Protein AF-A0A535DFZ9-F1 (afdb_monomer_lite)

Structure (mmCIF, N/CA/C/O backbone):
data_AF-A0A535DFZ9-F1
#
_entry.id   AF-A0A535DFZ9-F1
#
loop_
_atom_site.group_PDB
_atom_site.id
_atom_site.type_symbol
_atom_site.label_atom_id
_atom_site.label_alt_id
_atom_site.label_comp_id
_atom_site.label_asym_id
_atom_site.label_entity_id
_atom_site.label_seq_id
_atom_site.pdbx_PDB_ins_code
_atom_site.Cartn_x
_atom_site.Cartn_y
_atom_site.Cartn_z
_atom_site.occupancy
_atom_site.B_iso_or_equiv
_atom_site.auth_seq_id
_atom_site.auth_comp_id
_atom_site.auth_asym_id
_atom_site.auth_atom_id
_atom_site.pdbx_PDB_model_num
ATOM 1 N N . TYR A 1 1 ? -3.601 10.287 -13.787 1.00 74.75 1 TYR A N 1
ATOM 2 C CA . TYR A 1 1 ? -2.424 9.954 -12.958 1.00 74.75 1 TYR A CA 1
ATOM 3 C C . TYR A 1 1 ? -1.102 10.087 -13.698 1.00 74.75 1 TYR A C 1
ATOM 5 O O . TYR A 1 1 ? -0.152 10.566 -13.091 1.00 74.75 1 TYR A O 1
ATOM 13 N N . THR A 1 2 ? -1.009 9.708 -14.979 1.00 85.75 2 THR A N 1
ATOM 14 C CA . THR A 1 2 ? 0.205 9.888 -15.798 1.00 85.75 2 THR A CA 1
ATOM 15 C C . THR A 1 2 ? 0.770 11.308 -15.683 1.00 85.75 2 THR A C 1
ATOM 17 O O . THR A 1 2 ? 0.019 12.277 -15.751 1.00 85.75 2 THR A O 1
ATOM 20 N N . GLY A 1 3 ? 2.077 11.420 -15.428 1.00 89.19 3 GLY A N 1
ATOM 21 C CA . GLY A 1 3 ? 2.776 12.687 -15.172 1.00 89.19 3 GLY A CA 1
ATOM 22 C C . GLY A 1 3 ? 2.674 13.225 -13.734 1.00 89.19 3 GLY A C 1
ATOM 23 O O . GLY A 1 3 ? 3.656 13.735 -13.209 1.00 89.19 3 GLY A O 1
ATOM 24 N N . ALA A 1 4 ? 1.547 13.046 -13.038 1.00 90.00 4 ALA A N 1
ATOM 25 C CA . ALA A 1 4 ? 1.298 13.726 -11.758 1.00 90.00 4 ALA A CA 1
ATOM 26 C C . ALA A 1 4 ? 2.321 13.402 -10.649 1.00 90.00 4 ALA A C 1
ATOM 28 O O . ALA A 1 4 ? 2.726 14.299 -9.917 1.00 90.00 4 ALA A O 1
ATOM 29 N N . LEU A 1 5 ? 2.768 12.143 -10.535 1.00 92.75 5 LEU A N 1
ATOM 30 C CA . LEU A 1 5 ? 3.679 11.701 -9.464 1.00 92.75 5 LEU A CA 1
ATOM 31 C C . LEU A 1 5 ? 5.180 11.818 -9.800 1.00 92.75 5 LEU A C 1
ATOM 33 O O . LEU A 1 5 ? 6.018 11.353 -9.027 1.00 92.75 5 LEU A O 1
ATOM 37 N N . GLN A 1 6 ? 5.579 12.397 -10.936 1.00 92.06 6 GLN A N 1
ATOM 38 C CA . GLN A 1 6 ? 7.014 12.455 -11.276 1.00 92.06 6 GLN A CA 1
ATOM 39 C C . GLN A 1 6 ? 7.809 13.348 -10.311 1.00 92.06 6 GLN A C 1
ATOM 41 O O . GLN A 1 6 ? 8.932 13.018 -9.939 1.00 92.06 6 GLN A O 1
ATOM 46 N N . THR A 1 7 ? 7.173 14.414 -9.834 1.00 94.69 7 THR A N 1
ATOM 47 C CA . THR A 1 7 ? 7.696 15.418 -8.898 1.00 94.69 7 THR A CA 1
ATOM 48 C C . THR A 1 7 ? 7.789 14.956 -7.441 1.00 94.69 7 THR A C 1
ATOM 50 O O . THR A 1 7 ? 8.387 15.661 -6.638 1.00 94.69 7 THR A O 1
ATOM 53 N N . VAL A 1 8 ? 7.216 13.802 -7.061 1.00 95.50 8 VAL A N 1
ATOM 54 C CA . VAL A 1 8 ? 7.292 13.323 -5.664 1.00 95.50 8 VAL A CA 1
ATOM 55 C C . VAL A 1 8 ? 8.503 12.435 -5.383 1.00 95.50 8 VAL A C 1
ATOM 57 O O . VAL A 1 8 ? 8.665 12.032 -4.242 1.00 95.50 8 VAL A O 1
ATOM 60 N N . THR A 1 9 ? 9.343 12.101 -6.371 1.00 95.31 9 THR A N 1
ATOM 61 C CA . THR A 1 9 ? 10.641 11.429 -6.125 1.00 95.31 9 THR A CA 1
ATOM 62 C C . THR A 1 9 ? 11.814 12.388 -6.168 1.00 95.31 9 THR A C 1
ATOM 64 O O . THR A 1 9 ? 12.769 12.209 -5.416 1.00 95.31 9 THR A O 1
ATOM 67 N N . TYR A 1 10 ? 11.747 13.380 -7.056 1.00 96.00 10 TYR A N 1
ATOM 68 C CA . TYR A 1 10 ? 12.837 14.299 -7.337 1.00 96.00 10 TYR A CA 1
ATOM 69 C C . TYR A 1 10 ? 12.407 15.747 -7.113 1.00 96.00 10 TYR A C 1
ATOM 71 O O . TYR A 1 10 ? 11.299 16.130 -7.489 1.00 96.00 10 TYR A O 1
ATOM 79 N N . ASP A 1 11 ? 13.304 16.546 -6.546 1.00 94.50 11 ASP A N 1
ATOM 80 C CA . ASP A 1 11 ? 13.180 17.994 -6.423 1.00 94.50 11 ASP A CA 1
ATOM 81 C C . ASP A 1 11 ? 13.335 18.634 -7.814 1.00 94.50 11 ASP A C 1
ATOM 83 O O . ASP A 1 11 ? 14.437 18.832 -8.326 1.00 94.50 11 ASP A O 1
ATOM 87 N N . ILE A 1 12 ? 12.198 18.852 -8.481 1.00 93.81 12 ILE A N 1
ATOM 88 C CA . ILE A 1 12 ? 12.115 19.375 -9.847 1.00 93.81 12 ILE A CA 1
ATOM 89 C C . ILE A 1 12 ? 11.551 20.805 -9.774 1.00 93.81 12 ILE A C 1
ATOM 91 O O . ILE A 1 12 ? 10.345 20.959 -9.558 1.00 93.81 12 ILE A O 1
ATOM 95 N N . PRO A 1 13 ? 12.371 21.855 -9.988 1.00 93.44 13 PRO A N 1
ATOM 96 C CA . PRO A 1 13 ? 11.936 23.246 -9.823 1.00 93.44 13 PRO A CA 1
ATOM 97 C C . PRO A 1 13 ? 11.003 23.730 -10.943 1.00 93.44 13 PRO A C 1
ATOM 99 O O . PRO A 1 13 ? 10.204 24.637 -10.733 1.00 93.44 13 PRO A O 1
ATOM 102 N N . ALA A 1 14 ? 11.081 23.123 -12.131 1.00 94.81 14 ALA A N 1
ATOM 103 C CA . ALA A 1 14 ? 10.227 23.430 -13.273 1.00 94.81 14 ALA A CA 1
ATOM 104 C C . ALA A 1 14 ? 9.780 22.129 -13.950 1.00 94.81 14 ALA A C 1
ATOM 106 O O . ALA A 1 14 ? 10.611 21.320 -14.362 1.00 94.81 14 ALA A O 1
ATOM 107 N N . TYR A 1 15 ? 8.467 21.925 -14.068 1.00 93.81 15 TYR A N 1
ATOM 108 C CA . TYR A 1 15 ? 7.889 20.694 -14.604 1.00 93.81 15 TYR A CA 1
ATOM 109 C C . TYR A 1 15 ? 6.795 20.995 -15.631 1.00 93.81 15 TYR A C 1
ATOM 111 O O . TYR A 1 15 ? 5.813 21.668 -15.324 1.00 93.81 15 TYR A O 1
ATOM 119 N N . ARG A 1 16 ? 6.943 20.446 -16.841 1.00 93.12 16 ARG A N 1
ATOM 120 C CA . ARG A 1 16 ? 5.895 20.382 -17.867 1.00 93.12 16 ARG A CA 1
ATOM 121 C C . ARG A 1 16 ? 5.692 18.921 -18.244 1.00 93.12 16 ARG A C 1
ATOM 123 O O . ARG A 1 16 ? 6.652 18.228 -18.570 1.00 93.12 16 ARG A O 1
ATOM 130 N N . PHE A 1 17 ? 4.441 18.481 -18.235 1.00 92.62 17 PHE A N 1
ATOM 131 C CA . PHE A 1 17 ? 4.035 17.181 -18.747 1.00 92.62 17 PHE A CA 1
ATOM 132 C C . PHE A 1 17 ? 2.982 17.380 -19.829 1.00 92.62 17 PHE A C 1
ATOM 134 O O . PHE A 1 17 ? 2.028 18.130 -19.636 1.00 92.62 17 PHE A O 1
ATOM 141 N N . GLU A 1 18 ? 3.154 16.698 -20.953 1.00 93.19 18 GLU A N 1
ATOM 142 C CA . GLU A 1 18 ? 2.220 16.717 -22.070 1.00 93.19 18 GLU A CA 1
ATOM 143 C C . GLU A 1 18 ? 1.895 15.272 -22.441 1.00 93.19 18 GLU A C 1
ATOM 145 O O . GLU A 1 18 ? 2.788 14.432 -22.554 1.00 93.19 18 GLU A O 1
ATOM 150 N N . GLY A 1 19 ? 0.608 14.961 -22.566 1.00 91.94 19 GLY A N 1
ATOM 151 C CA . GLY A 1 19 ? 0.142 13.603 -22.802 1.00 91.94 19 GLY A CA 1
ATOM 152 C C . GLY A 1 19 ? -1.189 13.605 -23.534 1.00 91.94 19 GLY A C 1
ATOM 153 O O . GLY A 1 19 ? -2.064 14.418 -23.249 1.00 91.94 19 GLY A O 1
ATOM 154 N N . CYS A 1 20 ? -1.341 12.673 -24.471 1.00 93.75 20 CYS A N 1
ATOM 155 C CA . CYS A 1 20 ? -2.546 12.512 -25.272 1.00 93.75 20 CYS A CA 1
ATOM 156 C C . CYS A 1 20 ? -3.203 11.162 -24.952 1.00 93.75 20 CYS A C 1
ATOM 158 O O . CYS A 1 20 ? -2.549 10.120 -25.014 1.00 93.75 20 CYS A O 1
ATOM 160 N N . ARG A 1 21 ? -4.498 11.168 -24.614 1.00 93.81 21 ARG A N 1
ATOM 161 C CA . ARG A 1 21 ? -5.314 9.952 -24.495 1.00 93.81 21 ARG A CA 1
ATOM 162 C C . ARG A 1 21 ? -6.110 9.795 -25.787 1.00 93.81 21 ARG A C 1
ATOM 164 O O . ARG A 1 21 ? -7.027 10.566 -26.042 1.00 93.81 21 ARG A O 1
ATOM 171 N N . VAL A 1 22 ? -5.744 8.802 -26.590 1.00 95.56 22 VAL A N 1
ATOM 172 C CA . VAL A 1 22 ? -6.321 8.561 -27.920 1.00 95.56 22 VAL A CA 1
ATOM 173 C C . VAL A 1 22 ? -7.344 7.424 -27.853 1.00 95.56 22 VAL A C 1
ATOM 175 O O . VAL A 1 22 ? -7.088 6.397 -27.222 1.00 95.56 22 VAL A O 1
ATOM 178 N N . PHE A 1 23 ? -8.493 7.593 -28.509 1.00 96.25 23 PHE A N 1
ATOM 179 C CA . PHE A 1 23 ? -9.453 6.507 -28.723 1.00 96.25 23 PHE A CA 1
ATOM 180 C C . PHE A 1 23 ? -8.966 5.563 -29.825 1.00 96.25 23 PHE A C 1
ATOM 182 O O . PHE A 1 23 ? -8.464 6.001 -30.857 1.00 96.25 23 PHE A O 1
ATOM 189 N N . THR A 1 24 ? -9.141 4.259 -29.625 1.00 94.06 24 THR A N 1
ATOM 190 C CA . THR A 1 24 ? -8.834 3.232 -30.631 1.00 94.06 24 THR A CA 1
ATOM 191 C C . THR A 1 24 ? -9.905 2.147 -30.588 1.00 94.06 24 THR A C 1
ATOM 193 O O . THR A 1 24 ? -10.508 1.935 -29.539 1.00 94.06 24 THR A O 1
ATOM 196 N N . ASN A 1 25 ? -10.123 1.430 -31.693 1.00 93.31 25 ASN A N 1
ATOM 197 C CA . ASN A 1 25 ? -11.039 0.283 -31.757 1.00 93.31 25 ASN A CA 1
ATOM 198 C C . ASN A 1 25 ? -10.407 -0.980 -31.129 1.00 93.31 25 ASN A C 1
ATOM 200 O O . ASN A 1 25 ? -10.269 -2.012 -31.781 1.00 93.31 25 ASN A O 1
ATOM 204 N N . LYS A 1 26 ? -9.957 -0.859 -29.878 1.00 92.12 26 LYS A N 1
ATOM 205 C CA . LYS A 1 26 ? -9.387 -1.914 -29.029 1.00 92.12 26 LYS A CA 1
ATOM 206 C C . LYS A 1 26 ? -10.132 -1.917 -27.683 1.00 92.12 26 LYS A C 1
ATOM 208 O O . LYS A 1 26 ? -10.781 -0.915 -27.375 1.00 92.12 26 LYS A O 1
ATOM 213 N N . PRO A 1 27 ? -10.024 -2.980 -26.863 1.00 91.88 27 PRO A N 1
ATOM 214 C CA . PRO A 1 27 ? -10.562 -2.980 -25.504 1.00 91.88 27 PRO A CA 1
ATOM 215 C C . PRO A 1 27 ? -10.116 -1.738 -24.703 1.00 91.88 27 PRO A C 1
ATOM 217 O O . PRO A 1 27 ? -8.964 -1.309 -24.835 1.00 91.88 27 PRO A O 1
ATOM 220 N N . PRO A 1 28 ? -10.999 -1.129 -23.893 1.00 93.25 28 PRO A N 1
ATOM 221 C CA . PRO A 1 28 ? -10.696 0.115 -23.194 1.00 93.25 28 PRO A CA 1
ATOM 222 C C . PRO A 1 28 ? -9.635 -0.089 -22.103 1.00 93.25 28 PRO A C 1
ATOM 224 O O . PRO A 1 28 ? -9.846 -0.815 -21.136 1.00 93.25 28 PRO A O 1
ATOM 227 N N . CYS A 1 29 ? -8.494 0.599 -22.213 1.00 92.69 29 CYS A N 1
ATOM 228 C CA . CYS A 1 29 ? -7.448 0.540 -21.187 1.00 92.69 29 CYS A CA 1
ATOM 229 C C . CYS A 1 29 ? -7.913 1.184 -19.868 1.00 92.69 29 CYS A C 1
ATOM 231 O O . CYS A 1 29 ? -8.191 2.390 -19.846 1.00 92.69 29 CYS A O 1
ATOM 233 N N . GLY A 1 30 ? -7.909 0.410 -18.781 1.00 91.12 30 GLY A N 1
ATOM 234 C CA . GLY A 1 30 ? -8.248 0.840 -17.419 1.00 91.12 30 GLY A CA 1
ATOM 235 C C . GLY A 1 30 ? -7.050 0.860 -16.449 1.00 91.12 30 GLY A C 1
ATOM 236 O O . GLY A 1 30 ? -5.897 0.949 -16.885 1.00 91.12 30 GLY A O 1
ATOM 237 N N . PRO A 1 31 ? -7.297 0.800 -15.127 1.00 89.69 31 PRO A N 1
ATOM 238 C CA . PRO A 1 31 ? -6.245 0.713 -14.115 1.00 89.69 31 PRO A CA 1
ATOM 239 C C . PRO A 1 31 ? -5.577 -0.679 -14.076 1.00 89.69 31 PRO A C 1
ATOM 241 O O . PRO A 1 31 ? -6.225 -1.668 -13.760 1.00 89.69 31 PRO A O 1
ATOM 244 N N . LYS A 1 32 ? -4.256 -0.738 -14.307 1.00 92.19 32 LYS A N 1
ATOM 245 C CA . LYS A 1 32 ? -3.351 -1.820 -13.843 1.00 92.19 32 LYS A CA 1
ATOM 246 C C . LYS A 1 32 ? -2.610 -1.329 -12.582 1.00 92.19 32 LYS A C 1
ATOM 248 O O . LYS A 1 32 ? -2.608 -0.120 -12.323 1.00 92.19 32 LYS A O 1
ATOM 253 N N . ARG A 1 33 ? -1.980 -2.214 -11.793 1.00 90.69 33 ARG A N 1
ATOM 254 C CA . ARG A 1 33 ? -1.160 -1.859 -10.607 1.00 90.69 33 ARG A CA 1
ATOM 255 C C . ARG A 1 33 ? -0.188 -0.714 -10.949 1.00 90.69 33 ARG A C 1
ATOM 257 O O . ARG A 1 33 ? 0.513 -0.765 -11.953 1.00 90.69 33 ARG A O 1
ATOM 264 N N . GLY A 1 34 ? -0.212 0.368 -10.166 1.00 87.62 34 GLY A N 1
ATOM 265 C CA . GLY A 1 34 ? 0.532 1.606 -10.454 1.00 87.62 34 GLY A CA 1
ATOM 266 C C . GLY A 1 34 ? -0.164 2.628 -11.379 1.00 87.62 34 GLY A C 1
ATOM 267 O O . GLY A 1 34 ? 0.395 3.697 -11.608 1.00 87.62 34 GLY A O 1
ATOM 268 N N . HIS A 1 35 ? -1.354 2.343 -11.917 1.00 90.69 35 HIS A N 1
ATOM 269 C CA . HIS A 1 35 ? -2.265 3.250 -12.643 1.00 90.69 35 HIS A CA 1
ATOM 270 C C . HIS A 1 35 ? -1.598 4.419 -13.409 1.00 90.69 35 HIS A C 1
ATOM 272 O O . HIS A 1 35 ? -1.719 5.592 -13.052 1.00 90.69 35 HIS A O 1
ATOM 278 N N . GLY A 1 36 ? -0.911 4.115 -14.514 1.00 90.00 36 GLY A N 1
ATOM 279 C CA . GLY A 1 36 ? -0.357 5.134 -15.419 1.00 90.00 36 GLY A CA 1
ATOM 280 C C . GLY A 1 36 ? 0.889 5.864 -14.898 1.00 90.00 36 GLY A C 1
ATOM 281 O O . GLY A 1 36 ? 1.326 6.834 -15.517 1.00 90.00 36 GLY A O 1
ATOM 282 N N . THR A 1 37 ? 1.447 5.436 -13.761 1.00 92.62 37 THR A N 1
ATOM 283 C CA . THR A 1 37 ? 2.728 5.922 -13.218 1.00 92.62 37 THR A CA 1
ATOM 284 C C . THR A 1 37 ? 3.971 5.132 -13.662 1.00 92.62 37 THR A C 1
ATOM 286 O O . THR A 1 37 ? 4.997 5.800 -13.820 1.00 92.62 37 THR A O 1
ATOM 289 N N . PRO A 1 38 ? 3.932 3.806 -13.951 1.00 92.69 38 PRO A N 1
ATOM 290 C CA . PRO A 1 38 ? 5.114 3.061 -14.396 1.00 92.69 38 PRO A CA 1
ATOM 291 C C . PRO A 1 38 ? 5.738 3.635 -15.667 1.00 92.69 38 PRO A C 1
ATOM 293 O O . PRO A 1 38 ? 6.940 3.871 -15.714 1.00 92.69 38 PRO A O 1
ATOM 296 N N . GLN A 1 39 ? 4.920 3.947 -16.674 1.00 93.00 39 GLN A N 1
ATOM 297 C CA . GLN A 1 39 ? 5.387 4.368 -17.997 1.00 93.00 39 GLN A CA 1
ATOM 298 C C . GLN A 1 39 ? 6.175 5.697 -17.957 1.00 93.00 39 GLN A C 1
ATOM 300 O O . GLN A 1 39 ? 7.300 5.737 -18.461 1.00 93.00 39 GLN A O 1
ATOM 305 N N . PRO A 1 40 ? 5.674 6.786 -17.330 1.00 93.81 40 PRO A N 1
ATOM 306 C CA . PRO A 1 40 ? 6.471 8.000 -17.165 1.00 93.81 40 PRO A CA 1
ATOM 307 C C . PRO A 1 40 ? 7.617 7.840 -16.148 1.00 93.81 40 PRO A C 1
ATOM 309 O O . PRO A 1 40 ? 8.637 8.508 -16.309 1.00 93.81 40 PRO A O 1
ATOM 312 N N . ARG A 1 41 ? 7.504 6.949 -15.144 1.00 94.56 41 ARG A N 1
ATOM 313 C CA . ARG A 1 41 ? 8.606 6.669 -14.202 1.00 94.56 41 ARG A CA 1
ATOM 314 C C . ARG A 1 41 ? 9.784 5.993 -14.908 1.00 94.56 41 ARG A C 1
ATOM 316 O O . ARG A 1 41 ? 10.914 6.435 -14.749 1.00 94.56 41 ARG A O 1
ATOM 323 N N . PHE A 1 42 ? 9.523 4.990 -15.741 1.00 94.50 42 PHE A N 1
ATOM 324 C CA . PHE A 1 42 ? 10.520 4.363 -16.610 1.00 94.50 42 PHE A CA 1
ATOM 325 C C . PHE A 1 42 ? 11.239 5.405 -17.475 1.00 94.50 42 PHE A C 1
ATOM 327 O O . PHE A 1 42 ? 12.468 5.457 -17.510 1.00 94.50 42 PHE A O 1
ATOM 334 N N . ALA A 1 43 ? 10.473 6.293 -18.119 1.00 94.38 43 ALA A N 1
ATOM 335 C CA . ALA A 1 43 ? 11.032 7.345 -18.957 1.00 94.38 43 ALA A CA 1
ATOM 336 C C . ALA A 1 43 ? 11.963 8.296 -18.181 1.00 94.38 43 ALA A C 1
ATOM 338 O O . ALA A 1 43 ? 13.048 8.596 -18.682 1.00 94.38 43 ALA A O 1
ATOM 339 N N . ILE A 1 44 ? 11.591 8.743 -16.969 1.00 93.50 44 ILE A N 1
ATOM 340 C CA . ILE A 1 44 ? 12.449 9.643 -16.178 1.00 93.50 44 ILE A CA 1
ATOM 341 C C . ILE A 1 44 ? 13.682 8.925 -15.614 1.00 93.50 44 ILE A C 1
ATOM 343 O O . ILE A 1 44 ? 14.776 9.481 -15.688 1.00 93.50 44 ILE A O 1
ATOM 347 N N . GLU A 1 45 ? 13.551 7.681 -15.136 1.00 95.38 45 GLU A N 1
ATOM 348 C CA . GLU A 1 45 ? 14.684 6.896 -14.623 1.00 95.38 45 GLU A CA 1
ATOM 349 C C . GLU A 1 45 ? 15.748 6.678 -15.707 1.00 95.38 45 GLU A C 1
ATOM 351 O O . GLU A 1 45 ? 16.932 6.911 -15.454 1.00 95.38 45 GLU A O 1
ATOM 356 N N . LEU A 1 46 ? 15.326 6.318 -16.928 1.00 94.50 46 LEU A N 1
ATOM 357 C CA . LEU A 1 46 ? 16.212 6.193 -18.089 1.00 94.50 46 LEU A CA 1
ATOM 358 C C . LEU A 1 46 ? 16.804 7.529 -18.543 1.00 94.50 46 LEU A C 1
ATOM 360 O O . LEU A 1 46 ? 17.930 7.570 -19.042 1.00 94.50 46 LEU A O 1
ATOM 364 N N . HIS A 1 47 ? 16.042 8.620 -18.459 1.00 94.81 47 HIS A N 1
ATOM 365 C CA . HIS A 1 47 ? 16.525 9.930 -18.887 1.00 94.81 47 HIS A CA 1
ATOM 366 C C . HIS A 1 47 ? 17.611 10.449 -17.941 1.00 94.81 47 HIS A C 1
ATOM 368 O O . HIS A 1 47 ? 18.651 10.910 -18.407 1.00 94.81 47 HIS A O 1
ATOM 374 N N . LEU A 1 48 ? 17.420 10.282 -16.629 1.00 94.50 48 LEU A N 1
ATOM 375 C CA . LEU A 1 48 ? 18.428 10.603 -15.620 1.00 94.50 48 LEU A CA 1
ATOM 376 C C . LEU A 1 48 ? 19.675 9.717 -15.758 1.00 94.50 48 LEU A C 1
ATOM 378 O O . LEU A 1 48 ? 20.783 10.237 -15.669 1.00 94.50 48 LEU A O 1
ATOM 382 N N . GLU A 1 49 ? 19.529 8.421 -16.052 1.00 94.12 49 GLU A N 1
ATOM 383 C CA . GLU A 1 49 ? 20.677 7.533 -16.308 1.00 94.12 49 GLU A CA 1
ATOM 384 C C . GLU A 1 49 ? 21.517 8.016 -17.510 1.00 94.12 49 GLU A C 1
ATOM 386 O O . GLU A 1 49 ? 22.743 8.092 -17.434 1.00 94.12 49 GLU A O 1
ATOM 391 N N . LYS A 1 50 ? 20.858 8.427 -18.605 1.00 96.31 50 LYS A N 1
ATOM 392 C CA . LYS A 1 50 ? 21.517 8.977 -19.806 1.00 96.31 50 LYS A CA 1
ATOM 393 C C . LYS A 1 50 ? 22.195 10.322 -19.542 1.00 96.31 50 LYS A C 1
ATOM 395 O O . LYS A 1 50 ? 23.323 10.521 -19.979 1.00 96.31 50 LYS A O 1
ATOM 400 N N . ILE A 1 51 ? 21.545 11.224 -18.803 1.00 96.38 51 ILE A N 1
ATOM 401 C CA . ILE A 1 51 ? 22.144 12.505 -18.397 1.00 96.38 51 ILE A CA 1
ATOM 402 C C . ILE A 1 51 ? 23.385 12.259 -17.530 1.00 96.38 51 ILE A C 1
ATOM 404 O O . ILE A 1 51 ? 24.429 12.859 -17.775 1.00 96.38 51 ILE A O 1
ATOM 408 N N . ALA A 1 52 ? 23.302 11.356 -16.550 1.00 96.25 52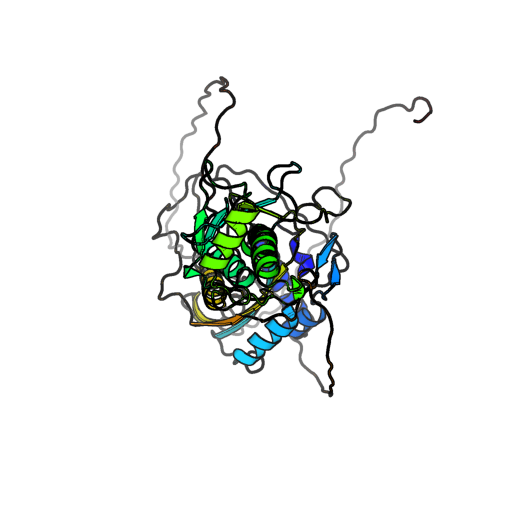 ALA A N 1
ATOM 409 C CA . ALA A 1 52 ? 24.430 11.014 -15.691 1.00 96.25 52 ALA A CA 1
ATOM 410 C C . ALA A 1 52 ? 25.606 10.442 -16.499 1.00 96.25 52 ALA A C 1
ATOM 412 O O . ALA A 1 52 ? 26.740 10.886 -16.321 1.00 96.25 52 ALA A O 1
ATOM 413 N N . HIS A 1 53 ? 25.326 9.529 -17.436 1.00 94.62 53 HIS A N 1
ATOM 414 C CA . HIS A 1 53 ? 26.311 8.985 -18.370 1.00 94.62 53 HIS A CA 1
ATOM 415 C C . HIS A 1 53 ? 27.013 10.086 -19.182 1.00 94.62 53 HIS A C 1
ATOM 417 O O . HIS A 1 53 ? 28.241 10.174 -19.160 1.00 94.62 53 HIS A O 1
ATOM 423 N N . ASP A 1 54 ? 26.249 10.952 -19.852 1.00 97.56 54 ASP A N 1
ATOM 424 C CA . ASP A 1 54 ? 26.794 11.981 -20.747 1.00 97.56 54 ASP A CA 1
ATOM 425 C C . ASP A 1 54 ? 27.554 13.088 -19.983 1.00 97.56 54 ASP A C 1
ATOM 427 O O . ASP A 1 54 ? 28.497 13.680 -20.515 1.00 97.56 54 ASP A O 1
ATOM 431 N N . LEU A 1 55 ? 27.203 13.331 -18.714 1.00 97.00 55 LEU A N 1
ATOM 432 C CA . LEU A 1 55 ? 27.929 14.227 -17.805 1.00 97.00 55 LEU A CA 1
ATOM 433 C C . LEU A 1 55 ? 29.111 13.556 -17.074 1.00 97.00 55 LEU A C 1
ATOM 435 O O . LEU A 1 55 ? 29.884 14.250 -16.411 1.00 97.00 55 LEU A O 1
ATOM 439 N N . GLY A 1 56 ? 29.269 12.231 -17.166 1.00 96.06 56 GLY A N 1
ATOM 440 C CA . GLY A 1 56 ? 30.292 11.477 -16.431 1.00 96.06 56 GLY A CA 1
ATOM 441 C C . GLY A 1 56 ? 30.082 11.447 -14.909 1.00 96.06 56 GLY A C 1
ATOM 442 O O . GLY A 1 56 ? 31.052 11.381 -14.153 1.00 96.06 56 GLY A O 1
ATOM 443 N N . ILE A 1 57 ? 28.830 11.529 -14.453 1.00 95.88 57 ILE A N 1
ATOM 444 C CA . ILE A 1 57 ? 28.426 11.487 -13.040 1.00 95.88 57 ILE A CA 1
ATOM 445 C C . ILE A 1 57 ? 27.912 10.073 -12.720 1.00 95.88 57 ILE A C 1
ATOM 447 O O . ILE A 1 57 ? 27.268 9.441 -13.553 1.00 95.88 57 ILE A O 1
ATOM 451 N N . ASP A 1 58 ? 28.161 9.559 -11.510 1.00 94.81 58 ASP A N 1
ATOM 452 C CA . ASP A 1 58 ? 27.489 8.332 -11.062 1.00 94.81 58 ASP A CA 1
ATOM 453 C C . ASP A 1 58 ? 25.972 8.568 -10.968 1.00 94.81 58 ASP A C 1
ATOM 455 O O . ASP A 1 58 ? 25.516 9.495 -10.294 1.00 94.81 58 ASP A O 1
ATOM 459 N N . ALA A 1 59 ? 25.186 7.739 -11.653 1.00 93.81 59 ALA A N 1
ATOM 460 C CA . ALA A 1 59 ? 23.752 7.961 -11.782 1.00 93.81 59 ALA A CA 1
ATOM 461 C C . ALA A 1 59 ? 22.994 7.806 -10.458 1.00 93.81 59 ALA A C 1
ATOM 463 O O . ALA A 1 59 ? 22.049 8.555 -10.216 1.00 93.81 59 ALA A O 1
ATOM 464 N N . VAL A 1 60 ? 23.425 6.906 -9.566 1.00 95.44 60 VAL A N 1
ATOM 465 C CA . VAL A 1 60 ? 22.805 6.747 -8.240 1.00 95.44 60 VAL A CA 1
ATOM 466 C C . VAL A 1 60 ? 23.031 8.004 -7.407 1.00 95.44 60 VAL A C 1
ATOM 468 O O . VAL A 1 60 ? 22.103 8.527 -6.797 1.00 95.44 60 VAL A O 1
ATOM 471 N N . GLU A 1 61 ? 24.251 8.533 -7.422 1.00 95.62 61 GLU A N 1
ATOM 472 C CA . GLU A 1 61 ? 24.603 9.779 -6.749 1.00 95.62 61 GLU A CA 1
ATOM 473 C C . GLU A 1 61 ? 23.900 11.001 -7.368 1.00 95.62 61 GLU A C 1
ATOM 475 O O . GLU A 1 61 ? 23.435 11.876 -6.635 1.00 95.62 61 GLU A O 1
ATOM 480 N N . MET A 1 62 ? 23.744 11.054 -8.697 1.00 95.62 62 MET A N 1
ATOM 481 C CA . MET A 1 62 ? 22.965 12.106 -9.357 1.00 95.62 62 MET A CA 1
ATOM 482 C C . MET A 1 62 ? 21.489 12.052 -8.942 1.00 95.62 62 MET A C 1
ATOM 484 O O . MET A 1 62 ? 20.917 13.088 -8.604 1.00 95.62 62 MET A O 1
ATOM 488 N N . LYS A 1 63 ? 20.886 10.856 -8.910 1.00 95.81 63 LYS A N 1
ATOM 489 C CA . LYS A 1 63 ? 19.511 10.643 -8.435 1.00 95.81 63 LYS A CA 1
ATOM 490 C C . LYS A 1 63 ? 19.374 11.070 -6.964 1.00 95.81 63 LYS A C 1
ATOM 492 O O . LYS A 1 63 ? 18.517 11.899 -6.667 1.00 95.81 63 LYS A O 1
ATOM 497 N N . ARG A 1 64 ? 20.270 10.617 -6.072 1.00 96.31 64 ARG A N 1
ATOM 498 C CA . ARG A 1 64 ? 20.277 10.953 -4.629 1.00 96.31 64 ARG A CA 1
ATOM 499 C C . ARG A 1 64 ? 20.335 12.450 -4.343 1.00 96.31 64 ARG A C 1
ATOM 501 O O . ARG A 1 64 ? 19.563 12.941 -3.526 1.00 96.31 64 ARG A O 1
ATOM 508 N N . ARG A 1 65 ? 21.214 13.192 -5.028 1.00 95.12 65 ARG A N 1
ATOM 509 C CA . ARG A 1 65 ? 21.335 14.658 -4.865 1.00 95.12 65 ARG A CA 1
ATOM 510 C C . ARG A 1 65 ? 20.046 15.413 -5.166 1.00 95.12 65 ARG A C 1
ATOM 512 O O . ARG A 1 65 ? 19.861 16.505 -4.639 1.00 95.12 65 ARG A O 1
ATOM 519 N N . ASN A 1 66 ? 19.196 14.835 -6.008 1.00 95.56 66 ASN A N 1
ATOM 520 C CA . ASN A 1 66 ? 17.932 15.411 -6.431 1.00 95.56 66 ASN A CA 1
ATOM 521 C C . ASN A 1 66 ? 16.727 14.762 -5.735 1.00 95.56 66 ASN A C 1
ATOM 523 O O . ASN A 1 66 ? 15.614 15.052 -6.145 1.00 95.56 66 ASN A O 1
ATOM 527 N N . PHE A 1 67 ? 16.880 13.883 -4.734 1.00 97.12 67 PHE A N 1
ATOM 528 C CA . PHE A 1 67 ? 15.717 13.312 -4.040 1.00 97.12 67 PHE A CA 1
ATOM 529 C C . PHE A 1 67 ? 14.872 14.402 -3.370 1.00 97.12 67 PHE A C 1
ATOM 531 O O . PHE A 1 67 ? 15.405 15.317 -2.737 1.00 97.12 67 PHE A O 1
ATOM 538 N N . VAL A 1 68 ? 13.543 14.271 -3.460 1.00 95.75 68 VAL A N 1
ATOM 539 C CA . VAL A 1 68 ? 12.628 15.145 -2.717 1.00 95.75 68 VAL A CA 1
ATOM 540 C C . VAL A 1 68 ? 12.873 14.995 -1.213 1.00 95.75 68 VAL A C 1
ATOM 542 O O . VAL A 1 68 ? 13.142 13.897 -0.714 1.00 95.75 68 VAL A O 1
ATOM 545 N N . LYS A 1 69 ? 12.762 16.095 -0.471 1.00 94.12 69 LYS A N 1
ATOM 546 C CA . LYS A 1 69 ? 12.933 16.101 0.987 1.00 94.12 69 LYS A CA 1
ATOM 547 C C . LYS A 1 69 ? 11.578 15.919 1.690 1.00 94.12 69 LYS A C 1
ATOM 549 O O . LYS A 1 69 ? 10.551 16.305 1.127 1.00 94.12 69 LYS A O 1
ATOM 554 N N . PRO A 1 70 ? 11.544 15.376 2.920 1.00 94.12 70 PRO A N 1
ATOM 555 C CA . PRO A 1 70 ? 10.365 15.460 3.782 1.00 94.12 70 PRO A CA 1
ATOM 556 C C . PRO A 1 70 ? 9.873 16.909 3.931 1.00 94.12 70 PRO A C 1
ATOM 558 O O . PRO A 1 70 ? 10.658 17.847 3.800 1.00 94.12 70 PRO A O 1
ATOM 561 N N . MET A 1 71 ? 8.584 17.082 4.221 1.00 94.12 71 MET A N 1
ATOM 562 C CA . MET A 1 71 ? 7.912 18.383 4.376 1.00 94.12 71 MET A CA 1
ATOM 563 C C . MET A 1 71 ? 8.028 19.334 3.164 1.00 94.12 71 MET A C 1
ATOM 565 O O . MET A 1 71 ? 7.971 20.554 3.311 1.00 94.12 71 MET A O 1
ATOM 569 N N . THR A 1 72 ? 8.138 18.787 1.948 1.00 93.94 72 THR A N 1
ATOM 570 C CA . THR A 1 72 ? 8.205 19.563 0.695 1.00 93.94 72 THR A CA 1
ATOM 571 C C . THR A 1 72 ? 6.822 19.711 0.057 1.00 93.94 72 THR A C 1
ATOM 573 O O . THR A 1 72 ? 6.067 18.744 -0.040 1.00 93.94 72 THR A O 1
ATOM 576 N N . ARG A 1 73 ? 6.502 20.901 -0.468 1.00 94.62 73 ARG A N 1
ATOM 577 C CA . ARG A 1 73 ? 5.428 21.081 -1.459 1.00 94.62 73 ARG A CA 1
ATOM 578 C C . ARG A 1 73 ? 6.052 21.112 -2.851 1.00 94.62 73 ARG A C 1
ATOM 580 O O . ARG A 1 73 ? 6.855 21.996 -3.132 1.00 94.62 73 ARG A O 1
ATOM 587 N N . THR A 1 74 ? 5.692 20.164 -3.711 1.00 95.19 74 THR A N 1
ATOM 588 C CA . THR A 1 74 ? 6.221 20.090 -5.081 1.00 95.19 74 THR A CA 1
ATOM 589 C C . THR A 1 74 ? 5.719 21.247 -5.954 1.00 95.19 74 THR A C 1
ATOM 591 O O . THR A 1 74 ? 4.711 21.888 -5.650 1.00 95.19 74 THR A O 1
ATOM 594 N N . VAL A 1 75 ? 6.372 21.467 -7.102 1.00 93.81 75 VAL A N 1
ATOM 595 C CA . VAL A 1 75 ? 5.963 22.473 -8.106 1.00 93.81 75 VAL A CA 1
ATOM 596 C C . VAL A 1 75 ? 4.515 22.296 -8.603 1.00 93.81 75 VAL A C 1
ATOM 598 O O . VAL A 1 75 ? 3.847 23.272 -8.929 1.00 93.81 75 VAL A O 1
ATOM 601 N N . ASN A 1 76 ? 3.985 21.067 -8.592 1.00 92.62 76 ASN A N 1
ATOM 602 C CA . ASN A 1 76 ? 2.584 20.748 -8.895 1.00 92.62 76 ASN A CA 1
ATOM 603 C C . ASN A 1 76 ? 1.711 20.556 -7.635 1.00 92.62 76 ASN A C 1
ATOM 605 O O . ASN A 1 76 ? 0.763 19.778 -7.653 1.00 92.62 76 ASN A O 1
ATOM 609 N N . TRP A 1 77 ? 2.027 21.261 -6.545 1.00 93.38 77 TRP A N 1
ATOM 610 C CA . TRP A 1 77 ? 1.212 21.364 -5.324 1.00 93.38 77 TRP A CA 1
ATOM 611 C C . TRP A 1 77 ? 0.998 20.070 -4.517 1.00 93.38 77 TRP A C 1
ATOM 613 O O . TRP A 1 77 ? 0.167 20.043 -3.612 1.00 93.38 77 TRP A O 1
ATOM 623 N N . LEU A 1 78 ? 1.782 19.017 -4.753 1.00 93.75 78 LEU A N 1
ATOM 624 C CA . LEU A 1 78 ? 1.717 17.795 -3.950 1.00 93.75 78 LEU A CA 1
ATOM 625 C C . LEU A 1 78 ? 2.481 17.989 -2.632 1.00 93.75 78 LEU A C 1
ATOM 627 O O . LEU A 1 78 ? 3.644 18.395 -2.629 1.00 93.75 78 LEU A O 1
ATOM 631 N N . ARG A 1 79 ? 1.830 17.696 -1.500 1.00 94.06 79 ARG A N 1
ATOM 632 C CA . ARG A 1 79 ? 2.433 17.761 -0.159 1.00 94.06 79 ARG A CA 1
ATOM 633 C C . ARG A 1 79 ? 3.134 16.444 0.172 1.00 94.06 79 ARG A C 1
ATOM 635 O O . ARG A 1 79 ? 2.471 15.460 0.478 1.00 94.06 79 ARG A O 1
ATOM 642 N N . VAL A 1 80 ? 4.462 16.436 0.158 1.00 94.69 80 VAL A N 1
ATOM 643 C CA . VAL A 1 80 ? 5.294 15.316 0.616 1.00 94.69 80 VAL A CA 1
ATOM 644 C C . VAL A 1 80 ? 5.613 15.520 2.096 1.00 94.69 80 VAL A C 1
ATOM 646 O O . VAL A 1 80 ? 6.363 16.425 2.448 1.00 94.69 80 VAL A O 1
ATOM 649 N N . THR A 1 81 ? 5.036 14.704 2.977 1.00 93.12 81 THR A N 1
ATOM 650 C CA . THR A 1 81 ? 5.285 14.757 4.430 1.00 93.12 81 THR A CA 1
ATOM 651 C C . THR A 1 81 ? 6.534 13.964 4.816 1.00 93.12 81 THR A C 1
ATOM 653 O O . THR A 1 81 ? 7.440 14.517 5.433 1.00 93.12 81 THR A O 1
ATOM 656 N N . SER A 1 82 ? 6.637 12.708 4.379 1.00 93.88 82 SER A N 1
ATOM 657 C CA . SER A 1 82 ? 7.795 11.822 4.557 1.00 93.88 82 SER A CA 1
ATOM 658 C C . SER A 1 82 ? 8.466 11.482 3.219 1.00 93.88 82 SER A C 1
ATOM 660 O O . SER A 1 82 ? 7.844 11.562 2.165 1.00 93.88 82 SER A O 1
ATOM 662 N N . CYS A 1 83 ? 9.746 11.092 3.252 1.00 95.12 83 CYS A N 1
ATOM 663 C CA . CYS A 1 83 ? 10.453 10.555 2.085 1.00 95.12 83 CYS A CA 1
ATOM 664 C C . CYS A 1 83 ? 11.438 9.446 2.491 1.00 95.12 83 CYS A C 1
ATOM 666 O O . CYS A 1 83 ? 12.323 9.641 3.332 1.00 95.12 83 CYS A O 1
ATOM 668 N N . GLY A 1 84 ? 11.278 8.275 1.872 1.00 94.44 84 GLY A N 1
ATOM 669 C CA . GLY A 1 84 ? 12.013 7.046 2.181 1.00 94.44 84 GLY A CA 1
ATOM 670 C C . GLY A 1 84 ? 13.331 6.836 1.450 1.00 94.44 84 GLY A C 1
ATOM 671 O O . GLY A 1 84 ? 14.133 5.982 1.844 1.00 94.44 84 GLY A O 1
ATOM 672 N N . LEU A 1 85 ? 13.526 7.576 0.358 1.00 95.69 85 LEU A N 1
ATOM 673 C CA . LEU A 1 85 ? 14.415 7.193 -0.739 1.00 95.69 85 LEU A CA 1
ATOM 674 C C . LEU A 1 85 ? 15.880 7.051 -0.332 1.00 95.69 85 LEU A C 1
ATOM 676 O O . LEU A 1 85 ? 16.543 6.123 -0.787 1.00 95.69 85 LEU A O 1
ATOM 680 N N . GLU A 1 86 ? 16.378 7.923 0.542 1.00 95.88 86 GLU A N 1
ATOM 681 C CA . GLU A 1 86 ? 17.780 7.922 0.967 1.00 95.88 86 GLU A CA 1
ATOM 682 C C . GLU A 1 86 ? 18.147 6.645 1.746 1.00 95.88 86 GLU A C 1
ATOM 684 O O . GLU A 1 86 ? 19.126 5.971 1.419 1.00 95.88 86 GLU A O 1
ATOM 689 N N . GLU A 1 87 ? 17.321 6.237 2.719 1.00 94.88 87 GLU A N 1
ATOM 690 C CA . GLU A 1 87 ? 17.570 5.001 3.470 1.00 94.88 87 GLU A CA 1
ATOM 691 C C . GLU A 1 87 ? 17.316 3.755 2.611 1.00 94.88 87 GLU A C 1
ATOM 693 O O . GLU A 1 87 ? 18.097 2.804 2.675 1.00 94.88 87 GLU A O 1
ATOM 698 N N . CYS A 1 88 ? 16.270 3.764 1.777 1.00 96.06 88 CYS A N 1
ATOM 699 C CA . CYS A 1 88 ? 15.987 2.656 0.862 1.00 96.06 88 CYS A CA 1
ATOM 700 C C . CYS A 1 88 ? 17.158 2.434 -0.104 1.00 96.06 88 CYS A C 1
ATOM 702 O O . CYS A 1 88 ? 17.640 1.310 -0.240 1.00 96.06 88 CYS A O 1
ATOM 704 N N . THR A 1 89 ? 17.673 3.516 -0.698 1.00 96.94 89 THR A N 1
ATOM 705 C CA . THR A 1 89 ? 18.838 3.496 -1.593 1.00 96.94 89 THR A CA 1
ATOM 706 C C . THR A 1 89 ? 20.061 2.941 -0.879 1.00 96.94 89 THR A C 1
ATOM 708 O O . THR A 1 89 ? 20.695 2.023 -1.393 1.00 96.94 89 THR A O 1
ATOM 711 N N . ARG A 1 90 ? 20.373 3.429 0.330 1.00 95.81 90 ARG A N 1
ATOM 712 C CA . ARG A 1 90 ? 21.494 2.903 1.118 1.00 95.81 90 ARG A CA 1
ATOM 713 C C . ARG A 1 90 ? 21.349 1.394 1.360 1.00 95.81 90 ARG A C 1
ATOM 715 O O . ARG A 1 90 ? 22.268 0.644 1.047 1.00 95.81 90 ARG A O 1
ATOM 722 N N . ARG A 1 91 ? 20.184 0.942 1.843 1.00 95.19 91 ARG A N 1
ATOM 723 C CA . ARG A 1 91 ? 19.909 -0.476 2.145 1.00 95.19 91 ARG A CA 1
ATOM 724 C C . ARG A 1 91 ? 20.120 -1.391 0.935 1.00 95.19 91 ARG A C 1
ATOM 726 O O . ARG A 1 91 ? 20.791 -2.409 1.084 1.00 95.19 91 ARG A O 1
ATOM 733 N N . VAL A 1 92 ? 19.589 -1.050 -0.246 1.00 96.25 92 VAL A N 1
ATOM 734 C CA . VAL A 1 92 ? 19.777 -1.899 -1.442 1.00 96.25 92 VAL A CA 1
ATOM 735 C C . VAL A 1 92 ? 21.200 -1.843 -1.981 1.00 96.25 92 VAL A C 1
ATOM 737 O O . VAL A 1 92 ? 21.722 -2.873 -2.393 1.00 96.25 92 VAL A O 1
ATOM 740 N N . MET A 1 93 ? 21.865 -0.686 -1.936 1.00 95.44 93 MET A N 1
ATOM 741 C CA . MET A 1 93 ? 23.247 -0.532 -2.408 1.00 95.44 93 MET A CA 1
ATOM 742 C C . MET A 1 93 ? 24.244 -1.316 -1.545 1.00 95.44 93 MET A C 1
ATOM 744 O O . MET A 1 93 ? 25.166 -1.929 -2.087 1.00 95.44 93 MET A O 1
ATOM 748 N N . ASP A 1 94 ? 24.040 -1.324 -0.225 1.00 94.50 94 ASP A N 1
ATOM 749 C CA . ASP A 1 94 ? 24.852 -2.090 0.724 1.00 94.50 94 ASP A CA 1
ATOM 750 C C . ASP A 1 94 ? 24.607 -3.603 0.552 1.00 94.50 94 ASP A C 1
ATOM 752 O O . ASP A 1 94 ? 25.559 -4.369 0.409 1.00 94.50 94 ASP A O 1
ATOM 756 N N . ALA A 1 95 ? 23.337 -4.033 0.504 1.00 94.88 95 ALA A N 1
ATOM 757 C CA . ALA A 1 95 ? 22.955 -5.451 0.464 1.00 94.88 95 ALA A CA 1
ATOM 758 C C . ALA A 1 95 ? 23.228 -6.155 -0.877 1.00 94.88 95 ALA A C 1
ATOM 760 O O . ALA A 1 95 ? 23.439 -7.366 -0.893 1.00 94.88 95 ALA A O 1
ATOM 761 N N . SER A 1 96 ? 23.211 -5.415 -1.989 1.00 95.12 96 SER A N 1
ATOM 762 C CA . SER A 1 96 ? 23.516 -5.938 -3.330 1.00 95.12 96 SER A CA 1
ATOM 763 C C . SER A 1 96 ? 24.997 -5.852 -3.697 1.00 95.12 96 SER A C 1
ATOM 765 O O . SER A 1 96 ? 25.430 -6.437 -4.683 1.00 95.12 96 SER A O 1
ATOM 767 N N . GLY A 1 97 ? 25.792 -5.081 -2.948 1.00 94.12 97 GLY A N 1
ATOM 768 C CA . GLY A 1 97 ? 27.181 -4.814 -3.309 1.00 94.12 97 GLY A CA 1
ATOM 769 C C . GLY A 1 97 ? 27.349 -3.973 -4.583 1.00 94.12 97 GLY A C 1
ATOM 770 O O . GLY A 1 97 ? 28.461 -3.912 -5.100 1.00 94.12 97 GLY A O 1
ATOM 771 N N . PHE A 1 98 ? 26.306 -3.281 -5.067 1.00 93.75 98 PHE A N 1
ATOM 772 C CA . PHE A 1 98 ? 26.269 -2.563 -6.357 1.00 93.75 98 PHE A CA 1
ATOM 773 C C . PHE A 1 98 ? 27.480 -1.650 -6.638 1.00 93.75 98 PHE A C 1
ATOM 775 O O . PHE A 1 98 ? 27.878 -1.470 -7.789 1.00 93.75 98 PHE A O 1
ATOM 782 N N . ARG A 1 99 ? 28.112 -1.068 -5.607 1.00 90.00 99 ARG A N 1
ATOM 783 C CA . ARG A 1 99 ? 29.340 -0.256 -5.766 1.00 90.00 99 ARG A CA 1
ATOM 784 C C . ARG A 1 99 ? 30.565 -1.063 -6.213 1.00 90.00 99 ARG A C 1
ATOM 786 O O . ARG A 1 99 ? 31.435 -0.504 -6.866 1.00 90.00 99 ARG A O 1
ATOM 793 N N . ARG A 1 100 ? 30.622 -2.351 -5.871 1.00 89.94 100 ARG A N 1
ATOM 794 C CA . ARG A 1 100 ? 31.676 -3.315 -6.231 1.00 89.94 100 ARG A CA 1
ATOM 795 C C . ARG A 1 100 ? 31.240 -4.261 -7.362 1.00 89.94 100 ARG A C 1
ATOM 797 O O . ARG A 1 100 ? 31.848 -5.310 -7.533 1.00 89.94 100 ARG A O 1
ATOM 804 N N . ARG A 1 101 ? 30.171 -3.921 -8.096 1.00 90.12 101 ARG A N 1
ATOM 805 C CA . ARG A 1 101 ? 29.589 -4.784 -9.135 1.00 90.12 101 ARG A CA 1
ATOM 806 C C . ARG A 1 101 ? 30.587 -5.124 -10.235 1.00 90.12 101 ARG A C 1
ATOM 808 O O . ARG A 1 101 ? 31.238 -4.229 -10.778 1.00 90.12 101 ARG A O 1
ATOM 815 N N . GLU A 1 102 ? 30.648 -6.401 -10.597 1.00 82.31 102 GLU A N 1
ATOM 816 C CA . GLU A 1 102 ? 31.387 -6.840 -11.774 1.00 82.31 102 GLU A CA 1
ATOM 817 C C . GLU A 1 102 ? 30.722 -6.275 -13.044 1.00 82.31 102 GLU A C 1
ATOM 819 O O . GLU A 1 102 ? 29.504 -6.097 -13.119 1.00 82.31 102 GLU A O 1
ATOM 824 N N . ARG A 1 103 ? 31.529 -5.962 -14.059 1.00 81.25 103 ARG A N 1
ATOM 825 C CA . ARG A 1 103 ? 31.064 -5.516 -15.378 1.00 81.25 103 ARG A CA 1
ATOM 826 C C . ARG A 1 103 ? 31.728 -6.357 -16.463 1.00 81.25 103 ARG A C 1
ATOM 828 O O . ARG A 1 103 ? 32.644 -5.888 -17.136 1.00 81.25 103 ARG A O 1
ATOM 835 N N . ARG A 1 104 ? 31.248 -7.589 -16.631 1.00 88.19 104 ARG A N 1
ATOM 836 C CA . ARG A 1 104 ? 31.641 -8.498 -17.721 1.00 88.19 104 ARG A CA 1
ATOM 837 C C . ARG A 1 104 ? 30.611 -8.470 -18.866 1.00 88.19 104 ARG A C 1
ATOM 839 O O . ARG A 1 104 ? 29.464 -8.087 -18.633 1.00 88.19 104 ARG A O 1
ATOM 846 N N . PRO A 1 105 ? 30.983 -8.824 -20.111 1.00 87.69 105 PRO A N 1
ATOM 847 C CA . PRO A 1 105 ? 30.028 -8.936 -21.214 1.00 87.69 105 PRO A CA 1
ATOM 848 C C . PRO A 1 105 ? 28.870 -9.870 -20.851 1.00 87.69 105 PRO A C 1
ATOM 850 O O . PRO A 1 105 ? 29.085 -10.906 -20.228 1.00 87.69 105 PRO A O 1
ATOM 853 N N . GLY A 1 106 ? 27.651 -9.489 -21.222 1.00 89.44 106 GLY A N 1
ATOM 854 C CA . GLY A 1 106 ? 26.447 -10.261 -20.929 1.00 89.44 106 GLY A CA 1
ATOM 855 C C . GLY A 1 106 ? 25.965 -10.200 -19.479 1.00 89.44 106 GLY A C 1
ATOM 856 O O . GLY A 1 106 ? 24.913 -10.750 -19.222 1.00 89.44 106 GLY A O 1
ATOM 857 N N . HIS A 1 107 ? 26.640 -9.509 -18.556 1.00 93.69 107 HIS A N 1
ATOM 858 C CA . HIS A 1 107 ? 26.242 -9.426 -17.144 1.00 93.69 107 HIS A CA 1
ATOM 859 C C . HIS A 1 107 ? 26.130 -7.974 -16.677 1.00 93.69 107 HIS A C 1
ATOM 861 O O . HIS A 1 107 ? 26.914 -7.112 -17.093 1.00 93.69 107 HIS A O 1
ATOM 867 N N . GLY A 1 108 ? 25.218 -7.688 -15.750 1.00 91.88 108 GLY A N 1
ATOM 868 C CA . GLY A 1 108 ? 25.238 -6.401 -15.068 1.00 91.88 108 GLY A CA 1
ATOM 869 C C . GLY A 1 108 ? 24.160 -6.208 -14.018 1.00 91.88 108 GLY A C 1
ATOM 870 O O . GLY A 1 108 ? 23.268 -7.031 -13.830 1.00 91.88 108 GLY A O 1
ATOM 871 N N . MET A 1 109 ? 24.248 -5.058 -13.347 1.00 94.88 109 MET A N 1
ATOM 872 C CA . MET A 1 109 ? 23.265 -4.632 -12.359 1.00 94.88 109 MET A CA 1
ATOM 873 C C . MET A 1 109 ? 22.699 -3.253 -12.695 1.00 94.88 109 MET A C 1
ATOM 875 O O . MET A 1 109 ? 23.457 -2.332 -13.027 1.00 94.88 109 MET A O 1
ATOM 879 N N . GLY A 1 110 ? 21.382 -3.108 -12.546 1.00 93.38 110 GLY A N 1
ATOM 880 C CA . GLY A 1 110 ? 20.642 -1.853 -12.697 1.00 93.38 110 GLY A CA 1
ATOM 881 C C . GLY A 1 110 ? 20.173 -1.296 -11.351 1.00 93.38 110 GLY A C 1
ATOM 882 O O . GLY A 1 110 ? 19.947 -2.060 -10.417 1.00 93.38 110 GLY A O 1
ATOM 883 N N . PHE A 1 111 ? 20.020 0.029 -11.256 1.00 96.06 111 PHE A N 1
ATOM 884 C CA . PHE A 1 111 ? 19.440 0.718 -10.097 1.00 96.06 111 PHE A CA 1
ATOM 885 C C . PHE A 1 111 ? 18.333 1.673 -10.550 1.00 96.06 111 PHE A C 1
ATOM 887 O O . PHE A 1 111 ? 18.545 2.505 -11.438 1.00 96.06 111 PHE A O 1
ATOM 894 N N . ALA A 1 112 ? 17.177 1.601 -9.897 1.00 96.19 112 ALA A N 1
ATOM 895 C CA . ALA A 1 112 ? 16.072 2.524 -10.124 1.00 96.19 112 ALA A CA 1
ATOM 896 C C . ALA A 1 112 ? 15.305 2.806 -8.828 1.00 96.19 112 ALA A C 1
ATOM 898 O O . ALA A 1 112 ? 15.296 1.991 -7.900 1.00 96.19 112 ALA A O 1
ATOM 899 N N . ILE A 1 113 ? 14.633 3.956 -8.782 1.00 96.44 113 ILE A N 1
ATOM 900 C CA . ILE A 1 113 ? 13.691 4.287 -7.708 1.00 96.44 113 ILE A CA 1
ATOM 901 C C . ILE A 1 113 ? 12.256 4.408 -8.220 1.00 96.44 113 ILE A C 1
ATOM 903 O O . ILE A 1 113 ? 11.997 4.588 -9.409 1.00 96.44 113 ILE A O 1
ATOM 907 N N . SER A 1 114 ? 11.306 4.321 -7.295 1.00 94.94 114 SER A N 1
ATOM 908 C CA . SER A 1 114 ? 9.882 4.491 -7.569 1.00 94.94 114 SER A CA 1
ATOM 909 C C . SER A 1 114 ? 9.175 5.171 -6.399 1.00 94.94 114 SER A C 1
ATOM 911 O O . SER A 1 114 ? 9.710 5.290 -5.294 1.00 94.94 114 SER A O 1
ATOM 913 N N . SER A 1 115 ? 7.952 5.617 -6.657 1.00 94.81 115 SER A N 1
ATOM 914 C CA . SER A 1 115 ? 7.016 6.074 -5.638 1.00 94.81 115 SER A CA 1
ATOM 915 C C . SER A 1 115 ? 5.586 5.810 -6.085 1.00 94.81 115 SER A C 1
ATOM 917 O O . SER A 1 115 ? 5.295 5.769 -7.286 1.00 94.81 115 SER A O 1
ATOM 919 N N . TYR A 1 116 ? 4.681 5.676 -5.122 1.00 94.56 116 TYR A N 1
ATOM 920 C CA . TYR A 1 116 ? 3.249 5.634 -5.392 1.00 94.56 116 TYR A CA 1
ATOM 921 C C . TYR A 1 116 ? 2.458 6.291 -4.261 1.00 94.56 116 TYR A C 1
ATOM 923 O O . TYR A 1 116 ? 2.950 6.422 -3.143 1.00 94.56 116 TYR A O 1
ATOM 931 N N . LEU A 1 117 ? 1.241 6.733 -4.564 1.00 92.31 117 LEU A N 1
ATOM 932 C CA . LEU A 1 117 ? 0.339 7.355 -3.595 1.00 92.31 117 LEU A CA 1
ATOM 933 C C . LEU A 1 117 ? -0.301 6.315 -2.663 1.00 92.31 117 LEU A C 1
ATOM 935 O O . LEU A 1 117 ? -0.567 5.190 -3.085 1.00 92.31 117 LEU A O 1
ATOM 939 N N . SER A 1 118 ? -0.567 6.709 -1.418 1.00 92.69 118 SER A N 1
ATOM 940 C CA . SER A 1 118 ? -1.259 5.903 -0.405 1.00 92.69 118 SER A CA 1
ATOM 941 C C . SER A 1 118 ? -2.690 6.414 -0.244 1.00 92.69 118 SER A C 1
ATOM 943 O O . SER A 1 118 ? -3.061 7.022 0.759 1.00 92.69 118 SER A O 1
ATOM 945 N N . GLY A 1 119 ? -3.488 6.211 -1.292 1.00 88.62 119 GLY A N 1
ATOM 946 C CA . GLY A 1 119 ? -4.869 6.663 -1.393 1.00 88.62 119 GLY A CA 1
ATOM 947 C C . GLY A 1 119 ? -5.042 8.033 -2.051 1.00 88.62 119 GLY A C 1
ATOM 948 O O . GLY A 1 119 ? -4.309 8.979 -1.774 1.00 88.62 119 GLY A O 1
ATOM 949 N N . ALA A 1 120 ? -6.017 8.148 -2.954 1.00 87.38 120 ALA A N 1
ATOM 950 C CA . ALA A 1 120 ? -6.291 9.393 -3.669 1.00 87.38 120 ALA A CA 1
ATOM 951 C C . ALA A 1 120 ? -6.990 10.417 -2.758 1.00 87.38 120 ALA A C 1
ATOM 953 O O . ALA A 1 120 ? -8.008 10.110 -2.143 1.00 87.38 120 ALA A O 1
ATOM 954 N N . GLY A 1 121 ? -6.481 11.649 -2.713 1.00 84.06 121 GLY A N 1
ATOM 955 C CA . GLY A 1 121 ? -7.038 12.757 -1.924 1.00 84.06 121 GLY A CA 1
ATOM 956 C C . GLY A 1 121 ? -8.341 13.357 -2.473 1.00 84.06 121 GLY A C 1
ATOM 957 O O . GLY A 1 121 ? -8.760 14.419 -2.030 1.00 84.06 121 GLY A O 1
ATOM 958 N N . THR A 1 122 ? -8.965 12.724 -3.464 1.00 85.19 122 THR A N 1
ATOM 959 C CA . THR A 1 122 ? -10.253 13.122 -4.044 1.00 85.19 122 THR A CA 1
ATOM 960 C C . THR A 1 122 ? -11.073 11.858 -4.281 1.00 85.19 122 THR A C 1
ATOM 962 O O . THR A 1 122 ? -10.547 10.878 -4.817 1.00 85.19 122 THR A O 1
ATOM 965 N N . ALA A 1 123 ? -12.333 11.866 -3.846 1.00 84.25 123 ALA A N 1
ATOM 966 C CA . ALA A 1 123 ? -13.264 10.763 -4.050 1.00 84.25 123 ALA A CA 1
ATOM 967 C C . ALA A 1 123 ? -13.531 10.521 -5.548 1.00 84.25 123 ALA A C 1
ATOM 969 O O . ALA A 1 123 ? -13.455 11.442 -6.365 1.00 84.25 123 ALA A O 1
ATOM 970 N N . ILE A 1 124 ? -13.841 9.271 -5.915 1.00 84.31 124 ILE A N 1
ATOM 971 C CA . ILE A 1 124 ? -14.269 8.932 -7.286 1.00 84.31 124 ILE A CA 1
ATOM 972 C C . ILE A 1 124 ? -15.628 9.576 -7.577 1.00 84.31 124 ILE A C 1
ATOM 974 O O . ILE A 1 124 ? -15.795 10.221 -8.610 1.00 84.31 124 ILE A O 1
ATOM 978 N N . TYR A 1 125 ? -16.567 9.436 -6.644 1.00 85.19 125 TYR A N 1
ATOM 979 C CA . TYR A 1 125 ? -17.866 10.096 -6.675 1.00 85.19 125 TYR A CA 1
ATOM 980 C C . TYR A 1 125 ? -17.756 11.429 -5.938 1.00 85.19 125 TYR A C 1
ATOM 982 O O . TYR A 1 125 ? -17.292 11.470 -4.803 1.00 85.19 125 TYR A O 1
ATOM 990 N N . TRP A 1 126 ? -18.125 12.529 -6.593 1.00 84.81 126 TRP A N 1
ATOM 991 C CA . TRP A 1 126 ? -18.000 13.865 -6.009 1.00 84.81 126 TRP A CA 1
ATOM 992 C C . TRP A 1 126 ? -19.184 14.142 -5.083 1.00 84.81 126 TRP A C 1
ATOM 994 O O . TRP A 1 126 ? -20.258 14.532 -5.528 1.00 84.81 126 TRP A O 1
ATOM 1004 N N . ASN A 1 127 ? -18.967 13.907 -3.795 1.00 87.00 127 ASN A N 1
ATOM 1005 C CA . ASN A 1 127 ? -19.887 14.181 -2.700 1.00 87.00 127 ASN A CA 1
ATOM 1006 C C . ASN A 1 127 ? -19.070 14.545 -1.443 1.00 87.00 127 ASN A C 1
ATOM 1008 O O . ASN A 1 127 ? -17.837 14.504 -1.471 1.00 87.00 127 ASN A O 1
ATOM 1012 N N . ASP A 1 128 ? -19.751 14.906 -0.356 1.00 87.25 128 ASP A N 1
ATOM 1013 C CA . ASP A 1 128 ? -19.123 15.201 0.940 1.00 87.25 128 ASP A CA 1
ATOM 1014 C C . ASP A 1 128 ? -19.208 14.020 1.935 1.00 87.25 128 ASP A C 1
ATOM 1016 O O . ASP A 1 128 ? -18.967 14.203 3.128 1.00 87.25 128 ASP A O 1
ATOM 1020 N N . MET A 1 129 ? -19.522 12.802 1.466 1.00 88.56 129 MET A N 1
ATOM 1021 C CA . MET A 1 129 ? -19.487 11.599 2.309 1.00 88.56 129 MET A CA 1
ATOM 1022 C C . MET A 1 129 ? -18.037 11.199 2.636 1.00 88.56 129 MET A C 1
ATOM 1024 O O . MET A 1 129 ? -17.115 11.520 1.873 1.00 88.56 129 MET A O 1
ATOM 1028 N N . PRO A 1 130 ? -17.796 10.469 3.740 1.00 90.56 130 PRO A N 1
ATOM 1029 C CA . PRO A 1 130 ? -16.470 9.944 4.030 1.00 90.56 130 PRO A CA 1
ATOM 1030 C C . PRO A 1 130 ? -15.953 8.991 2.950 1.00 90.56 130 PRO A C 1
ATOM 1032 O O . PRO A 1 130 ? -16.717 8.317 2.263 1.00 90.56 130 PRO A O 1
ATOM 1035 N N . HIS A 1 131 ? -14.629 8.913 2.791 1.00 92.62 131 HIS A N 1
ATOM 1036 C CA . HIS A 1 131 ? -14.043 8.002 1.801 1.00 92.62 131 HIS A CA 1
ATOM 1037 C C . HIS A 1 131 ? -14.067 6.538 2.279 1.00 92.62 131 HIS A C 1
ATOM 1039 O O . HIS A 1 131 ? -14.149 5.625 1.457 1.00 92.62 131 HIS A O 1
ATOM 1045 N N . SER A 1 132 ? -13.935 6.318 3.587 1.00 95.31 132 SER A N 1
ATOM 1046 C CA . SER A 1 132 ? -14.114 5.023 4.250 1.00 95.31 132 SER A CA 1
ATOM 1047 C C . SER A 1 132 ? -14.833 5.235 5.568 1.00 95.31 132 SER A C 1
ATOM 1049 O O . SER A 1 132 ? -14.501 6.174 6.296 1.00 95.31 132 SER A O 1
ATOM 1051 N N . GLU A 1 133 ? -15.708 4.303 5.906 1.00 96.94 133 GLU A N 1
ATOM 1052 C CA . GLU A 1 133 ? -16.309 4.166 7.225 1.00 96.94 133 GLU A CA 1
ATOM 1053 C C . GLU A 1 133 ? -16.090 2.752 7.777 1.00 96.94 133 GLU A C 1
ATOM 1055 O O . GLU A 1 133 ? -15.885 1.785 7.036 1.00 96.94 133 GLU A O 1
ATOM 1060 N N . VAL A 1 134 ? -16.086 2.643 9.104 1.00 98.25 134 VAL A N 1
ATOM 1061 C CA . VAL A 1 134 ? -15.988 1.382 9.843 1.00 98.25 134 VAL A CA 1
ATOM 1062 C C . VAL A 1 134 ? -16.915 1.457 11.045 1.00 98.25 134 VAL A C 1
ATOM 1064 O O . VAL A 1 134 ? -16.881 2.433 11.797 1.00 98.25 134 VAL A O 1
ATOM 1067 N N . GLN A 1 135 ? -17.706 0.408 11.251 1.00 98.38 135 GLN A N 1
ATOM 1068 C CA . GLN A 1 135 ? -18.527 0.235 12.445 1.00 98.38 135 GLN A CA 1
ATOM 1069 C C . GLN A 1 135 ? -17.958 -0.905 13.292 1.00 98.38 135 GLN A C 1
ATOM 1071 O O . GLN A 1 135 ? -17.537 -1.931 12.762 1.00 98.38 135 GLN A O 1
ATOM 1076 N N . ILE A 1 136 ? -17.952 -0.741 14.611 1.00 98.62 136 ILE A N 1
ATOM 1077 C CA . ILE A 1 136 ? -17.553 -1.776 15.563 1.00 98.62 136 ILE A CA 1
ATOM 1078 C C . ILE A 1 136 ? -18.714 -2.028 16.515 1.00 98.62 136 ILE A C 1
ATOM 1080 O O . ILE A 1 136 ? -19.231 -1.097 17.130 1.00 98.62 136 ILE A O 1
ATOM 1084 N N . LYS A 1 137 ? -19.091 -3.297 16.650 1.00 98.19 137 LYS A N 1
ATOM 1085 C CA . LYS A 1 137 ? -19.994 -3.802 17.681 1.00 98.19 137 LYS A CA 1
ATOM 1086 C C . LYS A 1 137 ? -19.180 -4.597 18.698 1.00 98.19 137 LYS A C 1
ATOM 1088 O O . LYS A 1 137 ? -18.334 -5.406 18.309 1.00 98.19 137 LYS A O 1
ATOM 1093 N N . VAL A 1 138 ? -19.467 -4.400 19.979 1.00 97.81 138 VAL A N 1
ATOM 1094 C CA . VAL A 1 138 ? -18.974 -5.254 21.065 1.00 97.81 138 VAL A CA 1
ATOM 1095 C C . VAL A 1 138 ? -20.164 -5.871 21.789 1.00 97.81 138 VAL A C 1
ATOM 1097 O O . VAL A 1 138 ? -21.161 -5.204 22.052 1.00 97.81 138 VAL A O 1
ATOM 1100 N N . ASP A 1 139 ? -20.063 -7.158 22.091 1.00 91.56 139 ASP A N 1
ATOM 1101 C CA . ASP A 1 139 ? -20.971 -7.870 22.985 1.00 91.56 139 ASP A CA 1
ATOM 1102 C C . ASP A 1 139 ? -20.204 -8.985 23.717 1.00 91.56 139 ASP A C 1
ATOM 1104 O O . ASP A 1 139 ? -18.986 -9.121 23.579 1.00 91.56 139 ASP A O 1
ATOM 1108 N N . ARG A 1 140 ? -20.908 -9.794 24.512 1.00 84.94 140 ARG A N 1
ATOM 1109 C CA . ARG A 1 140 ? -20.322 -10.906 25.289 1.00 84.94 140 ARG A CA 1
ATOM 1110 C C . ARG A 1 140 ? -19.661 -11.973 24.406 1.00 84.94 140 ARG A C 1
ATOM 1112 O O . ARG A 1 140 ? -18.778 -12.686 24.860 1.00 84.94 140 ARG A O 1
ATOM 1119 N N . GLY A 1 141 ? -20.054 -12.071 23.135 1.00 76.94 141 GLY A N 1
ATOM 1120 C CA . GLY A 1 141 ? -19.425 -12.932 22.138 1.00 76.94 141 GLY A CA 1
ATOM 1121 C C . GLY A 1 141 ? -18.120 -12.372 21.559 1.00 76.94 141 GLY A C 1
ATOM 1122 O O . GLY A 1 141 ? -17.449 -13.086 20.804 1.00 76.94 141 GLY A O 1
ATOM 1123 N N . GLY A 1 142 ? -17.745 -11.129 21.877 1.00 89.69 142 GLY A N 1
ATOM 1124 C CA . GLY A 1 142 ? -16.492 -10.477 21.484 1.00 89.69 142 GLY A CA 1
ATOM 1125 C C . GLY A 1 142 ? -16.693 -9.254 20.584 1.00 89.69 142 GLY A C 1
ATOM 1126 O O . GLY A 1 142 ? -17.686 -8.533 20.686 1.00 89.69 142 GLY A O 1
ATOM 1127 N N . VAL A 1 143 ? -15.730 -9.006 19.691 1.00 98.06 143 VAL A N 1
ATOM 1128 C CA . VAL A 1 143 ? -15.725 -7.828 18.808 1.00 98.06 143 VAL A CA 1
ATOM 1129 C C . VAL A 1 143 ? -16.099 -8.220 17.384 1.00 98.06 143 VAL A C 1
ATOM 1131 O O . VAL A 1 143 ? -15.526 -9.153 16.820 1.00 98.06 143 VAL A O 1
ATOM 1134 N N . THR A 1 144 ? -17.023 -7.474 16.779 1.00 98.25 144 THR A N 1
ATOM 1135 C CA . THR A 1 144 ? -17.345 -7.570 15.347 1.00 98.25 144 THR A CA 1
ATOM 1136 C C . THR A 1 144 ? -17.118 -6.219 14.680 1.00 98.25 144 THR A C 1
ATOM 1138 O O . THR A 1 144 ? -17.590 -5.192 15.161 1.00 98.25 144 THR A O 1
ATOM 1141 N N . THR A 1 145 ? -16.367 -6.199 13.583 1.00 98.12 145 THR A N 1
ATOM 1142 C CA . THR A 1 145 ? -16.031 -5.002 12.804 1.00 98.12 145 THR A CA 1
ATOM 1143 C C . THR A 1 145 ? -16.630 -5.116 11.405 1.00 98.12 145 THR A C 1
ATOM 1145 O O . THR A 1 145 ? -16.380 -6.090 10.701 1.00 98.12 145 THR A O 1
ATOM 1148 N N . TYR A 1 146 ? -17.404 -4.111 11.004 1.00 98.19 146 TYR A N 1
ATOM 1149 C CA . TYR A 1 146 ? -18.082 -4.021 9.713 1.00 98.19 146 TYR A CA 1
ATOM 1150 C C . TYR A 1 146 ? -17.387 -2.965 8.849 1.00 98.19 146 TYR A C 1
ATOM 1152 O O . TYR A 1 146 ? -17.193 -1.830 9.297 1.00 98.19 146 TYR A O 1
ATOM 1160 N N . CYS A 1 147 ? -17.009 -3.310 7.616 1.00 96.00 147 CYS A N 1
ATOM 1161 C CA . CYS A 1 147 ? -16.345 -2.379 6.699 1.00 96.00 147 CYS A CA 1
ATOM 1162 C C . CYS A 1 147 ? -16.599 -2.729 5.226 1.00 96.00 147 CYS A C 1
ATOM 1164 O O . CYS A 1 147 ? -16.368 -3.862 4.816 1.00 96.00 147 CYS A O 1
ATOM 1166 N N . GLY A 1 148 ? -16.975 -1.753 4.395 1.00 95.62 148 GLY A N 1
ATOM 1167 C CA . GLY A 1 148 ? -17.128 -1.957 2.949 1.00 95.62 148 GLY A CA 1
ATOM 1168 C C . GLY A 1 148 ? -15.821 -2.226 2.181 1.00 95.62 148 GLY A C 1
ATOM 1169 O O . GLY A 1 148 ? -15.856 -2.475 0.977 1.00 95.62 148 GLY A O 1
ATOM 1170 N N . ALA A 1 149 ? -14.654 -2.151 2.833 1.00 94.19 149 ALA A N 1
ATOM 1171 C CA . ALA A 1 149 ? -13.369 -2.396 2.185 1.00 94.19 149 ALA A CA 1
ATOM 1172 C C . ALA A 1 149 ? -13.210 -3.875 1.790 1.00 94.19 149 ALA A C 1
ATOM 1174 O O . ALA A 1 149 ? -13.430 -4.772 2.596 1.00 94.19 149 ALA A O 1
ATOM 1175 N N . MET A 1 150 ? -12.772 -4.119 0.552 1.00 93.94 150 MET A N 1
ATOM 1176 C CA . MET A 1 150 ? -12.664 -5.466 -0.018 1.00 93.94 150 MET A CA 1
ATOM 1177 C C . MET A 1 150 ? -11.233 -6.016 0.080 1.00 93.94 150 MET A C 1
ATOM 1179 O O . MET A 1 150 ? -10.302 -5.415 -0.480 1.00 93.94 150 MET A O 1
ATOM 1183 N N . ASP A 1 151 ? -11.043 -7.185 0.693 1.00 94.94 151 ASP A N 1
ATOM 1184 C CA . ASP A 1 151 ? -9.810 -7.952 0.500 1.00 94.94 151 ASP A CA 1
ATOM 1185 C C . ASP A 1 151 ? -9.822 -8.668 -0.854 1.00 94.94 151 ASP A C 1
ATOM 1187 O O . ASP A 1 151 ? -10.779 -9.327 -1.249 1.00 94.94 151 ASP A O 1
ATOM 1191 N N . ILE A 1 152 ? -8.730 -8.504 -1.585 1.00 95.56 152 ILE A N 1
ATOM 1192 C CA . ILE A 1 152 ? -8.488 -9.051 -2.922 1.00 95.56 152 ILE A CA 1
ATOM 1193 C C . ILE A 1 152 ? -7.128 -9.771 -2.950 1.00 95.56 152 ILE A C 1
ATOM 1195 O O . ILE A 1 152 ? -6.473 -9.855 -3.990 1.00 95.56 152 ILE A O 1
ATOM 1199 N N . GLY A 1 153 ? -6.676 -10.254 -1.785 1.00 95.44 153 GLY A N 1
ATOM 1200 C CA . GLY A 1 153 ? -5.381 -10.907 -1.582 1.00 95.44 153 GLY A CA 1
ATOM 1201 C C . GLY A 1 153 ? -4.275 -9.971 -1.078 1.00 95.44 153 GLY A C 1
ATOM 1202 O O . GLY A 1 153 ? -3.100 -10.337 -1.119 1.00 95.44 153 GLY A O 1
ATOM 1203 N N . GLN A 1 154 ? -4.607 -8.759 -0.617 1.00 92.94 154 GLN A N 1
ATOM 1204 C CA . GLN A 1 154 ? -3.647 -7.855 0.033 1.00 92.94 154 GLN A CA 1
ATOM 1205 C C . GLN A 1 154 ? -3.555 -8.039 1.548 1.00 92.94 154 GLN A C 1
ATOM 1207 O O . GLN A 1 154 ? -2.593 -7.546 2.139 1.00 92.94 154 GLN A O 1
ATOM 1212 N N . GLY A 1 155 ? -4.528 -8.708 2.172 1.00 95.62 155 GLY A N 1
ATOM 1213 C CA . GLY A 1 155 ? -4.591 -8.854 3.624 1.00 95.62 155 GLY A CA 1
ATOM 1214 C C . GLY A 1 155 ? -5.072 -7.581 4.329 1.00 95.62 155 GLY A C 1
ATOM 1215 O O . GLY A 1 155 ? -4.601 -7.277 5.426 1.00 95.62 155 GLY A O 1
ATOM 1216 N N . SER A 1 156 ? -5.978 -6.812 3.709 1.00 95.00 156 SER A N 1
ATOM 1217 C CA . SER A 1 156 ? -6.649 -5.696 4.388 1.00 95.00 156 SER A CA 1
ATOM 1218 C C . SER A 1 156 ? -7.425 -6.166 5.602 1.00 95.00 156 SER A C 1
ATOM 1220 O O . SER A 1 156 ? -7.411 -5.460 6.603 1.00 95.00 156 SER A O 1
ATOM 1222 N N . ASP A 1 157 ? -8.017 -7.355 5.554 1.00 96.00 157 ASP A N 1
ATOM 1223 C CA . ASP A 1 157 ? -8.831 -7.871 6.653 1.00 96.00 157 ASP A CA 1
ATOM 1224 C C . ASP A 1 157 ? -7.938 -8.153 7.864 1.00 96.00 157 ASP A C 1
ATOM 1226 O O . ASP A 1 157 ? -8.153 -7.628 8.955 1.00 96.00 157 ASP A O 1
ATOM 1230 N N . SER A 1 158 ? -6.812 -8.840 7.646 1.00 95.69 158 SER A N 1
ATOM 1231 C CA . SER A 1 158 ? -5.781 -9.028 8.679 1.00 95.69 158 SER A CA 1
ATOM 1232 C C . SER A 1 158 ? -5.217 -7.706 9.219 1.00 95.69 158 SER A C 1
ATOM 1234 O O . SER A 1 158 ? -4.880 -7.615 10.399 1.00 95.69 158 SER A O 1
ATOM 1236 N N . VAL A 1 159 ? -5.099 -6.674 8.377 1.00 96.12 159 VAL A N 1
ATOM 1237 C CA . VAL A 1 159 ? -4.620 -5.344 8.785 1.00 96.12 159 VAL A CA 1
ATOM 1238 C C . VAL A 1 159 ? -5.664 -4.588 9.614 1.00 96.12 159 VAL A C 1
ATOM 1240 O O . VAL A 1 159 ? -5.294 -3.984 10.618 1.00 96.12 159 VAL A O 1
ATOM 1243 N N . LEU A 1 160 ? -6.945 -4.631 9.239 1.00 97.25 160 LEU A N 1
ATOM 1244 C CA . LEU A 1 160 ? -8.037 -4.001 9.986 1.00 97.25 160 LEU A CA 1
ATOM 1245 C C . LEU A 1 160 ? -8.238 -4.688 11.341 1.00 97.25 160 LEU A C 1
ATOM 1247 O O . LEU A 1 160 ? -8.268 -4.002 12.362 1.00 97.25 160 LEU A O 1
ATOM 1251 N N . ALA A 1 161 ? -8.254 -6.025 11.371 1.00 97.50 161 ALA A N 1
ATOM 1252 C CA . ALA A 1 161 ? -8.296 -6.800 12.611 1.00 97.50 161 ALA A CA 1
ATOM 1253 C C . ALA A 1 161 ? -7.127 -6.447 13.545 1.00 97.50 161 ALA A C 1
ATOM 1255 O O . ALA A 1 161 ? -7.338 -6.240 14.736 1.00 97.50 161 ALA A O 1
ATOM 1256 N N . ALA A 1 162 ? -5.904 -6.303 13.017 1.00 97.38 162 ALA A N 1
ATOM 1257 C CA . ALA A 1 162 ? -4.745 -5.904 13.817 1.00 97.38 162 ALA A CA 1
ATOM 1258 C C . ALA A 1 162 ? -4.850 -4.475 14.382 1.00 97.38 162 ALA A C 1
ATOM 1260 O O . ALA A 1 162 ? -4.450 -4.248 15.521 1.00 97.38 162 ALA A O 1
ATOM 1261 N N . VAL A 1 163 ? -5.399 -3.517 13.623 1.00 98.00 163 VAL A N 1
ATOM 1262 C CA . VAL A 1 163 ? -5.611 -2.136 14.101 1.00 98.00 163 VAL A CA 1
ATOM 1263 C C . VAL A 1 163 ? -6.655 -2.083 15.218 1.00 98.00 163 VAL A C 1
ATOM 1265 O O . VAL A 1 163 ? -6.424 -1.421 16.229 1.00 98.00 163 VAL A O 1
ATOM 1268 N N . VAL A 1 164 ? -7.778 -2.791 15.059 1.00 98.44 164 VAL A N 1
ATOM 1269 C CA . VAL A 1 164 ? -8.833 -2.854 16.082 1.00 98.44 164 VAL A CA 1
ATOM 1270 C C . VAL A 1 164 ? -8.342 -3.592 17.330 1.00 98.44 164 VAL A C 1
ATOM 1272 O O . VAL A 1 164 ? -8.547 -3.109 18.441 1.00 98.44 164 VAL A O 1
ATOM 1275 N N . ALA A 1 165 ? -7.644 -4.718 17.160 1.00 97.81 165 ALA A N 1
ATOM 1276 C CA . ALA A 1 165 ? -7.104 -5.500 18.267 1.00 97.81 165 ALA A CA 1
ATOM 1277 C C . ALA A 1 165 ? -6.075 -4.721 19.104 1.00 97.81 165 ALA A C 1
ATOM 1279 O O . ALA A 1 165 ? -6.174 -4.741 20.328 1.00 97.81 165 ALA A O 1
ATOM 1280 N N . GLU A 1 166 ? -5.137 -3.998 18.475 1.00 97.31 166 GLU A N 1
ATOM 1281 C CA . GLU A 1 166 ? -4.135 -3.180 19.186 1.00 97.31 166 GLU A CA 1
ATOM 1282 C C . GLU A 1 166 ? -4.803 -2.108 20.069 1.00 97.31 166 GLU A C 1
ATOM 1284 O O . GLU A 1 166 ? -4.437 -1.961 21.233 1.00 97.31 166 GLU A O 1
ATOM 1289 N N . GLU A 1 167 ? -5.798 -1.373 19.556 1.00 98.19 167 GLU A N 1
ATOM 1290 C CA . GLU A 1 167 ? -6.464 -0.308 20.326 1.00 98.19 167 GLU A CA 1
ATOM 1291 C C . GLU A 1 167 ? -7.417 -0.866 21.404 1.00 98.19 167 GLU A C 1
ATOM 1293 O O . GLU A 1 167 ? -7.553 -0.259 22.463 1.00 98.19 167 GLU A O 1
ATOM 1298 N N . LEU A 1 168 ? -8.033 -2.037 21.193 1.00 97.81 168 LEU A N 1
ATOM 1299 C CA . LEU A 1 168 ? -8.886 -2.701 22.195 1.00 97.81 168 LEU A CA 1
ATOM 1300 C C . LEU A 1 168 ? -8.121 -3.620 23.169 1.00 97.81 168 LEU A C 1
ATOM 1302 O O . LEU A 1 168 ? -8.725 -4.175 24.085 1.00 97.81 168 LEU A O 1
ATOM 1306 N N . GLY A 1 169 ? -6.805 -3.787 23.003 1.00 96.75 169 GLY A N 1
ATOM 1307 C CA . GLY A 1 169 ? -5.976 -4.638 23.863 1.00 96.75 169 GLY A CA 1
ATOM 1308 C C . GLY A 1 169 ? -6.164 -6.149 23.660 1.00 96.75 169 GLY A C 1
ATOM 1309 O O . GLY A 1 169 ? -5.848 -6.926 24.566 1.00 96.75 169 GLY A O 1
ATOM 1310 N N . LEU A 1 170 ? -6.672 -6.563 22.497 1.00 96.94 170 LEU A N 1
ATOM 1311 C CA . LEU A 1 170 ? -7.006 -7.942 22.116 1.00 96.94 170 LEU A CA 1
ATOM 1312 C C . LEU A 1 170 ? -5.959 -8.567 21.175 1.00 96.94 170 LEU A C 1
ATOM 1314 O O . LEU A 1 170 ? -4.978 -7.931 20.790 1.00 96.94 170 LEU A O 1
ATOM 1318 N N . GLN A 1 171 ? -6.162 -9.826 20.775 1.00 95.38 171 GLN A N 1
ATOM 1319 C CA . GLN A 1 171 ? -5.455 -10.443 19.651 1.00 95.38 171 GLN A CA 1
ATOM 1320 C C . GLN A 1 171 ? -6.269 -10.301 18.350 1.00 95.38 171 GLN A C 1
ATOM 1322 O O . GLN A 1 171 ? -7.498 -10.320 18.393 1.00 95.38 171 GLN A O 1
ATOM 1327 N N . PRO A 1 172 ? -5.633 -10.251 17.160 1.00 94.81 172 PRO A N 1
ATOM 1328 C CA . PRO A 1 172 ? -6.353 -10.129 15.884 1.00 94.81 172 PRO A CA 1
ATOM 1329 C C . PRO A 1 172 ? -7.381 -11.240 15.621 1.00 94.81 172 PRO A C 1
ATOM 1331 O O . PRO A 1 172 ? -8.371 -11.004 14.940 1.00 94.81 172 PRO A O 1
ATOM 1334 N N . ARG A 1 173 ? -7.169 -12.441 16.179 1.00 94.19 173 ARG A N 1
ATOM 1335 C CA . ARG A 1 173 ? -8.098 -13.586 16.088 1.00 94.19 173 ARG A CA 1
ATOM 1336 C C . ARG A 1 173 ? -9.407 -13.388 16.869 1.00 94.19 173 ARG A C 1
ATOM 1338 O O . ARG A 1 173 ? -10.362 -14.115 16.625 1.00 94.19 173 ARG A O 1
ATOM 1345 N N . ASP A 1 174 ? -9.424 -12.454 17.820 1.00 94.62 174 ASP A N 1
ATOM 1346 C CA . ASP A 1 174 ? -10.579 -12.166 18.675 1.00 94.62 174 ASP A CA 1
ATOM 1347 C C . ASP A 1 174 ? -11.539 -11.164 17.984 1.00 94.62 174 ASP A C 1
ATOM 1349 O O . ASP A 1 174 ? -12.636 -10.895 18.478 1.00 94.62 174 ASP A O 1
ATOM 1353 N N . ILE A 1 175 ? -11.131 -10.616 16.828 1.00 97.25 175 ILE A N 1
ATOM 1354 C CA . ILE A 1 175 ? -11.897 -9.678 16.004 1.00 97.25 175 ILE A CA 1
ATOM 1355 C C . ILE A 1 175 ? -12.555 -10.436 14.849 1.00 97.25 175 ILE A C 1
ATOM 1357 O O . ILE A 1 175 ? -11.873 -10.971 13.974 1.00 97.25 175 ILE A O 1
ATOM 1361 N N . ARG A 1 176 ? -13.889 -10.440 14.802 1.00 97.12 176 ARG A N 1
ATOM 1362 C CA . ARG A 1 176 ? -14.642 -10.917 13.634 1.00 97.12 176 ARG A CA 1
ATOM 1363 C C . ARG A 1 176 ? -14.816 -9.774 12.643 1.00 97.12 176 ARG A C 1
ATOM 1365 O O . ARG A 1 176 ? -15.157 -8.663 13.043 1.00 97.12 176 ARG A O 1
ATOM 1372 N N . LEU A 1 177 ? -14.606 -10.046 11.361 1.00 96.00 177 LEU A N 1
ATOM 1373 C CA . LEU A 1 177 ? -14.810 -9.081 10.285 1.00 96.00 177 LEU A CA 1
ATOM 1374 C C . LEU A 1 177 ? -16.018 -9.475 9.439 1.00 96.00 177 LEU A C 1
ATOM 1376 O O . LEU A 1 177 ? -16.169 -10.637 9.070 1.00 96.00 177 LEU A O 1
ATOM 1380 N N . VAL A 1 178 ? -16.851 -8.485 9.133 1.00 96.62 178 VAL A N 1
ATOM 1381 C CA . VAL A 1 178 ? -17.903 -8.550 8.118 1.00 96.62 178 VAL A CA 1
ATOM 1382 C C . VAL A 1 178 ? -17.524 -7.516 7.064 1.00 96.62 178 VAL A C 1
ATOM 1384 O O . VAL A 1 178 ? -17.483 -6.317 7.356 1.00 96.62 178 VAL A O 1
ATOM 1387 N N . THR A 1 179 ? -17.154 -7.977 5.872 1.00 95.12 179 THR A N 1
ATOM 1388 C CA . THR A 1 179 ? -16.543 -7.131 4.842 1.00 95.12 179 THR A CA 1
ATOM 1389 C C . THR A 1 179 ? -17.323 -7.135 3.534 1.00 95.12 179 THR A C 1
ATOM 1391 O O . THR A 1 179 ? -17.807 -8.168 3.081 1.00 95.12 179 THR A O 1
ATOM 1394 N N . ALA A 1 180 ? -17.421 -5.947 2.931 1.00 92.88 180 ALA A N 1
ATOM 1395 C CA . ALA A 1 180 ? -17.924 -5.707 1.577 1.00 92.88 180 ALA A CA 1
ATOM 1396 C C . ALA A 1 180 ? -19.326 -6.270 1.235 1.00 92.88 180 ALA A C 1
ATOM 1398 O O . ALA A 1 180 ? -19.598 -6.607 0.082 1.00 92.88 180 ALA A O 1
ATOM 1399 N N . ASP A 1 181 ? -20.225 -6.304 2.218 1.00 94.94 181 ASP A N 1
ATOM 1400 C CA . ASP A 1 181 ? -21.659 -6.556 2.043 1.00 94.94 181 ASP A CA 1
ATOM 1401 C C . ASP A 1 181 ? -22.419 -5.220 2.098 1.00 94.94 181 ASP A C 1
ATOM 1403 O O . ASP A 1 181 ? -22.337 -4.494 3.091 1.00 94.94 181 ASP A O 1
ATOM 1407 N N . THR A 1 182 ? -23.136 -4.865 1.030 1.00 93.94 182 THR A N 1
ATOM 1408 C CA . THR A 1 182 ? -23.844 -3.578 0.918 1.00 93.94 182 THR A CA 1
ATOM 1409 C C . THR A 1 182 ? -25.047 -3.446 1.844 1.00 93.94 182 THR A C 1
ATOM 1411 O O . THR A 1 182 ? -25.470 -2.320 2.099 1.00 93.94 182 THR A O 1
ATOM 1414 N N . ASP A 1 183 ? -25.581 -4.558 2.351 1.00 95.75 183 ASP A N 1
ATOM 1415 C CA . ASP A 1 183 ? -26.758 -4.555 3.221 1.00 95.75 183 ASP A CA 1
ATOM 1416 C C . ASP A 1 183 ? -26.365 -4.406 4.702 1.00 95.75 183 ASP A C 1
ATOM 1418 O O . ASP A 1 183 ? -27.176 -3.969 5.521 1.00 95.75 183 ASP A O 1
ATOM 1422 N N . THR A 1 184 ? -25.116 -4.746 5.060 1.00 94.56 184 THR A N 1
ATOM 1423 C CA . THR A 1 184 ? -24.648 -4.789 6.459 1.00 94.56 184 THR A CA 1
ATOM 1424 C C . THR A 1 184 ? -23.389 -3.974 6.763 1.00 94.56 184 THR A C 1
ATOM 1426 O O . THR A 1 184 ? -23.109 -3.730 7.938 1.00 94.56 184 THR A O 1
ATOM 1429 N N . THR A 1 185 ? -22.616 -3.537 5.760 1.00 96.44 185 THR A N 1
ATOM 1430 C CA . THR A 1 185 ? -21.351 -2.809 5.972 1.00 96.44 185 THR A CA 1
ATOM 1431 C C . THR A 1 185 ? -21.424 -1.340 5.540 1.00 96.44 185 THR A C 1
ATOM 1433 O O . THR A 1 185 ? -22.085 -1.012 4.554 1.00 96.44 185 THR A O 1
ATOM 1436 N N . PRO A 1 186 ? -20.749 -0.424 6.263 1.00 94.62 186 PRO A N 1
ATOM 1437 C CA . PRO A 1 186 ? -20.760 0.999 5.939 1.00 94.62 186 PRO A CA 1
ATOM 1438 C C . PRO A 1 186 ? -19.875 1.311 4.720 1.00 94.62 186 PRO A C 1
ATOM 1440 O O . PRO A 1 186 ? -19.042 0.498 4.306 1.00 94.62 186 PRO A O 1
ATOM 1443 N N . ILE A 1 187 ? -20.044 2.507 4.144 1.00 91.38 187 ILE A N 1
ATOM 1444 C CA . ILE A 1 187 ? -19.499 2.842 2.823 1.00 91.38 187 ILE A CA 1
ATOM 1445 C C . ILE A 1 187 ? -17.964 2.777 2.764 1.00 91.38 187 ILE A C 1
ATOM 1447 O O . ILE A 1 187 ? -17.236 3.308 3.606 1.00 91.38 187 ILE A O 1
ATOM 1451 N N . ASP A 1 188 ? -17.456 2.187 1.684 1.00 93.62 188 ASP A N 1
ATOM 1452 C CA . ASP A 1 188 ? -16.072 2.335 1.255 1.00 93.62 188 ASP A CA 1
ATOM 1453 C C . ASP A 1 188 ? -16.026 2.521 -0.264 1.00 93.62 188 ASP A C 1
ATOM 1455 O O . ASP A 1 188 ? -16.763 1.880 -1.011 1.00 93.62 188 ASP A O 1
ATOM 1459 N N . LEU A 1 189 ? -15.146 3.401 -0.748 1.00 91.94 189 LEU A N 1
ATOM 1460 C CA . LEU A 1 189 ? -15.022 3.664 -2.188 1.00 91.94 189 LEU A CA 1
ATOM 1461 C C . LEU A 1 189 ? -14.380 2.504 -2.986 1.00 91.94 189 LEU A C 1
ATOM 1463 O O . LEU A 1 189 ? -14.309 2.581 -4.214 1.00 91.94 189 LEU A O 1
ATOM 1467 N N . GLY A 1 190 ? -13.880 1.460 -2.318 1.00 91.12 190 GLY A N 1
ATOM 1468 C CA . GLY A 1 190 ? -13.293 0.261 -2.912 1.00 91.12 190 GLY A CA 1
ATOM 1469 C C . GLY A 1 190 ? -11.764 0.180 -2.809 1.00 91.12 190 GLY A C 1
ATOM 1470 O O . GLY A 1 190 ? -11.065 1.129 -2.430 1.00 91.12 190 GLY A O 1
ATOM 1471 N N . SER A 1 191 ? -11.218 -0.972 -3.201 1.00 92.50 191 SER A N 1
ATOM 1472 C CA . SER A 1 191 ? -9.809 -1.348 -2.999 1.00 92.50 191 SER A CA 1
ATOM 1473 C C . SER A 1 191 ? -8.882 -0.955 -4.159 1.00 92.50 191 SER A C 1
ATOM 1475 O O . SER A 1 191 ? -8.201 -1.784 -4.765 1.00 92.50 191 SER A O 1
ATOM 1477 N N . TYR A 1 192 ? -8.801 0.349 -4.443 1.00 91.44 192 TYR A N 1
ATOM 1478 C CA . TYR A 1 192 ? -7.920 0.941 -5.464 1.00 91.44 192 TYR A CA 1
ATOM 1479 C C . TYR A 1 192 ? -6.873 1.901 -4.871 1.00 91.44 192 TYR A C 1
ATOM 1481 O O . TYR A 1 192 ? -6.930 2.293 -3.708 1.00 91.44 192 TYR A O 1
ATOM 1489 N N . SER A 1 193 ? -5.895 2.329 -5.681 1.00 90.69 193 SER A N 1
ATOM 1490 C CA . SER A 1 193 ? -4.955 3.415 -5.328 1.00 90.69 193 SER A CA 1
ATOM 1491 C C . SER A 1 193 ? -4.234 3.256 -3.973 1.00 90.69 193 SER A C 1
ATOM 1493 O O . SER A 1 193 ? -3.911 4.253 -3.337 1.00 90.69 193 SER A O 1
ATOM 1495 N N . SER A 1 194 ? -3.994 2.022 -3.515 1.00 91.88 194 SER A N 1
ATOM 1496 C CA . SER A 1 194 ? -3.362 1.716 -2.216 1.00 91.88 194 SER A CA 1
ATOM 1497 C C . SER A 1 194 ? -4.008 2.430 -1.015 1.00 91.88 194 SER A C 1
ATOM 1499 O O . SER A 1 194 ? -3.319 2.821 -0.075 1.00 91.88 194 SER A O 1
ATOM 1501 N N . ARG A 1 195 ? -5.332 2.641 -1.052 1.00 92.94 195 ARG A N 1
ATOM 1502 C CA . ARG A 1 195 ? -6.039 3.464 -0.057 1.00 92.94 195 ARG A CA 1
ATOM 1503 C C . ARG A 1 195 ? -6.416 2.748 1.238 1.00 92.94 195 ARG A C 1
ATOM 1505 O O . ARG A 1 195 ? -6.443 3.403 2.273 1.00 92.94 195 ARG A O 1
ATOM 1512 N N . VAL A 1 196 ? -6.702 1.445 1.184 1.00 95.44 196 VAL A N 1
ATOM 1513 C CA . VAL A 1 196 ? -7.435 0.714 2.241 1.00 95.44 196 VAL A CA 1
ATOM 1514 C C . VAL A 1 196 ? -6.766 0.837 3.613 1.00 95.44 196 VAL A C 1
ATOM 1516 O O . VAL A 1 196 ? -7.368 1.364 4.542 1.00 95.44 196 VAL A O 1
ATOM 1519 N N . THR A 1 197 ? -5.487 0.464 3.723 1.00 95.31 197 THR A N 1
ATOM 1520 C CA . THR A 1 197 ? -4.717 0.557 4.977 1.00 95.31 197 THR A CA 1
ATOM 1521 C C . THR A 1 197 ? -4.674 1.969 5.562 1.00 95.31 197 THR A C 1
ATOM 1523 O O . THR A 1 197 ? -4.589 2.117 6.776 1.00 95.31 197 THR A O 1
ATOM 1526 N N . PHE A 1 198 ? -4.728 3.011 4.725 1.00 93.81 198 PHE A N 1
ATOM 1527 C CA . PHE A 1 198 ? -4.700 4.392 5.200 1.00 93.81 198 PHE A CA 1
ATOM 1528 C C . PHE A 1 198 ? -6.098 4.897 5.573 1.00 93.81 198 PHE A C 1
ATOM 1530 O O . PHE A 1 198 ? -6.261 5.498 6.627 1.00 93.81 198 PHE A O 1
ATOM 1537 N N . MET A 1 199 ? -7.109 4.684 4.728 1.00 94.56 199 MET A N 1
ATOM 1538 C CA . MET A 1 199 ? -8.445 5.254 4.935 1.00 94.56 199 MET A CA 1
ATOM 1539 C C . MET A 1 199 ? -9.282 4.393 5.884 1.00 94.56 199 MET A C 1
ATOM 1541 O O . MET A 1 199 ? -9.581 4.838 6.990 1.00 94.56 199 MET A O 1
ATOM 1545 N N . ALA A 1 200 ? -9.564 3.141 5.515 1.00 96.31 200 ALA A N 1
ATOM 1546 C CA . ALA A 1 200 ? -10.291 2.205 6.372 1.00 96.31 200 ALA A CA 1
ATOM 1547 C C . ALA A 1 200 ? -9.520 1.907 7.670 1.00 96.31 200 ALA A C 1
ATOM 1549 O O . ALA A 1 200 ? -10.127 1.785 8.726 1.00 96.31 200 ALA A O 1
ATOM 1550 N N . GLY A 1 201 ? -8.180 1.891 7.631 1.00 96.88 201 GLY A N 1
ATOM 1551 C CA . GLY A 1 201 ? -7.356 1.756 8.839 1.00 96.88 201 GLY A CA 1
ATOM 1552 C C . GLY A 1 201 ? -7.514 2.911 9.838 1.00 96.88 201 GLY A C 1
ATOM 1553 O O . GLY A 1 201 ? -7.619 2.662 11.036 1.00 96.88 201 GLY A O 1
ATOM 1554 N N . ASN A 1 202 ? -7.585 4.169 9.381 1.00 97.38 202 ASN A N 1
ATOM 1555 C CA . ASN A 1 202 ? -7.852 5.299 10.283 1.00 97.38 202 ASN A CA 1
ATOM 1556 C C . ASN A 1 202 ? -9.318 5.338 10.749 1.00 97.38 202 ASN A C 1
ATOM 1558 O O . ASN A 1 202 ? -9.560 5.649 11.912 1.00 97.38 202 ASN A O 1
ATOM 1562 N N . ALA A 1 203 ? -10.277 4.969 9.892 1.00 97.94 203 ALA A N 1
ATOM 1563 C CA . ALA A 1 203 ? -11.685 4.839 10.275 1.00 97.94 203 ALA A CA 1
ATOM 1564 C C . ALA A 1 203 ? -11.886 3.753 11.356 1.00 97.94 203 ALA A C 1
ATOM 1566 O O . ALA A 1 203 ? -12.535 4.002 12.371 1.00 97.94 203 ALA A O 1
ATOM 1567 N N . ALA A 1 204 ? -11.248 2.586 11.202 1.00 98.31 204 ALA A N 1
ATOM 1568 C CA . ALA A 1 204 ? -11.237 1.518 12.204 1.00 98.31 204 ALA A CA 1
ATOM 1569 C C . ALA A 1 204 ? -10.601 1.971 13.525 1.00 98.31 204 ALA A C 1
ATOM 1571 O O . ALA A 1 204 ? -11.143 1.698 14.593 1.00 98.31 204 ALA A O 1
ATOM 1572 N N . LEU A 1 205 ? -9.483 2.702 13.460 1.00 98.50 205 LEU A N 1
ATOM 1573 C CA . LEU A 1 205 ? -8.820 3.259 14.639 1.00 98.50 205 LEU A CA 1
ATOM 1574 C C . LEU A 1 205 ? -9.709 4.272 15.380 1.00 98.50 205 LEU A C 1
ATOM 1576 O O . LEU A 1 205 ? -9.739 4.280 16.608 1.00 98.50 205 LEU A O 1
ATOM 1580 N N . GLU A 1 206 ? -10.454 5.116 14.662 1.00 98.69 206 GLU A N 1
ATOM 1581 C CA . GLU A 1 206 ? -11.404 6.049 15.275 1.00 98.69 206 GLU A CA 1
ATOM 1582 C C . GLU A 1 206 ? -12.579 5.310 15.941 1.00 98.69 206 GLU A C 1
ATOM 1584 O O . GLU A 1 206 ? -12.908 5.593 17.097 1.00 98.69 206 GLU A O 1
ATOM 1589 N N . ALA A 1 207 ? -13.171 4.324 15.256 1.00 98.69 207 ALA A N 1
ATOM 1590 C CA . ALA A 1 207 ? -14.242 3.491 15.807 1.00 98.69 207 ALA A CA 1
ATOM 1591 C C . ALA A 1 207 ? -13.780 2.737 17.069 1.00 98.69 207 ALA A C 1
ATOM 1593 O O . ALA A 1 207 ? -14.480 2.736 18.088 1.00 98.69 207 ALA A O 1
ATOM 1594 N N . ALA A 1 208 ? -12.575 2.157 17.026 1.00 98.69 208 ALA A N 1
ATOM 1595 C CA . ALA A 1 208 ? -11.985 1.403 18.128 1.00 98.69 208 ALA A CA 1
ATOM 1596 C C . ALA A 1 208 ? -11.670 2.301 19.330 1.00 98.69 208 ALA A C 1
ATOM 1598 O O . ALA A 1 208 ? -11.935 1.908 20.460 1.00 98.69 208 ALA A O 1
ATOM 1599 N N . ARG A 1 209 ? -11.203 3.538 19.113 1.00 98.69 209 ARG A N 1
ATOM 1600 C CA . ARG A 1 209 ? -10.987 4.520 20.193 1.00 98.69 209 ARG A CA 1
ATOM 1601 C C . ARG A 1 209 ? -12.270 4.919 20.902 1.00 98.69 209 ARG A C 1
ATOM 1603 O O . ARG A 1 209 ? -12.282 4.984 22.127 1.00 98.69 209 ARG A O 1
ATOM 1610 N N . LYS A 1 210 ? -13.349 5.155 20.150 1.00 98.75 210 LYS A N 1
ATOM 1611 C CA . LYS A 1 210 ? -14.673 5.424 20.733 1.00 98.75 210 LYS A CA 1
ATOM 1612 C C . LYS A 1 210 ? -15.155 4.229 21.559 1.00 98.75 210 LYS A C 1
ATOM 1614 O O . LYS A 1 210 ? -15.643 4.419 22.666 1.00 98.75 210 LYS A O 1
ATOM 1619 N N . MET A 1 211 ? -14.959 3.005 21.061 1.00 98.69 211 MET A N 1
ATOM 1620 C CA . MET A 1 211 ? -15.348 1.785 21.777 1.00 98.69 211 MET A CA 1
ATOM 1621 C C . MET A 1 211 ? -14.517 1.584 23.051 1.00 98.69 211 MET A C 1
ATOM 1623 O O . MET A 1 211 ? -15.062 1.347 24.127 1.00 98.69 211 MET A O 1
ATOM 1627 N N . ARG A 1 212 ? -13.196 1.768 22.952 1.00 98.31 212 ARG A N 1
ATOM 1628 C CA . ARG A 1 212 ? -12.269 1.744 24.085 1.00 98.31 212 ARG A CA 1
ATOM 1629 C C . ARG A 1 212 ? -12.678 2.744 25.164 1.00 98.31 212 ARG A C 1
ATOM 1631 O O . ARG A 1 212 ? -12.625 2.389 26.334 1.00 98.31 212 ARG A O 1
ATOM 1638 N N . ALA A 1 213 ? -13.093 3.957 24.790 1.00 98.44 213 ALA A N 1
ATOM 1639 C CA . ALA A 1 213 ? -13.543 4.967 25.745 1.00 98.44 213 ALA A CA 1
ATOM 1640 C C . ALA A 1 213 ? -14.747 4.479 26.569 1.00 98.44 213 ALA A C 1
ATOM 1642 O O . ALA A 1 213 ? -14.684 4.542 27.791 1.00 98.44 213 ALA A O 1
ATOM 1643 N N . LEU A 1 214 ? -15.778 3.902 25.933 1.00 98.44 214 LEU A N 1
ATOM 1644 C CA . LEU A 1 214 ? -16.941 3.333 26.634 1.00 98.44 214 LEU A CA 1
ATOM 1645 C C . LEU A 1 214 ? -16.537 2.209 27.605 1.00 98.44 214 LEU A C 1
ATOM 1647 O O . LEU A 1 214 ? -16.946 2.203 28.766 1.00 98.44 214 LEU A O 1
ATOM 1651 N N . LEU A 1 215 ? -15.699 1.276 27.145 1.00 97.88 215 LEU A N 1
ATOM 1652 C CA . LEU A 1 215 ? -15.230 0.145 27.953 1.00 97.88 215 LEU A CA 1
ATOM 1653 C C . LEU A 1 215 ? -14.383 0.606 29.154 1.00 97.88 215 LEU A C 1
ATOM 1655 O O . LEU A 1 215 ? -14.577 0.135 30.276 1.00 97.88 215 LEU A O 1
ATOM 1659 N N . VAL A 1 216 ? -13.474 1.559 28.930 1.00 98.31 216 VAL A N 1
ATOM 1660 C CA . VAL A 1 216 ? -12.638 2.167 29.974 1.00 98.31 216 VAL A CA 1
ATOM 1661 C C . VAL A 1 216 ? -13.485 2.953 30.971 1.00 98.31 216 VAL A C 1
ATOM 1663 O O . VAL A 1 216 ? -13.283 2.802 32.169 1.00 98.31 216 VAL A O 1
ATOM 1666 N N . GLU A 1 217 ? -14.454 3.751 30.519 1.00 98.25 217 GLU A N 1
ATOM 1667 C CA . GLU A 1 217 ? -15.310 4.555 31.398 1.00 98.25 217 GLU A CA 1
ATOM 1668 C C . GLU A 1 217 ? -16.188 3.676 32.307 1.00 98.25 217 GLU A C 1
ATOM 1670 O O . GLU A 1 217 ? -16.412 4.000 33.478 1.00 98.25 217 GLU A O 1
ATOM 1675 N N . ALA A 1 218 ? -16.660 2.534 31.799 1.00 97.44 218 ALA A N 1
ATOM 1676 C CA . ALA A 1 218 ? -17.402 1.551 32.583 1.00 97.44 218 ALA A CA 1
ATOM 1677 C C . ALA A 1 218 ? -16.522 0.845 33.633 1.00 97.44 218 ALA A C 1
ATOM 1679 O O . ALA A 1 218 ? -16.906 0.773 34.804 1.00 97.44 218 ALA A O 1
ATOM 1680 N N . ALA A 1 219 ? -15.327 0.387 33.242 1.00 97.50 219 ALA A N 1
ATOM 1681 C CA . ALA A 1 219 ? -14.352 -0.209 34.157 1.00 97.50 219 ALA A CA 1
ATOM 1682 C C . ALA A 1 219 ? -13.899 0.785 35.245 1.00 97.50 219 ALA A C 1
ATOM 1684 O O . ALA A 1 219 ? -13.947 0.468 36.433 1.00 97.50 219 ALA A O 1
ATOM 1685 N N . ALA A 1 220 ? -13.553 2.015 34.851 1.00 97.69 220 ALA A N 1
ATOM 1686 C CA . ALA A 1 220 ? -13.170 3.117 35.735 1.00 97.69 220 ALA A CA 1
ATOM 1687 C C . ALA A 1 220 ? -14.255 3.419 36.780 1.00 97.69 220 ALA A C 1
ATOM 1689 O O . ALA A 1 220 ? -13.967 3.490 37.975 1.00 97.69 220 ALA A O 1
ATOM 1690 N N . GLY A 1 221 ? -15.518 3.510 36.342 1.00 97.19 221 GLY A N 1
ATOM 1691 C CA . GLY A 1 221 ? -16.665 3.717 37.227 1.00 97.19 221 GLY A CA 1
ATOM 1692 C C . GLY A 1 221 ? -16.851 2.591 38.248 1.00 97.19 221 GLY A C 1
ATOM 1693 O O . GLY A 1 221 ? -17.178 2.861 39.402 1.00 97.19 221 GLY A O 1
ATOM 1694 N N . LYS A 1 222 ? -16.585 1.334 37.863 1.00 97.25 222 LYS A N 1
ATOM 1695 C CA . LYS A 1 222 ? -16.641 0.182 38.777 1.00 97.25 222 LYS A CA 1
ATOM 1696 C C . LYS A 1 222 ? -15.463 0.145 39.761 1.00 97.25 222 LYS A C 1
ATOM 1698 O O . LYS A 1 222 ? -15.663 -0.252 40.906 1.00 97.25 222 LYS A O 1
ATOM 1703 N N . MET A 1 223 ? -14.276 0.578 39.333 1.00 95.56 223 MET A N 1
ATOM 1704 C CA . MET A 1 223 ? -13.054 0.695 40.150 1.00 95.56 223 MET A CA 1
ATOM 1705 C C . MET A 1 223 ? -12.982 1.990 40.978 1.00 95.56 223 MET A C 1
ATOM 1707 O O . MET A 1 223 ? -12.003 2.195 41.692 1.00 95.56 223 MET A O 1
ATOM 1711 N N . GLN A 1 224 ? -13.963 2.894 40.847 1.00 94.56 224 GLN A N 1
ATOM 1712 C CA . GLN A 1 224 ? -13.956 4.236 41.455 1.00 94.56 224 GLN A CA 1
ATOM 1713 C C . GLN A 1 224 ? -12.649 5.015 41.193 1.00 94.56 224 GLN A C 1
ATOM 1715 O O . GLN A 1 224 ? -12.167 5.764 42.040 1.00 94.56 224 GLN A O 1
ATOM 1720 N N . SER A 1 225 ? -12.069 4.818 40.007 1.00 94.88 225 SER A N 1
ATOM 1721 C CA . SER A 1 225 ? -10.757 5.340 39.605 1.00 94.88 225 SER A CA 1
ATOM 1722 C C . SER A 1 225 ? -10.878 6.251 38.374 1.00 94.88 225 SER A C 1
ATOM 1724 O O . SER A 1 225 ? -11.843 6.113 37.620 1.00 94.88 225 SER A O 1
ATOM 1726 N N . PRO A 1 226 ? -9.927 7.171 38.123 1.00 95.25 226 PRO A N 1
ATOM 1727 C CA . PRO A 1 226 ? -9.921 7.976 36.902 1.00 95.25 226 PRO A CA 1
ATOM 1728 C C . PRO A 1 226 ? -9.795 7.102 35.635 1.00 95.25 226 PRO A C 1
ATOM 1730 O O . PRO A 1 226 ? -9.009 6.150 35.636 1.00 95.25 226 PRO A O 1
ATOM 1733 N N . PRO A 1 227 ? -10.498 7.413 34.527 1.00 94.31 227 PRO A N 1
ATOM 1734 C CA . PRO A 1 227 ? -10.348 6.699 33.253 1.00 94.31 227 PRO A CA 1
ATOM 1735 C C . PRO A 1 227 ? -8.898 6.604 32.756 1.00 94.31 227 PRO A C 1
ATOM 1737 O O . PRO A 1 227 ? -8.507 5.614 32.141 1.00 94.31 227 PRO A O 1
ATOM 1740 N N . GLU A 1 228 ? -8.077 7.610 33.057 1.00 94.50 228 GLU A N 1
ATOM 1741 C CA . GLU A 1 228 ? -6.679 7.716 32.637 1.00 94.50 228 GLU A CA 1
ATOM 1742 C C . GLU A 1 228 ? -5.758 6.698 33.328 1.00 94.50 228 GLU A C 1
ATOM 1744 O O . GLU A 1 228 ? -4.682 6.406 32.805 1.00 94.50 228 GLU A O 1
ATOM 1749 N N . SER A 1 229 ? -6.158 6.149 34.483 1.00 94.25 229 SER A N 1
ATOM 1750 C CA . SER A 1 229 ? -5.393 5.116 35.195 1.00 94.25 229 SER A CA 1
ATOM 1751 C C . SER A 1 229 ? -5.773 3.686 34.795 1.00 94.25 229 SER A C 1
ATOM 1753 O O . SER A 1 229 ? -5.140 2.739 35.259 1.00 94.25 229 SER A O 1
ATOM 1755 N N . VAL A 1 230 ? -6.790 3.502 33.946 1.00 96.38 230 VAL A N 1
ATOM 1756 C CA . VAL A 1 230 ? -7.231 2.177 33.489 1.00 96.38 230 VAL A CA 1
ATOM 1757 C C . VAL A 1 230 ? -6.345 1.698 32.338 1.00 96.38 230 VAL A C 1
ATOM 1759 O O . VAL A 1 230 ? -6.331 2.260 31.240 1.00 96.38 230 VAL A O 1
ATOM 1762 N N . SER A 1 231 ? -5.603 0.619 32.580 1.00 96.56 231 SER A N 1
ATOM 1763 C CA . SER A 1 231 ? -4.814 -0.061 31.553 1.00 96.56 231 SER A CA 1
ATOM 1764 C C . SER A 1 231 ? -5.715 -0.806 30.559 1.00 96.56 231 SER A C 1
ATOM 1766 O O . SER A 1 231 ? -6.791 -1.284 30.906 1.00 96.56 231 SER A O 1
ATOM 1768 N N . VAL A 1 232 ? -5.272 -0.923 29.306 1.00 97.19 232 VAL A N 1
ATOM 1769 C CA . VAL A 1 232 ? -5.937 -1.725 28.265 1.00 97.19 232 VAL A CA 1
ATOM 1770 C C . VAL A 1 232 ? -4.874 -2.574 27.582 1.00 97.19 232 VAL A C 1
ATOM 1772 O O . VAL A 1 232 ? -3.878 -2.035 27.100 1.00 97.19 232 VAL A O 1
ATOM 1775 N N . GLY A 1 233 ? -5.054 -3.895 27.574 1.00 96.06 233 GLY A N 1
ATOM 1776 C CA . GLY A 1 233 ? -4.081 -4.828 27.004 1.00 96.06 233 GLY A CA 1
ATOM 1777 C C . GLY A 1 233 ? -4.218 -6.254 27.533 1.00 96.06 233 GLY A C 1
ATOM 1778 O O . GLY A 1 233 ? -4.771 -6.487 28.604 1.00 96.06 233 GLY A O 1
ATOM 1779 N N . GLY A 1 234 ? -3.697 -7.227 26.781 1.00 93.75 234 GLY A N 1
ATOM 1780 C CA . GLY A 1 234 ? -3.650 -8.631 27.210 1.00 93.75 234 GLY A CA 1
ATOM 1781 C C . GLY A 1 234 ? -5.023 -9.283 27.424 1.00 93.75 234 GLY A C 1
ATOM 1782 O O . GLY A 1 234 ? -5.133 -10.188 28.246 1.00 93.75 234 GLY A O 1
ATOM 1783 N N . GLY A 1 235 ? -6.066 -8.818 26.729 1.00 95.25 235 GLY A N 1
ATOM 1784 C CA . GLY A 1 235 ? -7.444 -9.274 26.936 1.00 95.25 235 GLY A CA 1
ATOM 1785 C C . GLY A 1 235 ? -8.136 -8.670 28.162 1.00 95.25 235 GLY A C 1
ATOM 1786 O O . GLY A 1 235 ? -9.124 -9.234 28.634 1.00 95.25 235 GLY A O 1
ATOM 1787 N N . ARG A 1 236 ? -7.609 -7.565 28.711 1.00 96.44 236 ARG A N 1
ATOM 1788 C CA . ARG A 1 236 ? -8.069 -6.944 29.962 1.00 96.44 236 ARG A CA 1
ATOM 1789 C C . ARG A 1 236 ? -8.210 -5.427 29.857 1.00 96.44 236 ARG A C 1
ATOM 1791 O O . ARG A 1 236 ? -7.526 -4.780 29.058 1.00 96.44 236 ARG A O 1
ATOM 1798 N N . ILE A 1 237 ? -9.096 -4.884 30.689 1.00 96.88 237 ILE A N 1
ATOM 1799 C CA . ILE A 1 237 ? -9.385 -3.455 30.840 1.00 96.88 237 ILE A CA 1
ATOM 1800 C C . ILE A 1 237 ? -9.427 -3.170 32.345 1.00 96.88 237 ILE A C 1
ATOM 1802 O O . ILE A 1 237 ? -10.386 -3.526 33.031 1.00 96.88 237 ILE A O 1
ATOM 1806 N N . GLY A 1 238 ? -8.342 -2.599 32.870 1.00 95.62 238 GLY A N 1
ATOM 1807 C CA . GLY A 1 238 ? -8.079 -2.528 34.307 1.00 95.62 238 GLY A CA 1
ATOM 1808 C C . GLY A 1 238 ? -8.079 -3.919 34.950 1.00 95.62 238 GLY A C 1
ATOM 1809 O O . GLY A 1 238 ? -7.454 -4.860 34.449 1.00 95.62 238 GLY A O 1
ATOM 1810 N N . ASP A 1 239 ? -8.832 -4.054 36.040 1.00 95.69 239 ASP A N 1
ATOM 1811 C CA . ASP A 1 239 ? -8.946 -5.301 36.804 1.00 95.69 239 ASP A CA 1
ATOM 1812 C C . ASP A 1 239 ? -9.939 -6.313 36.203 1.00 95.69 239 ASP A C 1
ATOM 1814 O O . ASP A 1 239 ? -10.108 -7.403 36.750 1.00 95.69 239 ASP A O 1
ATOM 1818 N N . PHE A 1 240 ? -10.546 -6.012 35.052 1.00 97.12 240 PHE A N 1
ATOM 1819 C CA . PHE A 1 240 ? -11.540 -6.862 34.390 1.00 97.12 240 PHE A CA 1
ATOM 1820 C C . PHE A 1 240 ? -10.979 -7.533 33.134 1.00 97.12 240 PHE A C 1
ATOM 1822 O O . PHE A 1 240 ? -10.140 -6.975 32.422 1.00 97.12 240 PHE A O 1
ATOM 1829 N N . SER A 1 241 ? -11.467 -8.731 32.820 1.00 96.75 241 SER A N 1
ATOM 1830 C CA . SER A 1 241 ? -11.371 -9.283 31.465 1.00 96.75 241 SER A CA 1
ATOM 1831 C C . SER A 1 241 ? -12.166 -8.430 30.468 1.00 96.75 241 SER A C 1
ATOM 1833 O O . SER A 1 241 ? -13.045 -7.653 30.843 1.00 96.75 241 SER A O 1
ATOM 1835 N N . PHE A 1 242 ? -11.875 -8.581 29.175 1.00 96.31 242 PHE A N 1
ATOM 1836 C CA . PHE A 1 242 ? -12.608 -7.876 28.122 1.00 96.31 242 PHE A CA 1
ATOM 1837 C C . PHE A 1 242 ? -14.116 -8.190 28.137 1.00 96.31 242 PHE A C 1
ATOM 1839 O O . PHE A 1 242 ? -14.924 -7.296 27.890 1.00 96.31 242 PHE A O 1
ATOM 1846 N N . GLU A 1 243 ? -14.511 -9.424 28.468 1.00 96.56 243 GLU A N 1
ATOM 1847 C CA . GLU A 1 243 ? -15.921 -9.822 28.591 1.00 96.56 243 GLU A CA 1
ATOM 1848 C C . GLU A 1 243 ? -16.606 -9.110 29.768 1.00 96.56 243 GLU A C 1
ATOM 1850 O O . GLU A 1 243 ? -17.639 -8.470 29.583 1.00 96.56 243 GLU A O 1
ATOM 1855 N N . GLU A 1 244 ? -15.997 -9.130 30.958 1.00 96.94 244 GLU A N 1
ATOM 1856 C CA . GLU A 1 244 ? -16.510 -8.425 32.142 1.00 96.94 244 GLU A CA 1
ATOM 1857 C C . GLU A 1 244 ? -16.625 -6.911 31.899 1.00 96.94 244 GLU A C 1
ATOM 1859 O O . GLU A 1 244 ? -17.650 -6.308 32.218 1.00 96.94 244 GLU A O 1
ATOM 1864 N N . ALA A 1 245 ? -15.616 -6.295 31.276 1.00 96.88 245 ALA A N 1
ATOM 1865 C CA . ALA A 1 245 ? -15.651 -4.880 30.907 1.00 96.88 245 ALA A CA 1
ATOM 1866 C C . ALA A 1 245 ? -16.740 -4.571 29.862 1.00 96.88 245 ALA A C 1
ATOM 1868 O O . ALA A 1 245 ? -17.392 -3.529 29.943 1.00 96.88 245 ALA A O 1
ATOM 1869 N N . SER A 1 246 ? -16.987 -5.492 28.925 1.00 97.31 246 SER A N 1
ATOM 1870 C CA . SER A 1 246 ? -18.079 -5.383 27.950 1.00 97.31 246 SER A CA 1
ATOM 1871 C C . SER A 1 246 ? -19.449 -5.466 28.625 1.00 97.31 246 SER A C 1
ATOM 1873 O O . SER A 1 246 ? -20.328 -4.681 28.289 1.00 97.31 246 SER A O 1
ATOM 1875 N N . ILE A 1 247 ? -19.624 -6.337 29.625 1.00 97.31 247 ILE A N 1
ATOM 1876 C CA . ILE A 1 247 ? -20.858 -6.425 30.426 1.00 97.31 247 ILE A CA 1
ATOM 1877 C C . ILE A 1 247 ? -21.072 -5.146 31.249 1.00 97.31 247 ILE A C 1
ATOM 1879 O O . ILE A 1 247 ? -22.184 -4.621 31.286 1.00 97.31 247 ILE A O 1
ATOM 1883 N N . LEU A 1 248 ? -20.020 -4.608 31.881 1.00 96.88 248 LEU A N 1
ATOM 1884 C CA . LEU A 1 248 ? -20.091 -3.344 32.626 1.00 96.88 248 LEU A CA 1
ATOM 1885 C C . LEU A 1 248 ? -20.483 -2.167 31.719 1.00 96.88 248 LEU A C 1
ATOM 1887 O O . LEU A 1 248 ? -21.281 -1.319 32.121 1.00 96.88 248 LEU A O 1
ATOM 1891 N N . ALA A 1 249 ? -19.939 -2.112 30.502 1.00 97.50 249 ALA A N 1
ATOM 1892 C CA . ALA A 1 249 ? -20.275 -1.082 29.527 1.00 97.50 249 ALA A CA 1
ATOM 1893 C C . ALA A 1 249 ? -21.686 -1.270 28.948 1.00 97.50 249 ALA A C 1
ATOM 1895 O O . ALA A 1 249 ? -22.433 -0.297 28.877 1.00 97.50 249 ALA A O 1
ATOM 1896 N N . GLU A 1 250 ? -22.095 -2.499 28.616 1.00 97.12 250 GLU A N 1
ATOM 1897 C CA . GLU A 1 250 ? -23.452 -2.822 28.147 1.00 97.12 250 GLU A CA 1
ATOM 1898 C C . GLU A 1 250 ? -24.508 -2.429 29.195 1.00 97.12 250 GLU A C 1
ATOM 1900 O O . GLU A 1 250 ? -25.502 -1.781 28.871 1.00 97.12 250 GLU A O 1
ATOM 1905 N N . ALA A 1 251 ? -24.257 -2.720 30.475 1.00 96.75 251 ALA A N 1
ATOM 1906 C CA . ALA A 1 251 ? -25.142 -2.345 31.579 1.00 96.75 251 ALA A CA 1
ATOM 1907 C C . ALA A 1 251 ? -25.266 -0.822 31.793 1.00 96.75 251 ALA A C 1
ATOM 1909 O O . ALA A 1 251 ? -26.234 -0.369 32.405 1.00 96.75 251 ALA A O 1
ATOM 1910 N N . ARG A 1 252 ? -24.296 -0.030 31.313 1.00 96.88 252 ARG A N 1
ATOM 1911 C CA . ARG A 1 252 ? -24.252 1.432 31.478 1.00 96.88 252 ARG A CA 1
ATOM 1912 C C . ARG A 1 252 ? -24.750 2.201 30.254 1.00 96.88 252 ARG A C 1
ATOM 1914 O O . ARG A 1 252 ? -25.393 3.235 30.415 1.00 96.88 252 ARG A O 1
ATOM 1921 N N . PHE A 1 253 ? -24.431 1.725 29.054 1.00 97.25 253 PHE A N 1
ATOM 1922 C CA . PHE A 1 253 ? -24.662 2.432 27.789 1.00 97.25 253 PHE A CA 1
ATOM 1923 C C . PHE A 1 253 ? -25.664 1.725 26.862 1.00 97.25 253 PHE A C 1
ATOM 1925 O O . PHE A 1 253 ? -26.039 2.285 25.832 1.00 97.25 253 PHE A O 1
ATOM 1932 N N . GLY A 1 254 ? -26.113 0.515 27.207 1.00 96.25 254 GLY A N 1
ATOM 1933 C CA . GLY A 1 254 ? -26.886 -0.343 26.312 1.00 96.25 254 GLY A CA 1
ATOM 1934 C C . GLY A 1 254 ? -26.006 -0.964 25.224 1.00 96.25 254 GLY A C 1
ATOM 1935 O O . GLY A 1 254 ? -24.824 -1.229 25.435 1.00 96.25 254 GLY A O 1
ATOM 1936 N N . THR A 1 255 ? -26.581 -1.207 24.045 1.00 96.69 255 THR A N 1
ATOM 1937 C CA . THR A 1 255 ? -25.885 -1.848 22.918 1.00 96.69 255 THR A CA 1
ATOM 1938 C C . THR A 1 255 ? -24.614 -1.092 22.521 1.00 96.69 255 THR A C 1
ATOM 1940 O O . THR A 1 255 ? -24.674 0.036 22.031 1.00 96.69 255 THR A O 1
ATOM 1943 N N . LEU A 1 256 ? -23.458 -1.743 22.660 1.00 98.12 256 LEU A N 1
ATOM 1944 C CA . LEU A 1 256 ? -22.162 -1.146 22.349 1.00 98.12 256 LEU A CA 1
ATOM 1945 C C . LEU A 1 256 ? -21.895 -1.180 20.840 1.00 98.12 256 LEU A C 1
ATOM 1947 O O . LEU A 1 256 ? -21.396 -2.168 20.295 1.00 98.12 256 LEU A O 1
ATOM 1951 N N . ALA A 1 257 ? -22.199 -0.072 20.166 1.00 97.88 257 ALA A N 1
ATOM 1952 C CA . ALA A 1 257 ? -21.865 0.153 18.765 1.00 97.88 257 ALA A CA 1
ATOM 1953 C C . ALA A 1 257 ? -21.194 1.521 18.572 1.00 97.88 257 ALA A C 1
ATOM 1955 O O . ALA A 1 257 ? -21.693 2.541 19.046 1.00 97.88 257 ALA A O 1
ATOM 1956 N N . THR A 1 258 ? -20.078 1.560 17.844 1.00 98.56 258 THR A N 1
ATOM 1957 C CA . THR A 1 258 ? -19.377 2.801 17.483 1.00 98.56 258 THR A CA 1
ATOM 1958 C C . THR A 1 258 ? -19.069 2.848 15.994 1.00 98.56 258 THR A C 1
ATOM 1960 O O . THR A 1 258 ? -18.919 1.818 15.341 1.00 98.56 258 THR A O 1
ATOM 1963 N N . ALA A 1 259 ? -18.957 4.060 15.451 1.00 97.94 259 ALA A N 1
ATOM 1964 C CA . ALA A 1 259 ? -18.580 4.302 14.064 1.00 97.94 259 ALA A CA 1
ATOM 1965 C C . ALA A 1 259 ? -17.387 5.261 13.984 1.00 97.94 259 ALA A C 1
ATOM 1967 O O . ALA A 1 259 ? -17.249 6.180 14.800 1.00 97.94 259 ALA A O 1
ATOM 1968 N N . GLY A 1 260 ? -16.535 5.054 12.988 1.00 98.06 260 GLY A N 1
ATOM 1969 C CA . GLY A 1 260 ? -15.403 5.907 12.650 1.00 98.06 260 GLY A CA 1
ATOM 1970 C C . GLY A 1 260 ? -15.308 6.083 11.142 1.00 98.06 260 GLY A C 1
ATOM 1971 O O . GLY A 1 260 ? -15.760 5.227 10.380 1.00 98.06 260 GLY A O 1
ATOM 1972 N N . SER A 1 261 ? -14.748 7.203 10.705 1.00 97.00 261 SER A N 1
ATOM 1973 C CA . SER A 1 261 ? -14.720 7.599 9.304 1.00 97.00 261 SER A CA 1
ATOM 1974 C C . SER A 1 261 ? -13.407 8.287 8.940 1.00 97.00 261 SER A C 1
ATOM 1976 O O . SER A 1 261 ? -12.677 8.807 9.783 1.00 97.00 261 SER A O 1
ATOM 1978 N N . TYR A 1 262 ? -13.048 8.266 7.657 1.00 95.00 262 TYR A N 1
ATOM 1979 C CA . TYR A 1 262 ? -11.862 8.975 7.191 1.00 95.00 262 TYR A CA 1
ATOM 1980 C C . TYR A 1 262 ? -12.075 9.661 5.846 1.00 95.00 262 TYR A C 1
ATOM 1982 O O . TYR A 1 262 ? -12.396 9.027 4.837 1.00 95.00 262 TYR A O 1
ATOM 1990 N N . THR A 1 263 ? -11.767 10.957 5.823 1.00 92.00 263 THR A N 1
ATOM 1991 C CA . THR A 1 263 ? -11.719 11.792 4.621 1.00 92.00 263 THR A CA 1
ATOM 1992 C C . THR A 1 263 ? -10.342 12.452 4.531 1.00 92.00 263 THR A C 1
ATOM 1994 O O . THR A 1 263 ? -9.956 13.184 5.445 1.00 92.00 263 THR A O 1
ATOM 1997 N N . PRO A 1 264 ? -9.575 12.234 3.446 1.00 88.00 264 PRO A N 1
ATOM 1998 C CA . PRO A 1 264 ? -8.363 12.994 3.173 1.00 88.00 264 PRO A CA 1
ATOM 1999 C C . PRO A 1 264 ? -8.628 14.508 3.192 1.00 88.00 264 PRO A C 1
ATOM 2001 O O . PRO A 1 264 ? -9.625 14.956 2.623 1.00 88.00 264 PRO A O 1
ATOM 2004 N N . PRO A 1 265 ? -7.732 15.331 3.765 1.00 83.62 265 PRO A N 1
ATOM 2005 C CA . PRO A 1 265 ? -7.885 16.781 3.703 1.00 83.62 265 PRO A CA 1
ATOM 2006 C C . PRO A 1 265 ? -7.882 17.265 2.243 1.00 83.62 265 PRO A C 1
ATOM 2008 O O . PRO A 1 265 ? -7.110 16.767 1.421 1.00 83.62 265 PRO A O 1
ATOM 2011 N N . LYS A 1 266 ? -8.713 18.266 1.919 1.00 81.69 266 LYS A N 1
ATOM 2012 C CA . LYS A 1 266 ? -8.820 18.859 0.572 1.00 81.69 266 LYS A CA 1
ATOM 2013 C C . LYS A 1 266 ? -7.527 19.644 0.235 1.00 81.69 266 LYS A C 1
ATOM 2015 O O . LYS A 1 266 ? -7.438 20.843 0.466 1.00 81.69 266 LYS A O 1
ATOM 2020 N N . ILE A 1 267 ? -6.505 18.949 -0.283 1.00 78.94 267 ILE A N 1
ATOM 2021 C CA . ILE A 1 267 ? -5.132 19.458 -0.545 1.00 78.94 267 ILE A CA 1
ATOM 2022 C C . ILE A 1 267 ? -4.816 19.712 -2.036 1.00 78.94 267 ILE A C 1
ATOM 2024 O O . ILE A 1 267 ? -3.662 19.639 -2.459 1.00 78.94 267 ILE A O 1
ATOM 2028 N N . ALA A 1 268 ? -5.832 19.966 -2.860 1.00 81.62 268 ALA A N 1
ATOM 2029 C CA . ALA A 1 268 ? -5.656 20.223 -4.289 1.00 81.62 268 ALA A CA 1
ATOM 2030 C C . ALA A 1 268 ? -5.084 21.633 -4.559 1.00 81.62 268 ALA A C 1
ATOM 2032 O O . ALA A 1 268 ? -5.444 22.603 -3.896 1.00 81.62 268 ALA A O 1
ATOM 2033 N N . GLY A 1 269 ? -4.200 21.759 -5.555 1.00 85.50 269 GLY A N 1
ATOM 2034 C CA . GLY A 1 269 ? -3.659 23.052 -6.001 1.00 85.50 269 GLY A CA 1
ATOM 2035 C C . GLY A 1 269 ? -4.673 23.922 -6.773 1.00 85.50 269 GLY A C 1
ATOM 2036 O O . GLY A 1 269 ? -5.681 23.407 -7.261 1.00 85.50 269 GLY A O 1
ATOM 2037 N N . PRO A 1 270 ? -4.404 25.227 -6.963 1.00 89.12 270 PRO A N 1
ATOM 2038 C CA . PRO A 1 270 ? -5.343 26.193 -7.550 1.00 89.12 270 PRO A CA 1
ATOM 2039 C C . PRO A 1 270 ? -5.390 26.144 -9.095 1.00 89.12 270 PRO A C 1
ATOM 2041 O O . PRO A 1 270 ? -5.275 27.166 -9.765 1.00 89.12 270 PRO A O 1
ATOM 2044 N N . TYR A 1 271 ? -5.503 24.952 -9.690 1.00 88.62 271 TYR A N 1
ATOM 2045 C CA . TYR A 1 271 ? -5.527 24.767 -11.147 1.00 88.62 271 TYR A CA 1
ATOM 2046 C C . TYR A 1 271 ? -6.324 23.522 -11.569 1.00 88.62 271 TYR A C 1
ATOM 2048 O O . TYR A 1 271 ? -6.440 22.547 -10.827 1.00 88.62 271 TYR A O 1
ATOM 2056 N N . LYS A 1 272 ? -6.870 23.520 -12.793 1.00 85.69 272 LYS A N 1
ATOM 2057 C CA . LYS A 1 272 ? -7.685 22.402 -13.301 1.00 85.69 272 LYS A CA 1
ATOM 2058 C C . LYS A 1 272 ? -6.866 21.107 -13.383 1.00 85.69 272 LYS A C 1
ATOM 2060 O O . LYS A 1 272 ? -5.803 21.074 -13.994 1.00 85.69 272 LYS A O 1
ATOM 2065 N N . GLY A 1 273 ? -7.394 20.029 -12.800 1.00 84.31 273 GLY A N 1
ATOM 2066 C CA . GLY A 1 273 ? -6.740 18.714 -12.750 1.00 84.31 273 GLY A CA 1
ATOM 2067 C C . GLY A 1 273 ? -5.825 18.492 -11.539 1.00 84.31 273 GLY A C 1
ATOM 2068 O O . GLY A 1 273 ? -5.302 17.391 -11.382 1.00 84.31 273 GLY A O 1
ATOM 2069 N N . SER A 1 274 ? -5.670 19.481 -10.653 1.00 86.44 274 SER A N 1
ATOM 2070 C CA . SER A 1 274 ? -4.851 19.381 -9.438 1.00 86.44 274 SER A CA 1
ATOM 2071 C C . SER A 1 274 ? -5.316 18.324 -8.427 1.00 86.44 274 SER A C 1
ATOM 2073 O O . SER A 1 274 ? -4.505 17.877 -7.625 1.00 86.44 274 SER A O 1
ATOM 2075 N N . GLY A 1 275 ? -6.577 17.875 -8.484 1.00 84.88 275 GLY A N 1
ATOM 2076 C CA . GLY A 1 275 ? -7.092 16.749 -7.690 1.00 84.88 275 GLY A CA 1
ATOM 2077 C C . GLY A 1 275 ? -6.529 15.374 -8.090 1.00 84.88 275 GLY A C 1
ATOM 2078 O O . GLY A 1 275 ? -6.752 14.385 -7.398 1.00 84.88 275 GLY A O 1
ATOM 2079 N N . VAL A 1 276 ? -5.770 15.278 -9.190 1.00 86.19 276 VAL A N 1
ATOM 2080 C CA . VAL A 1 276 ? -5.125 14.030 -9.624 1.00 86.19 276 VAL A CA 1
ATOM 2081 C C . VAL A 1 276 ? -3.683 13.977 -9.129 1.00 86.19 276 VAL A C 1
ATOM 2083 O O . VAL A 1 276 ? -2.815 14.675 -9.647 1.00 86.19 276 VAL A O 1
ATOM 2086 N N . GLY A 1 277 ? -3.412 13.086 -8.175 1.00 87.06 277 GLY A N 1
ATOM 2087 C CA . GLY A 1 277 ? -2.083 12.914 -7.581 1.00 87.06 277 GLY A CA 1
ATOM 2088 C C . GLY A 1 277 ? -1.981 13.229 -6.084 1.00 87.06 277 GLY A C 1
ATOM 2089 O O . GLY A 1 277 ? -1.231 12.503 -5.434 1.00 87.06 277 GLY A O 1
ATOM 2090 N N . PRO A 1 278 ? -2.714 14.213 -5.511 1.00 91.62 278 PRO A N 1
ATOM 2091 C CA . PRO A 1 278 ? -2.704 14.445 -4.073 1.00 91.62 278 PRO A CA 1
ATOM 2092 C C . PRO A 1 278 ? -3.102 13.200 -3.287 1.00 91.62 278 PRO A C 1
ATOM 2094 O O . PRO A 1 278 ? -3.958 12.418 -3.707 1.00 91.62 278 PRO A O 1
ATOM 2097 N N . SER A 1 279 ? -2.459 13.028 -2.140 1.00 91.81 279 SER A N 1
ATOM 2098 C CA . SER A 1 279 ? -2.563 11.853 -1.286 1.00 91.81 279 SER A CA 1
ATOM 2099 C C . SER A 1 279 ? -2.172 12.221 0.148 1.00 91.81 279 SER A C 1
ATOM 2101 O O . SER A 1 279 ? -1.330 13.110 0.310 1.00 91.81 279 SER A O 1
ATOM 2103 N N . PRO A 1 280 ? -2.727 11.563 1.185 1.00 89.94 280 PRO A N 1
ATOM 2104 C CA . PRO A 1 280 ? -2.277 11.743 2.567 1.00 89.94 280 PRO A CA 1
ATOM 2105 C C . PRO A 1 280 ? -0.792 11.403 2.778 1.00 89.94 280 PRO A C 1
ATOM 2107 O O . PRO A 1 280 ? -0.125 12.029 3.601 1.00 89.94 280 PRO A O 1
ATOM 2110 N N . ALA A 1 281 ? -0.276 10.421 2.032 1.00 92.00 281 ALA A N 1
ATOM 2111 C CA . ALA A 1 281 ? 1.109 9.965 2.093 1.00 92.00 281 ALA A CA 1
ATOM 2112 C C . ALA A 1 281 ? 1.551 9.351 0.754 1.00 92.00 281 ALA A C 1
ATOM 2114 O O . ALA A 1 281 ? 0.728 8.960 -0.071 1.00 92.00 281 ALA A O 1
ATOM 2115 N N . TYR A 1 282 ? 2.860 9.206 0.557 1.00 93.94 282 TYR A N 1
ATOM 2116 C CA . TYR A 1 282 ? 3.429 8.468 -0.572 1.00 93.94 282 TYR A CA 1
ATOM 2117 C C . TYR A 1 282 ? 4.356 7.379 -0.040 1.00 93.94 282 TYR A C 1
ATOM 2119 O O . TYR A 1 282 ? 5.094 7.602 0.919 1.00 93.94 282 TYR A O 1
ATOM 2127 N N . SER A 1 283 ? 4.324 6.210 -0.672 1.00 94.38 283 SER A N 1
ATOM 2128 C CA . SER A 1 283 ? 5.318 5.160 -0.461 1.00 94.38 283 SER A CA 1
ATOM 2129 C C . SER A 1 283 ? 6.460 5.303 -1.463 1.00 94.38 283 SER A C 1
ATOM 2131 O O . SER A 1 283 ? 6.281 5.849 -2.558 1.00 94.38 283 SER A O 1
ATOM 2133 N N . TYR A 1 284 ? 7.635 4.803 -1.090 1.00 95.94 284 TYR A N 1
ATOM 2134 C CA . TYR A 1 284 ? 8.865 4.933 -1.869 1.00 95.94 284 TYR A CA 1
ATOM 2135 C C . TYR A 1 284 ? 9.569 3.595 -2.012 1.00 95.94 284 TYR A C 1
ATOM 2137 O O . TYR A 1 284 ? 9.523 2.772 -1.103 1.00 95.94 284 TYR A O 1
ATOM 2145 N N . SER A 1 285 ? 10.282 3.401 -3.117 1.00 95.94 285 SER A N 1
ATOM 2146 C CA . SER A 1 285 ? 11.077 2.193 -3.337 1.00 95.94 285 SER A CA 1
ATOM 2147 C C . SER A 1 285 ? 12.433 2.545 -3.927 1.00 95.94 285 SER A C 1
ATOM 2149 O O . SER A 1 285 ? 12.529 3.411 -4.796 1.00 95.94 285 SER A O 1
ATOM 2151 N N . ALA A 1 286 ? 13.465 1.820 -3.508 1.00 97.12 286 ALA A N 1
ATOM 2152 C CA . ALA A 1 286 ? 14.714 1.702 -4.248 1.00 97.12 286 ALA A CA 1
ATOM 2153 C C . ALA A 1 286 ? 14.917 0.230 -4.608 1.00 97.12 286 ALA A C 1
ATOM 2155 O O . ALA A 1 286 ? 14.698 -0.644 -3.768 1.00 97.12 286 ALA A O 1
ATOM 2156 N N . CYS A 1 287 ? 15.319 -0.035 -5.848 1.00 97.12 287 CYS A N 1
ATOM 2157 C CA . CYS A 1 287 ? 15.496 -1.377 -6.381 1.00 97.12 287 CYS A CA 1
ATOM 2158 C C . CYS A 1 287 ? 16.863 -1.496 -7.058 1.00 97.12 287 CYS A C 1
ATOM 2160 O O . CYS A 1 287 ? 17.231 -0.654 -7.880 1.00 97.12 287 CYS A O 1
ATOM 2162 N N . VAL A 1 288 ? 17.589 -2.563 -6.735 1.00 97.12 288 VAL A N 1
ATOM 2163 C CA . VAL A 1 288 ? 18.737 -3.053 -7.502 1.00 97.12 288 VAL A CA 1
ATOM 2164 C C . VAL A 1 288 ? 18.366 -4.406 -8.082 1.00 97.12 288 VAL A C 1
ATOM 2166 O O . VAL A 1 288 ? 17.801 -5.236 -7.374 1.00 97.12 288 VAL A O 1
ATOM 2169 N N . VAL A 1 289 ? 18.712 -4.648 -9.341 1.00 95.75 289 VAL A N 1
ATOM 2170 C CA . VAL A 1 289 ? 18.610 -5.983 -9.945 1.00 95.75 289 VAL A CA 1
ATOM 2171 C C . VAL A 1 289 ? 19.938 -6.408 -10.531 1.00 95.75 289 VAL A C 1
ATOM 2173 O O . VAL A 1 289 ? 20.713 -5.558 -10.966 1.00 95.75 289 VAL A O 1
ATOM 2176 N N . GLU A 1 290 ? 20.172 -7.710 -10.555 1.00 95.56 290 GLU A N 1
ATOM 2177 C CA . GLU A 1 290 ? 21.291 -8.389 -11.199 1.00 95.56 290 GLU A CA 1
ATOM 2178 C C . GLU A 1 290 ? 20.732 -9.297 -12.297 1.00 95.56 290 GLU A C 1
ATOM 2180 O O . GLU A 1 290 ? 19.770 -10.031 -12.059 1.00 95.56 290 GLU A O 1
ATOM 2185 N N . LEU A 1 291 ? 21.317 -9.238 -13.492 1.00 94.50 291 LEU A N 1
ATOM 2186 C CA . LEU A 1 291 ? 20.845 -9.988 -14.652 1.00 94.50 291 LEU A CA 1
ATOM 2187 C C . LEU A 1 291 ? 21.982 -10.400 -15.584 1.00 94.50 291 LEU A C 1
ATOM 2189 O O . LEU A 1 291 ? 22.964 -9.668 -15.758 1.00 94.50 291 LEU A O 1
ATOM 2193 N N . ASP A 1 292 ? 21.771 -11.528 -16.253 1.00 94.75 292 ASP A N 1
ATOM 2194 C CA . ASP A 1 292 ? 22.555 -11.966 -17.400 1.00 94.75 292 ASP A CA 1
ATOM 2195 C C . ASP A 1 292 ? 21.728 -11.839 -18.694 1.00 94.75 292 ASP A C 1
ATOM 2197 O O . ASP A 1 292 ? 20.505 -11.958 -18.699 1.00 94.75 292 ASP A O 1
ATOM 2201 N N . ALA A 1 293 ? 22.390 -11.563 -19.814 1.00 94.06 293 ALA A N 1
ATOM 2202 C CA . ALA A 1 293 ? 21.797 -11.360 -21.128 1.00 94.06 293 ALA A CA 1
ATOM 2203 C C . ALA A 1 293 ? 22.652 -12.057 -22.195 1.00 94.06 293 ALA A C 1
ATOM 2205 O O . ALA A 1 293 ? 23.762 -11.612 -22.509 1.00 94.06 293 ALA A O 1
ATOM 2206 N N . ASP A 1 294 ? 22.131 -13.129 -22.794 1.00 93.19 294 ASP A N 1
ATOM 2207 C CA . ASP A 1 294 ? 22.834 -13.837 -23.861 1.00 93.19 294 ASP A CA 1
ATOM 2208 C C . ASP A 1 294 ? 22.778 -13.034 -25.167 1.00 93.19 294 ASP A C 1
ATOM 2210 O O . ASP A 1 294 ? 21.745 -12.884 -25.820 1.00 93.19 294 ASP A O 1
ATOM 2214 N N . HIS A 1 295 ? 23.941 -12.563 -25.603 1.00 88.38 295 HIS A N 1
ATOM 2215 C CA . HIS A 1 295 ? 24.111 -11.809 -26.839 1.00 88.38 295 HIS A CA 1
ATOM 2216 C C . HIS A 1 295 ? 23.729 -12.573 -28.122 1.00 88.38 295 HIS A C 1
ATOM 2218 O O . HIS A 1 295 ? 23.466 -11.920 -29.147 1.00 88.38 295 HIS A O 1
ATOM 2224 N N . ARG A 1 296 ? 23.732 -13.918 -28.090 1.00 92.50 296 ARG A N 1
ATOM 2225 C CA . ARG A 1 296 ? 23.433 -14.808 -29.227 1.00 92.50 296 ARG A CA 1
ATOM 2226 C C . ARG A 1 296 ? 21.930 -14.997 -29.419 1.00 92.50 296 ARG A C 1
ATOM 2228 O O . ARG A 1 296 ? 21.446 -14.793 -30.535 1.00 92.50 296 ARG A O 1
ATOM 2235 N N . THR A 1 297 ? 21.216 -15.390 -28.363 1.00 94.19 297 THR A N 1
ATOM 2236 C CA . THR A 1 297 ? 19.760 -15.620 -28.393 1.00 94.19 297 THR A CA 1
ATOM 2237 C C . THR A 1 297 ? 18.951 -14.343 -28.170 1.00 94.19 297 THR A C 1
ATOM 2239 O O . THR A 1 297 ? 17.887 -14.193 -28.764 1.00 94.19 297 THR A O 1
ATOM 2242 N N . GLY A 1 298 ? 19.470 -13.397 -27.383 1.00 89.12 298 GLY A N 1
ATOM 2243 C CA . GLY A 1 298 ? 18.739 -12.224 -26.901 1.00 89.12 298 GLY A CA 1
ATOM 2244 C C . GLY A 1 298 ? 17.935 -12.474 -25.621 1.00 89.12 298 GLY A C 1
ATOM 2245 O O . GLY A 1 298 ? 17.241 -11.562 -25.181 1.00 89.12 298 GLY A O 1
ATOM 2246 N N . LEU A 1 299 ? 18.021 -13.673 -25.033 1.00 91.88 299 LEU A N 1
ATOM 2247 C CA . LEU A 1 299 ? 17.362 -13.997 -23.768 1.00 91.88 299 LEU A CA 1
ATOM 2248 C C . LEU A 1 299 ? 18.007 -13.233 -22.608 1.00 91.88 299 LEU A C 1
ATOM 2250 O O . LEU A 1 299 ? 19.230 -13.081 -22.555 1.00 91.88 299 LEU A O 1
ATOM 2254 N N . VAL A 1 300 ? 17.172 -12.783 -21.673 1.00 93.25 300 VAL A N 1
ATOM 2255 C CA . VAL A 1 300 ? 17.588 -12.141 -20.425 1.00 93.25 300 VAL A CA 1
ATOM 2256 C C . VAL A 1 300 ? 17.133 -13.008 -19.261 1.00 93.25 300 VAL A C 1
ATOM 2258 O O . VAL A 1 300 ? 15.965 -13.376 -19.191 1.00 93.25 300 VAL A O 1
ATOM 2261 N N . HIS A 1 301 ? 18.056 -13.312 -18.357 1.00 92.62 301 HIS A N 1
ATOM 2262 C CA . HIS A 1 301 ? 17.815 -14.052 -17.130 1.00 92.62 301 HIS A CA 1
ATOM 2263 C C . HIS A 1 301 ? 17.956 -13.100 -15.939 1.00 92.62 301 HIS A C 1
ATOM 2265 O O . HIS A 1 301 ? 18.977 -12.423 -15.794 1.00 92.62 301 HIS A O 1
ATOM 2271 N N . MET A 1 302 ? 16.924 -13.019 -15.099 1.00 94.12 302 MET A N 1
ATOM 2272 C CA . MET A 1 302 ? 16.950 -12.203 -13.888 1.00 94.12 302 MET A CA 1
ATOM 2273 C C . MET A 1 302 ? 17.542 -13.041 -12.752 1.00 94.12 302 MET A C 1
ATOM 2275 O O . MET A 1 302 ? 16.943 -14.022 -12.330 1.00 94.12 302 MET A O 1
ATOM 2279 N N . ASN A 1 303 ? 18.723 -12.675 -12.256 1.00 94.00 303 ASN A N 1
ATOM 2280 C CA . ASN A 1 303 ? 19.434 -13.481 -11.259 1.00 94.00 303 ASN A CA 1
ATOM 2281 C C . ASN A 1 303 ? 18.922 -13.201 -9.845 1.00 94.00 303 ASN A C 1
ATOM 2283 O O . ASN A 1 303 ? 18.738 -14.117 -9.042 1.00 94.00 303 ASN A O 1
ATOM 2287 N N . LYS A 1 304 ? 18.765 -11.915 -9.511 1.00 95.88 304 LYS A N 1
ATOM 2288 C CA . LYS A 1 304 ? 18.461 -11.471 -8.148 1.00 95.88 304 LYS A CA 1
ATOM 2289 C C . LYS A 1 304 ? 17.905 -10.055 -8.123 1.00 95.88 304 LYS A C 1
ATOM 2291 O O . LYS A 1 304 ? 18.320 -9.197 -8.904 1.00 95.88 304 LYS A O 1
ATOM 2296 N N . VAL A 1 305 ? 17.001 -9.799 -7.184 1.00 97.12 305 VAL A N 1
ATOM 2297 C CA . VAL A 1 305 ? 16.391 -8.485 -6.951 1.00 97.12 305 VAL A CA 1
ATOM 2298 C C . VAL A 1 305 ? 16.581 -8.102 -5.488 1.00 97.12 305 VAL A C 1
ATOM 2300 O O . VAL A 1 305 ? 16.243 -8.869 -4.597 1.00 97.12 305 VAL A O 1
ATOM 2303 N N . TRP A 1 306 ? 17.077 -6.897 -5.215 1.00 97.75 306 TRP A N 1
ATOM 2304 C CA . TRP A 1 306 ? 17.095 -6.304 -3.877 1.00 97.75 306 TRP A CA 1
ATOM 2305 C C . TRP A 1 306 ? 16.202 -5.078 -3.886 1.00 97.75 306 TRP A C 1
ATOM 2307 O O . TRP A 1 306 ? 16.469 -4.119 -4.612 1.00 97.75 306 TRP A O 1
ATOM 2317 N N . ILE A 1 307 ? 15.172 -5.084 -3.049 1.00 96.75 307 ILE A N 1
ATOM 2318 C CA . ILE A 1 307 ? 14.179 -4.016 -3.018 1.00 96.75 307 ILE A CA 1
ATOM 2319 C C . ILE A 1 307 ? 13.915 -3.572 -1.582 1.00 96.75 307 ILE A C 1
ATOM 2321 O O . ILE A 1 307 ? 13.548 -4.356 -0.707 1.00 96.75 307 ILE A O 1
ATOM 2325 N N . ALA A 1 308 ? 14.132 -2.283 -1.332 1.00 95.81 308 ALA A N 1
ATOM 2326 C CA . ALA A 1 308 ? 13.769 -1.633 -0.083 1.00 95.81 308 ALA A CA 1
ATOM 2327 C C . ALA A 1 308 ? 12.563 -0.734 -0.339 1.00 95.81 308 ALA A C 1
ATOM 2329 O O . ALA A 1 308 ? 12.597 0.108 -1.240 1.00 95.81 308 ALA A O 1
ATOM 2330 N N . HIS A 1 309 ? 11.516 -0.919 0.463 1.00 94.38 309 HIS A N 1
ATOM 2331 C CA . HIS A 1 309 ? 10.262 -0.177 0.361 1.00 94.38 309 HIS A CA 1
ATOM 2332 C C . HIS A 1 309 ? 10.014 0.596 1.657 1.00 94.38 309 HIS A C 1
ATOM 2334 O O . HIS A 1 309 ? 10.092 0.034 2.754 1.00 94.38 309 HIS A O 1
ATOM 2340 N N . ASP A 1 310 ? 9.717 1.885 1.528 1.00 94.06 310 ASP A N 1
ATOM 2341 C CA . ASP A 1 310 ? 9.220 2.726 2.609 1.00 94.06 310 ASP A CA 1
ATOM 2342 C C . ASP A 1 310 ? 7.696 2.686 2.619 1.00 94.06 310 ASP A C 1
ATOM 2344 O O . ASP A 1 310 ? 7.034 3.245 1.740 1.00 94.06 310 ASP A O 1
ATOM 2348 N N . VAL A 1 311 ? 7.165 1.976 3.611 1.00 90.06 311 VAL A N 1
ATOM 2349 C CA . VAL A 1 311 ? 5.731 1.825 3.891 1.00 90.06 311 VAL A CA 1
ATOM 2350 C C . VAL A 1 311 ? 5.293 2.653 5.106 1.00 90.06 311 VAL A C 1
ATOM 2352 O O . VAL A 1 311 ? 4.173 2.494 5.583 1.00 90.06 311 VAL A O 1
ATOM 2355 N N . GLY A 1 312 ? 6.165 3.498 5.668 1.00 89.88 312 GLY A N 1
ATOM 2356 C CA . GLY A 1 312 ? 5.924 4.092 6.982 1.00 89.88 312 GLY A CA 1
ATOM 2357 C C . GLY A 1 312 ? 6.088 3.055 8.104 1.00 89.88 312 GLY A C 1
ATOM 2358 O O . GLY A 1 312 ? 7.181 2.523 8.315 1.00 89.88 312 GLY A O 1
ATOM 2359 N N . ARG A 1 313 ? 5.008 2.757 8.840 1.00 89.25 313 ARG A N 1
ATOM 2360 C CA . ARG A 1 313 ? 4.960 1.661 9.829 1.00 89.25 313 ARG A CA 1
ATOM 2361 C C . ARG A 1 313 ? 4.333 0.429 9.175 1.00 89.25 313 ARG A C 1
ATOM 2363 O O . ARG A 1 313 ? 3.146 0.431 8.869 1.00 89.25 313 ARG A O 1
ATOM 2370 N N . ALA A 1 314 ? 5.113 -0.638 9.012 1.00 91.56 314 ALA A N 1
ATOM 2371 C CA . ALA A 1 314 ? 4.570 -1.944 8.651 1.00 91.56 314 ALA A CA 1
ATOM 2372 C C . ALA A 1 314 ? 3.688 -2.469 9.800 1.00 91.56 314 ALA A C 1
ATOM 2374 O O . ALA A 1 314 ? 4.196 -2.694 10.898 1.00 91.56 314 ALA A O 1
ATOM 2375 N N . ILE A 1 315 ? 2.386 -2.639 9.544 1.00 91.62 315 ILE A N 1
ATOM 2376 C CA . ILE A 1 315 ? 1.431 -3.237 10.494 1.00 91.62 315 ILE A CA 1
ATOM 2377 C C . ILE A 1 315 ? 1.684 -4.747 10.579 1.00 91.62 315 ILE A C 1
ATOM 2379 O O . ILE A 1 315 ? 1.913 -5.278 11.659 1.00 91.62 315 ILE A O 1
ATOM 2383 N N . ASN A 1 316 ? 1.759 -5.413 9.424 1.00 92.31 316 ASN A N 1
ATOM 2384 C CA . ASN A 1 316 ? 2.186 -6.803 9.298 1.00 92.31 316 ASN A CA 1
ATOM 2385 C C . ASN A 1 316 ? 3.393 -6.874 8.334 1.00 92.31 316 ASN A C 1
ATOM 2387 O O . ASN A 1 316 ? 3.211 -6.672 7.130 1.00 92.31 316 ASN A O 1
ATOM 2391 N N . PRO A 1 317 ? 4.625 -7.117 8.827 1.00 91.62 317 PRO A N 1
ATOM 2392 C CA . PRO A 1 317 ? 5.820 -7.193 7.984 1.00 91.62 317 PRO A CA 1
ATOM 2393 C C . PRO A 1 317 ? 5.765 -8.287 6.910 1.00 91.62 317 PRO A C 1
ATOM 2395 O O . PRO A 1 317 ? 6.194 -8.032 5.790 1.00 91.62 317 PRO A O 1
ATOM 2398 N N . LEU A 1 318 ? 5.181 -9.452 7.213 1.00 92.69 318 LEU A N 1
ATOM 2399 C CA . LEU A 1 318 ? 5.084 -10.580 6.280 1.00 92.69 318 LEU A CA 1
ATOM 2400 C C . LEU A 1 318 ? 4.185 -10.242 5.079 1.00 92.69 318 LEU A C 1
ATOM 2402 O O . LEU A 1 318 ? 4.546 -10.506 3.934 1.00 92.69 318 LEU A O 1
ATOM 2406 N N . LEU A 1 319 ? 3.046 -9.580 5.322 1.00 93.12 319 LEU A N 1
ATOM 2407 C CA . LEU A 1 319 ? 2.177 -9.091 4.242 1.00 93.12 319 LEU A CA 1
ATOM 2408 C C . LEU A 1 319 ? 2.854 -7.995 3.406 1.00 93.12 319 LEU A C 1
ATOM 2410 O O . LEU A 1 319 ? 2.665 -7.944 2.191 1.00 93.12 319 LEU A O 1
ATOM 2414 N N . VAL A 1 320 ? 3.670 -7.134 4.027 1.00 93.31 320 VAL A N 1
ATOM 2415 C CA . VAL A 1 320 ? 4.473 -6.138 3.295 1.00 93.31 320 VAL A CA 1
ATOM 2416 C C . VAL A 1 320 ? 5.505 -6.820 2.396 1.00 93.31 320 VAL A C 1
ATOM 241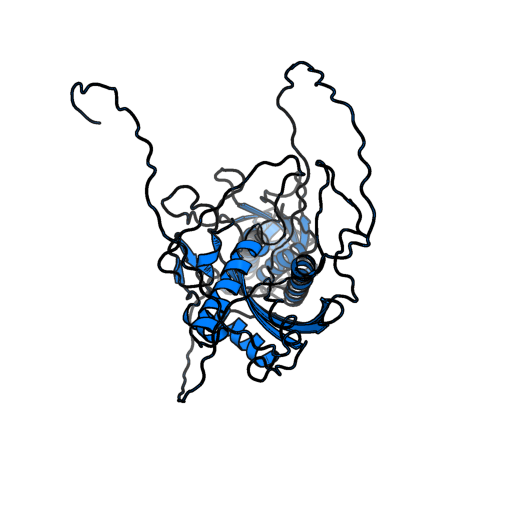8 O O . VAL A 1 320 ? 5.675 -6.392 1.255 1.00 93.31 320 VAL A O 1
ATOM 2421 N N . GLU A 1 321 ? 6.166 -7.876 2.870 1.00 93.06 321 GLU A N 1
ATOM 2422 C CA . GLU A 1 321 ? 7.150 -8.632 2.089 1.00 93.06 321 GLU A CA 1
ATOM 2423 C C . GLU A 1 321 ? 6.500 -9.312 0.874 1.00 93.06 321 GLU A C 1
ATOM 2425 O O . GLU A 1 321 ? 6.879 -9.004 -0.261 1.00 93.06 321 GLU A O 1
ATOM 2430 N N . GLY A 1 322 ? 5.420 -10.075 1.080 1.00 94.62 322 GLY A N 1
ATOM 2431 C CA . GLY A 1 322 ? 4.666 -10.700 -0.014 1.00 94.62 322 GLY A CA 1
ATOM 2432 C C . GLY A 1 322 ? 4.076 -9.695 -1.017 1.00 94.62 322 GLY A C 1
ATOM 2433 O O . GLY A 1 322 ? 4.084 -9.935 -2.226 1.00 94.62 322 GLY A O 1
ATOM 2434 N N . GLN A 1 323 ? 3.625 -8.515 -0.567 1.00 94.75 323 GLN A N 1
ATOM 2435 C CA . GLN A 1 323 ? 3.171 -7.459 -1.483 1.00 94.75 323 GLN A CA 1
ATOM 2436 C C . GLN A 1 323 ? 4.305 -6.834 -2.299 1.00 94.75 323 GLN A C 1
ATOM 2438 O O . GLN A 1 323 ? 4.085 -6.431 -3.445 1.00 94.75 323 GLN A O 1
ATOM 2443 N N . VAL A 1 324 ? 5.515 -6.724 -1.751 1.00 94.06 324 VAL A N 1
ATOM 2444 C CA . VAL A 1 324 ? 6.675 -6.251 -2.514 1.00 94.06 324 VAL A CA 1
ATOM 2445 C C . VAL A 1 324 ? 7.090 -7.303 -3.546 1.00 94.06 324 VAL A C 1
ATOM 2447 O O . VAL A 1 324 ? 7.241 -6.952 -4.717 1.00 94.06 324 VAL A O 1
ATOM 2450 N N . GLU A 1 325 ? 7.155 -8.578 -3.173 1.00 94.94 325 GLU A N 1
ATOM 2451 C CA . GLU A 1 325 ? 7.459 -9.698 -4.078 1.00 94.94 325 GLU A CA 1
ATOM 2452 C C . GLU A 1 325 ? 6.448 -9.811 -5.228 1.00 94.94 325 GLU A C 1
ATOM 2454 O O . GLU A 1 325 ? 6.840 -9.827 -6.397 1.00 94.94 325 GLU A O 1
ATOM 2459 N N . GLY A 1 326 ? 5.145 -9.736 -4.934 1.00 94.88 326 GLY A N 1
ATOM 2460 C CA . GLY A 1 326 ? 4.093 -9.698 -5.956 1.00 94.88 326 GLY A CA 1
ATOM 2461 C C . GLY A 1 326 ? 4.193 -8.497 -6.911 1.00 94.88 326 GLY A C 1
ATOM 2462 O O . GLY A 1 326 ? 3.767 -8.578 -8.065 1.00 94.88 326 GLY A O 1
ATOM 2463 N N . SER A 1 327 ? 4.799 -7.381 -6.483 1.00 93.88 327 SER A N 1
ATOM 2464 C CA . SER A 1 327 ? 5.092 -6.257 -7.387 1.00 93.88 327 SER A CA 1
ATOM 2465 C C . SER A 1 327 ? 6.333 -6.459 -8.248 1.00 93.88 327 SER A C 1
ATOM 2467 O O . SER A 1 327 ? 6.358 -5.957 -9.371 1.00 93.88 327 SER A O 1
ATOM 2469 N N . VAL A 1 328 ? 7.334 -7.201 -7.757 1.00 94.31 328 VAL A N 1
ATOM 2470 C CA . VAL A 1 328 ? 8.489 -7.619 -8.563 1.00 94.31 328 VAL A CA 1
ATOM 2471 C C . VAL A 1 328 ? 8.014 -8.570 -9.660 1.00 94.31 328 VAL A C 1
ATOM 2473 O O . VAL A 1 328 ? 8.341 -8.335 -10.817 1.00 94.31 328 VAL A O 1
ATOM 2476 N N . TYR A 1 329 ? 7.155 -9.542 -9.332 1.00 95.88 329 TYR A N 1
ATOM 2477 C CA . TYR A 1 329 ? 6.506 -10.437 -10.299 1.00 95.88 329 TYR A CA 1
ATOM 2478 C C . TYR A 1 329 ? 5.792 -9.670 -11.429 1.00 95.88 329 TYR A C 1
ATOM 2480 O O . TYR A 1 329 ? 6.120 -9.839 -12.603 1.00 95.88 329 TYR A O 1
ATOM 2488 N N . MET A 1 330 ? 4.871 -8.757 -11.091 1.00 95.62 330 MET A N 1
ATOM 2489 C CA . MET A 1 330 ? 4.153 -7.961 -12.101 1.00 95.62 330 MET A CA 1
ATOM 2490 C C . MET A 1 330 ? 5.076 -7.030 -12.901 1.00 95.62 330 MET A C 1
ATOM 2492 O O . MET A 1 330 ? 4.870 -6.842 -14.099 1.00 95.62 330 MET A O 1
ATOM 2496 N N . GLY A 1 331 ? 6.090 -6.446 -12.254 1.00 93.69 331 GLY A N 1
ATOM 2497 C CA . GLY A 1 331 ? 7.077 -5.595 -12.919 1.00 93.69 331 GLY A CA 1
ATOM 2498 C C . GLY A 1 331 ? 7.975 -6.369 -13.887 1.00 93.69 331 GLY A C 1
ATOM 2499 O O . GLY A 1 331 ? 8.310 -5.847 -14.947 1.00 93.69 331 GLY A O 1
ATOM 2500 N N . LEU A 1 332 ? 8.328 -7.612 -13.549 1.00 93.75 332 LEU A N 1
ATOM 2501 C CA . LEU A 1 332 ? 9.105 -8.518 -14.392 1.00 93.75 332 LEU A CA 1
ATOM 2502 C C . LEU A 1 332 ? 8.299 -8.954 -15.620 1.00 93.75 332 LEU A C 1
ATOM 2504 O O . LEU A 1 332 ? 8.801 -8.851 -16.739 1.00 93.75 332 LEU A O 1
ATOM 2508 N N . GLY A 1 333 ? 7.037 -9.350 -15.417 1.00 94.38 333 GLY A N 1
ATOM 2509 C CA . GLY A 1 333 ? 6.104 -9.676 -16.496 1.00 94.38 333 GLY A CA 1
ATOM 2510 C C . GLY A 1 333 ? 5.981 -8.534 -17.504 1.00 94.38 333 GLY A C 1
ATOM 2511 O O . GLY A 1 333 ? 6.278 -8.724 -18.681 1.00 94.38 333 GLY A O 1
ATOM 2512 N N . GLU A 1 334 ? 5.647 -7.323 -17.045 1.00 94.50 334 GLU A N 1
ATOM 2513 C CA . GLU A 1 334 ? 5.508 -6.140 -17.914 1.00 94.50 334 GLU A CA 1
ATOM 2514 C C . GLU A 1 334 ? 6.826 -5.699 -18.583 1.00 94.50 334 GLU A C 1
ATOM 2516 O O . GLU A 1 334 ? 6.793 -5.089 -19.651 1.00 94.50 334 GLU A O 1
ATOM 2521 N N . ALA A 1 335 ? 7.987 -6.003 -17.993 1.00 92.44 335 ALA A N 1
ATOM 2522 C CA . ALA A 1 335 ? 9.288 -5.628 -18.552 1.00 92.44 335 ALA A CA 1
ATOM 2523 C C . ALA A 1 335 ? 9.858 -6.630 -19.574 1.00 92.44 335 ALA A C 1
ATOM 2525 O O . ALA A 1 335 ? 10.657 -6.219 -20.418 1.00 92.44 335 ALA A O 1
ATOM 2526 N N . LEU A 1 336 ? 9.506 -7.921 -19.482 1.00 91.88 336 LEU A N 1
ATOM 2527 C CA . LEU A 1 336 ? 10.166 -8.996 -20.241 1.00 91.88 336 LEU A CA 1
ATOM 2528 C C . LEU A 1 336 ? 9.237 -9.908 -21.056 1.00 91.88 336 LEU A C 1
ATOM 2530 O O . LEU A 1 336 ? 9.718 -10.509 -22.016 1.00 91.88 336 LEU A O 1
ATOM 2534 N N . MET A 1 337 ? 7.963 -10.074 -20.678 1.00 92.56 337 MET A N 1
ATOM 2535 C CA . MET A 1 337 ? 7.158 -11.221 -21.141 1.00 92.56 337 MET A CA 1
ATOM 2536 C C . MET A 1 337 ? 5.737 -10.864 -21.614 1.00 92.56 337 MET A C 1
ATOM 2538 O O . MET A 1 337 ? 5.254 -11.447 -22.585 1.00 92.56 337 MET A O 1
ATOM 2542 N N . GLU A 1 338 ? 5.067 -9.911 -20.963 1.00 93.88 338 GLU A N 1
ATOM 2543 C CA . GLU A 1 338 ? 3.658 -9.582 -21.205 1.00 93.88 338 GLU A CA 1
ATOM 2544 C C . GLU A 1 338 ? 3.470 -8.621 -22.396 1.00 93.88 338 GLU A C 1
ATOM 2546 O O . GLU A 1 338 ? 3.787 -7.434 -22.311 1.00 93.88 338 GLU A O 1
ATOM 2551 N N . GLU A 1 339 ? 2.859 -9.093 -23.490 1.00 92.56 339 GLU A N 1
ATOM 2552 C CA . GLU A 1 339 ? 2.458 -8.259 -24.634 1.00 92.56 339 GLU A CA 1
ATOM 2553 C C . GLU A 1 339 ? 1.008 -8.550 -25.070 1.00 92.56 339 GLU A C 1
ATOM 2555 O O . GLU A 1 339 ? 0.585 -9.701 -25.162 1.00 92.56 339 GLU A O 1
ATOM 2560 N N . GLN A 1 340 ? 0.243 -7.502 -25.409 1.00 91.81 340 GLN A N 1
ATOM 2561 C CA . GLN A 1 340 ? -1.049 -7.629 -26.100 1.00 91.81 340 GLN A CA 1
ATOM 2562 C C . GLN A 1 340 ? -0.934 -7.158 -27.552 1.00 91.81 340 GLN A C 1
ATOM 2564 O O . GLN A 1 340 ? -0.915 -5.957 -27.842 1.00 91.81 340 GLN A O 1
ATOM 2569 N N . THR A 1 341 ? -0.907 -8.106 -28.489 1.00 92.19 341 THR A N 1
ATOM 2570 C CA . THR A 1 341 ? -0.853 -7.807 -29.928 1.00 92.19 341 THR A CA 1
ATOM 2571 C C . THR A 1 341 ? -2.241 -7.864 -30.566 1.00 92.19 341 THR A C 1
ATOM 2573 O O . THR A 1 341 ? -3.079 -8.696 -30.223 1.00 92.19 341 THR A O 1
ATOM 2576 N N . PHE A 1 342 ? -2.500 -6.973 -31.529 1.00 93.19 342 PHE A N 1
ATOM 2577 C CA . PHE A 1 342 ? -3.795 -6.857 -32.208 1.00 93.19 342 PHE A CA 1
ATOM 2578 C C . PHE A 1 342 ? -3.620 -6.889 -33.726 1.00 93.19 342 PHE A C 1
ATOM 2580 O O . PHE A 1 342 ? -2.731 -6.231 -34.267 1.00 93.19 342 PHE A O 1
ATOM 2587 N N . ARG A 1 343 ? -4.505 -7.599 -34.434 1.00 91.81 343 ARG A N 1
ATOM 2588 C CA . ARG A 1 343 ? -4.525 -7.687 -35.902 1.00 91.81 343 ARG A CA 1
ATOM 2589 C C . ARG A 1 343 ? -5.937 -7.405 -36.408 1.00 91.81 343 ARG A C 1
ATOM 2591 O O . ARG A 1 343 ? -6.871 -8.107 -36.046 1.00 91.81 343 ARG A O 1
ATOM 2598 N N . LYS A 1 344 ? -6.093 -6.384 -37.262 1.00 91.12 344 LYS A N 1
ATOM 2599 C CA . LYS A 1 344 ? -7.402 -5.939 -37.797 1.00 91.12 344 LYS A CA 1
ATOM 2600 C C . LYS A 1 344 ? -8.459 -5.679 -36.695 1.00 91.12 344 LYS A C 1
ATOM 2602 O O . LYS A 1 344 ? -9.618 -6.033 -36.857 1.00 91.12 344 LYS A O 1
ATOM 2607 N N . GLY A 1 345 ? -8.048 -5.100 -35.563 1.00 88.25 345 GLY A N 1
ATOM 2608 C CA . GLY A 1 345 ? -8.918 -4.819 -34.407 1.00 88.25 345 GLY A CA 1
ATOM 2609 C C . GLY A 1 345 ? -9.115 -5.990 -33.432 1.00 88.25 345 GLY A C 1
ATOM 2610 O O . GLY A 1 345 ? -9.405 -5.755 -32.265 1.00 88.25 345 GLY A O 1
ATOM 2611 N N . LEU A 1 346 ? -8.877 -7.234 -33.857 1.00 90.69 346 LEU A N 1
ATOM 2612 C CA . LEU A 1 346 ? -8.987 -8.415 -32.997 1.00 90.69 346 LEU A CA 1
ATOM 2613 C C . LEU A 1 346 ? -7.711 -8.622 -32.170 1.00 90.69 346 LEU A C 1
ATOM 2615 O O . LEU A 1 346 ? -6.605 -8.379 -32.663 1.00 90.69 346 LEU A O 1
ATOM 2619 N N . HIS A 1 347 ? -7.853 -9.093 -30.927 1.00 91.81 347 HIS A N 1
ATOM 2620 C CA . HIS A 1 347 ? -6.714 -9.554 -30.128 1.00 91.81 347 HIS A CA 1
ATOM 2621 C C . HIS A 1 347 ? -6.115 -10.794 -30.800 1.00 91.81 347 HIS A C 1
ATOM 2623 O O . HIS A 1 347 ? -6.844 -11.726 -31.131 1.00 91.81 347 HIS A O 1
ATOM 2629 N N . LYS A 1 348 ? -4.802 -10.793 -31.047 1.00 91.25 348 LYS A N 1
ATOM 2630 C CA . LYS A 1 348 ? -4.151 -11.804 -31.890 1.00 91.25 348 LYS A CA 1
ATOM 2631 C C . LYS A 1 348 ? -4.230 -13.192 -31.255 1.00 91.25 348 LYS A C 1
ATOM 2633 O O . LYS A 1 348 ? -4.592 -14.135 -31.945 1.00 91.25 348 LYS A O 1
ATOM 2638 N N . TRP A 1 349 ? -3.933 -13.286 -29.956 1.00 87.88 349 TRP A N 1
ATOM 2639 C CA . TRP A 1 349 ? -3.857 -14.545 -29.210 1.00 87.88 349 TRP A CA 1
ATOM 2640 C C . TRP A 1 349 ? -4.414 -14.393 -27.778 1.00 87.88 349 TRP A C 1
ATOM 2642 O O . TRP A 1 349 ? -3.652 -14.161 -26.842 1.00 87.88 349 TRP A O 1
ATOM 2652 N N . PRO A 1 350 ? -5.741 -14.435 -27.562 1.00 89.31 350 PRO A N 1
ATOM 2653 C CA . PRO A 1 350 ? -6.340 -14.279 -26.231 1.00 89.31 350 PRO A CA 1
ATOM 2654 C C . PRO A 1 350 ? -6.205 -15.571 -25.398 1.00 89.31 350 PRO A C 1
ATOM 2656 O O . PRO A 1 350 ? -7.184 -16.268 -25.157 1.00 89.31 350 PRO A O 1
ATOM 2659 N N . SER A 1 351 ? -4.980 -15.922 -24.991 1.00 90.06 351 SER A N 1
ATOM 2660 C CA . SER A 1 351 ? -4.691 -17.106 -24.167 1.00 90.06 351 SER A CA 1
ATOM 2661 C C . SER A 1 351 ? -3.520 -16.862 -23.211 1.00 90.06 351 SER A C 1
ATOM 2663 O O . SER A 1 351 ? -2.609 -16.105 -23.542 1.00 90.06 351 SER A O 1
ATOM 2665 N N . MET A 1 352 ? -3.502 -17.565 -22.074 1.00 90.56 352 MET A N 1
ATOM 2666 C CA . MET A 1 352 ? -2.402 -17.517 -21.092 1.00 90.56 352 MET A CA 1
ATOM 2667 C C . MET A 1 352 ? -1.100 -18.189 -21.573 1.00 90.56 352 MET A C 1
ATOM 2669 O O . MET A 1 352 ? -0.078 -18.084 -20.907 1.00 90.56 352 MET A O 1
ATOM 2673 N N . LEU A 1 353 ? -1.119 -18.882 -22.719 1.00 90.00 353 LEU A N 1
ATOM 2674 C CA . LEU A 1 353 ? 0.087 -19.442 -23.344 1.00 90.00 353 LEU A CA 1
ATOM 2675 C C . LEU A 1 353 ? 0.883 -18.369 -24.108 1.00 90.00 353 LEU A C 1
ATOM 2677 O O . LEU A 1 353 ? 2.113 -18.378 -24.125 1.00 90.00 353 LEU A O 1
ATOM 2681 N N . GLU A 1 354 ? 0.163 -17.453 -24.757 1.00 88.62 354 GLU A N 1
ATOM 2682 C CA . GLU A 1 354 ? 0.727 -16.398 -25.607 1.00 88.62 354 GLU A CA 1
ATOM 2683 C C . GLU A 1 354 ? 0.839 -15.061 -24.859 1.00 88.62 354 GLU A C 1
ATOM 2685 O O . GLU A 1 354 ? 1.806 -14.329 -25.058 1.00 88.62 354 GLU A O 1
ATOM 2690 N N . TYR A 1 355 ? -0.089 -14.766 -23.938 1.00 91.81 355 TYR A N 1
ATOM 2691 C CA . TYR A 1 355 ? 0.116 -13.751 -22.904 1.00 91.81 355 TYR A CA 1
ATOM 2692 C C . TYR A 1 355 ? 0.977 -14.355 -21.792 1.00 91.81 355 TYR A C 1
ATOM 2694 O O . TYR A 1 355 ? 0.473 -14.943 -20.836 1.00 91.81 355 TYR A O 1
ATOM 2702 N N . LYS A 1 356 ? 2.296 -14.258 -21.960 1.00 91.56 356 LYS A N 1
ATOM 2703 C CA . LYS A 1 356 ? 3.269 -14.893 -21.071 1.00 91.56 356 LYS A CA 1
ATOM 2704 C C . LYS A 1 356 ? 3.400 -14.124 -19.760 1.00 91.56 356 LYS A C 1
ATOM 2706 O O . LYS A 1 356 ? 4.229 -13.229 -19.638 1.00 91.56 356 LYS A O 1
ATOM 2711 N N . SER A 1 357 ? 2.599 -14.490 -18.768 1.00 92.06 357 SER A N 1
ATOM 2712 C CA . SER A 1 357 ? 2.915 -14.156 -17.378 1.00 92.06 357 SER A CA 1
ATOM 2713 C C . SER A 1 357 ? 4.116 -14.989 -16.889 1.00 92.06 357 SER A C 1
ATOM 2715 O O . SER A 1 357 ? 4.277 -16.123 -17.350 1.00 92.06 357 SER A O 1
ATOM 2717 N N . PRO A 1 358 ? 4.961 -14.464 -15.979 1.00 93.06 358 PRO A N 1
ATOM 2718 C CA . PRO A 1 358 ? 6.087 -15.217 -15.426 1.00 93.06 358 PRO A CA 1
ATOM 2719 C C . PRO A 1 358 ? 5.638 -16.502 -14.721 1.00 93.06 358 PRO A C 1
ATOM 2721 O O . PRO A 1 358 ? 4.605 -16.533 -14.054 1.00 93.06 358 PRO A O 1
ATOM 2724 N N . THR A 1 359 ? 6.432 -17.562 -14.829 1.00 94.56 359 THR A N 1
ATOM 2725 C CA . THR A 1 359 ? 6.259 -18.791 -14.045 1.00 94.56 359 THR A CA 1
ATOM 2726 C C . THR A 1 359 ? 7.094 -18.743 -12.762 1.00 94.56 359 THR A C 1
ATOM 2728 O O . THR A 1 359 ? 7.889 -17.828 -12.542 1.00 94.56 359 THR A O 1
ATOM 2731 N N . PHE A 1 360 ? 6.972 -19.767 -11.913 1.00 93.56 360 PHE A N 1
ATOM 2732 C CA . PHE A 1 360 ? 7.837 -19.922 -10.738 1.00 93.56 360 PHE A CA 1
ATOM 2733 C C . PHE A 1 360 ? 9.325 -20.115 -11.095 1.00 93.56 360 PHE A C 1
ATOM 2735 O O . PHE A 1 360 ? 10.174 -19.866 -10.247 1.00 93.56 360 PHE A O 1
ATOM 2742 N N . LEU A 1 361 ? 9.645 -20.536 -12.329 1.00 93.62 361 LEU A N 1
ATOM 2743 C CA . LEU A 1 361 ? 11.023 -20.666 -12.825 1.00 93.62 361 LEU A CA 1
ATOM 2744 C C . LEU A 1 361 ? 11.598 -19.340 -13.340 1.00 93.62 361 LEU A C 1
ATOM 2746 O O . LEU A 1 361 ? 12.812 -19.175 -13.359 1.00 93.62 361 LEU A O 1
ATOM 2750 N N . ASP A 1 362 ? 10.740 -18.403 -13.753 1.00 92.75 362 ASP A N 1
ATOM 2751 C CA . ASP A 1 362 ? 11.154 -17.079 -14.233 1.00 92.75 362 ASP A CA 1
ATOM 2752 C C . ASP A 1 362 ? 11.386 -16.090 -13.076 1.00 92.75 362 ASP A C 1
ATOM 2754 O O . ASP A 1 362 ? 11.986 -15.030 -13.266 1.00 92.75 362 ASP A O 1
ATOM 2758 N N . MET A 1 363 ? 10.893 -16.412 -11.874 1.00 94.75 363 MET A N 1
ATOM 2759 C CA . MET A 1 363 ? 11.000 -15.542 -10.707 1.00 94.75 363 MET A CA 1
ATOM 2760 C C . MET A 1 363 ? 12.406 -15.581 -10.083 1.00 94.75 363 MET A C 1
ATOM 2762 O O . MET A 1 363 ? 12.860 -16.642 -9.654 1.00 94.75 363 MET A O 1
ATOM 2766 N N . PRO A 1 364 ? 13.090 -14.426 -9.963 1.00 93.94 364 PRO A N 1
ATOM 2767 C CA . PRO A 1 364 ? 14.393 -14.336 -9.316 1.00 93.94 364 PRO A CA 1
ATOM 2768 C C . PRO A 1 364 ? 14.278 -14.471 -7.796 1.00 93.94 364 PRO A C 1
ATOM 2770 O O . PRO A 1 364 ? 13.228 -14.226 -7.204 1.00 93.94 364 PRO A O 1
ATOM 2773 N N . ASP A 1 365 ? 15.413 -14.716 -7.141 1.00 94.06 365 ASP A N 1
ATOM 2774 C CA . ASP A 1 365 ? 15.536 -14.537 -5.694 1.00 94.06 365 ASP A CA 1
ATOM 2775 C C . ASP A 1 365 ? 15.309 -13.056 -5.318 1.00 94.06 365 ASP A C 1
ATOM 2777 O O . ASP A 1 365 ? 16.080 -12.175 -5.720 1.00 94.06 365 ASP A O 1
ATOM 2781 N N . VAL A 1 366 ? 14.247 -12.768 -4.556 1.00 94.62 366 VAL A N 1
ATOM 2782 C CA . VAL A 1 366 ? 13.885 -11.411 -4.118 1.00 94.62 366 VAL A CA 1
ATOM 2783 C C . VAL A 1 366 ? 14.309 -11.195 -2.666 1.00 94.62 366 VAL A C 1
ATOM 2785 O O . VAL A 1 366 ? 13.834 -11.843 -1.739 1.00 94.62 366 VAL A O 1
ATOM 2788 N N . LYS A 1 367 ? 15.209 -10.237 -2.440 1.00 93.19 367 LYS A N 1
ATOM 2789 C CA . LYS A 1 367 ? 15.660 -9.802 -1.114 1.00 93.19 367 LYS A CA 1
ATOM 2790 C C . LYS A 1 367 ? 14.948 -8.519 -0.706 1.00 93.19 367 LYS A C 1
ATOM 2792 O O . LYS A 1 367 ? 15.453 -7.408 -0.910 1.00 93.19 367 LYS A O 1
ATOM 2797 N N . THR A 1 368 ? 13.781 -8.693 -0.099 1.00 84.31 368 THR A N 1
ATOM 2798 C CA . THR A 1 368 ? 12.947 -7.609 0.421 1.00 84.31 368 THR A CA 1
ATOM 2799 C C . THR A 1 368 ? 13.536 -7.009 1.706 1.00 84.31 368 THR A C 1
ATOM 2801 O O . THR A 1 368 ? 14.070 -7.714 2.561 1.00 84.31 368 THR A O 1
ATOM 2804 N N . ARG A 1 369 ? 13.508 -5.675 1.838 1.00 74.81 369 ARG A N 1
ATOM 2805 C CA . ARG A 1 369 ? 14.055 -4.935 2.995 1.00 74.81 369 ARG A CA 1
ATOM 2806 C C . ARG A 1 369 ? 13.112 -3.802 3.432 1.00 74.81 369 ARG A C 1
ATOM 2808 O O . ARG A 1 369 ? 13.407 -2.637 3.142 1.00 74.81 369 ARG A O 1
ATOM 2815 N N . PRO A 1 370 ? 12.005 -4.089 4.143 1.00 64.38 370 PRO A N 1
ATOM 2816 C CA . PRO A 1 370 ? 11.062 -3.057 4.569 1.00 64.38 370 PRO A CA 1
ATOM 2817 C C . PRO A 1 370 ? 11.726 -2.037 5.507 1.00 64.38 370 PRO A C 1
ATOM 2819 O O . PRO A 1 370 ? 12.458 -2.390 6.442 1.00 64.38 370 PRO A O 1
ATOM 2822 N N . ARG A 1 371 ? 11.487 -0.744 5.265 1.00 60.09 371 ARG A N 1
ATOM 2823 C CA . ARG A 1 371 ? 11.867 0.323 6.198 1.00 60.09 371 ARG A CA 1
ATOM 2824 C C . ARG A 1 371 ? 10.836 0.387 7.330 1.00 60.09 371 ARG A C 1
ATOM 2826 O O . ARG A 1 371 ? 9.644 0.478 7.065 1.00 60.09 371 ARG A O 1
ATOM 2833 N N . ARG A 1 372 ? 11.296 0.408 8.586 1.00 49.91 372 ARG A N 1
ATOM 2834 C CA . ARG A 1 372 ? 10.510 0.966 9.699 1.00 49.91 372 ARG A CA 1
ATOM 2835 C C . ARG A 1 372 ? 10.771 2.469 9.716 1.00 49.91 372 ARG A C 1
ATOM 2837 O O . ARG A 1 372 ? 11.892 2.875 10.014 1.00 49.91 372 ARG A O 1
ATOM 2844 N N . ALA A 1 373 ? 9.786 3.282 9.351 1.00 42.66 373 ALA A N 1
ATOM 2845 C CA . ALA A 1 373 ? 9.906 4.727 9.489 1.00 42.66 373 ALA A CA 1
ATOM 2846 C C . ALA A 1 373 ? 9.836 5.143 10.967 1.00 42.66 373 ALA A C 1
ATOM 2848 O O . ALA A 1 373 ? 9.114 4.545 11.767 1.00 42.66 373 ALA A O 1
ATOM 2849 N N . ILE A 1 374 ? 10.547 6.217 11.306 1.00 39.25 374 ILE A N 1
ATOM 2850 C CA . ILE A 1 374 ? 10.244 7.017 12.496 1.00 39.25 374 ILE A CA 1
ATOM 2851 C C . ILE A 1 374 ? 8.956 7.795 12.182 1.00 39.25 374 ILE A C 1
ATOM 2853 O O . ILE A 1 374 ? 8.778 8.229 11.042 1.00 39.25 374 ILE A O 1
ATOM 2857 N N . ARG A 1 375 ? 8.057 7.922 13.168 1.00 30.70 375 ARG A N 1
ATOM 2858 C CA . ARG A 1 375 ? 6.724 8.547 13.061 1.00 30.70 375 ARG A CA 1
ATOM 2859 C C . ARG A 1 375 ? 6.685 9.742 12.095 1.00 30.70 375 ARG A C 1
ATOM 2861 O O . ARG A 1 375 ? 7.297 10.773 12.353 1.00 30.70 375 ARG A O 1
ATOM 2868 N N . SER A 1 376 ? 5.893 9.626 11.032 1.00 33.34 376 SER A N 1
ATOM 2869 C CA . SER A 1 376 ? 5.378 10.788 10.307 1.00 33.34 376 SER A CA 1
ATOM 2870 C C . SER A 1 376 ? 4.248 11.420 11.121 1.00 33.34 376 SER A C 1
ATOM 2872 O O . SER A 1 376 ? 3.340 10.705 11.557 1.00 33.34 376 SER A O 1
ATOM 2874 N N . GLU A 1 377 ? 4.271 12.740 11.308 1.00 33.06 377 GLU A N 1
ATOM 2875 C CA . GLU A 1 377 ? 3.161 13.439 11.960 1.00 33.06 377 GLU A CA 1
ATOM 2876 C C . GLU A 1 377 ? 1.845 13.233 11.196 1.00 33.06 377 GLU A C 1
ATOM 2878 O O . GLU A 1 377 ? 1.806 13.211 9.965 1.00 33.06 377 GLU A O 1
ATOM 2883 N N . GLY A 1 378 ? 0.778 13.015 11.965 1.00 31.19 378 GLY A N 1
ATOM 2884 C CA . GLY A 1 378 ? -0.485 12.419 11.520 1.00 31.19 378 GLY A CA 1
ATOM 2885 C C . GLY A 1 378 ? -0.936 11.293 12.459 1.00 31.19 378 GLY A C 1
ATOM 2886 O O . GLY A 1 378 ? -2.122 11.166 12.733 1.00 31.19 378 GLY A O 1
ATOM 2887 N N . GLY A 1 379 ? 0.009 10.543 13.042 1.00 30.39 379 GLY A N 1
ATOM 2888 C CA . GLY A 1 379 ? -0.244 9.601 14.140 1.00 30.39 379 GLY A CA 1
ATOM 2889 C C . GLY A 1 379 ? 0.314 10.116 15.468 1.00 30.39 379 GLY A C 1
ATOM 2890 O O . GLY A 1 379 ? 1.463 9.821 15.802 1.00 30.39 379 GLY A O 1
ATOM 2891 N N . GLY A 1 380 ? -0.479 10.885 16.218 1.00 26.95 380 GLY A N 1
ATOM 2892 C CA . GLY A 1 380 ? -0.031 11.579 17.431 1.00 26.95 380 GLY A CA 1
ATOM 2893 C C . GLY A 1 380 ? 0.483 10.663 18.552 1.00 26.95 380 GLY A C 1
ATOM 2894 O O . GLY A 1 380 ? -0.213 9.761 19.006 1.00 26.95 380 GLY A O 1
ATOM 2895 N N . SER A 1 381 ? 1.716 10.899 18.998 1.00 28.33 381 SER A N 1
ATOM 2896 C CA . SER A 1 381 ? 2.056 11.254 20.388 1.00 28.33 381 SER A CA 1
ATOM 2897 C C . SER A 1 381 ? 3.508 11.758 20.415 1.00 28.33 381 SER A C 1
ATOM 2899 O O . SER A 1 381 ? 4.320 11.354 19.577 1.00 28.33 381 SER A O 1
ATOM 2901 N N . GLY A 1 382 ? 3.797 12.727 21.285 1.00 21.38 382 GLY A N 1
ATOM 2902 C CA . GLY A 1 382 ? 4.987 13.574 21.170 1.00 21.38 382 GLY A CA 1
ATOM 2903 C C . GLY A 1 382 ? 6.217 13.143 21.976 1.00 21.38 382 GLY A C 1
ATOM 2904 O O . GLY A 1 382 ? 6.167 12.241 22.806 1.00 21.38 382 GLY A O 1
ATOM 2905 N N . SER A 1 383 ? 7.272 13.928 21.746 1.00 22.22 383 SER A N 1
ATOM 2906 C CA . SER A 1 383 ? 8.496 14.124 22.541 1.00 22.22 383 SER A CA 1
ATOM 2907 C C . SER A 1 383 ? 9.728 13.215 22.298 1.00 22.22 383 SER A C 1
ATOM 2909 O O . SER A 1 383 ? 9.573 12.043 21.955 1.00 22.22 383 SER A O 1
ATOM 2911 N N . PRO A 1 384 ? 10.970 13.764 22.402 1.00 27.94 384 PRO A N 1
ATOM 2912 C CA . PRO A 1 384 ? 12.135 13.228 21.674 1.00 27.94 384 PRO A CA 1
ATOM 2913 C C . PRO A 1 384 ? 13.427 13.032 22.502 1.00 27.94 384 PRO A C 1
ATOM 2915 O O . PRO A 1 384 ? 13.676 13.752 23.464 1.00 27.94 384 PRO A O 1
ATOM 2918 N N . VAL A 1 385 ? 14.345 12.166 22.043 1.00 22.27 385 VAL A N 1
ATOM 2919 C CA . VAL A 1 385 ? 15.753 12.179 22.499 1.00 22.27 385 VAL A CA 1
ATOM 2920 C C . VAL A 1 385 ? 16.739 11.960 21.338 1.00 22.27 385 VAL A C 1
ATOM 2922 O O . VAL A 1 385 ? 16.614 11.037 20.535 1.00 22.27 385 VAL A O 1
ATOM 2925 N N . ALA A 1 386 ? 17.700 12.886 21.297 1.00 21.78 386 ALA A N 1
ATOM 2926 C CA . ALA A 1 386 ? 19.025 12.928 20.667 1.00 21.78 386 ALA A CA 1
ATOM 2927 C C . ALA A 1 386 ? 19.853 11.612 20.688 1.00 21.78 386 ALA A C 1
ATOM 2929 O O . ALA A 1 386 ? 19.581 10.717 21.472 1.00 21.78 386 ALA A O 1
ATOM 2930 N N . GLY A 1 387 ? 20.941 11.445 19.920 1.00 21.80 387 GLY A N 1
ATOM 2931 C CA . GLY A 1 387 ? 21.546 12.296 18.885 1.00 21.80 387 GLY A CA 1
ATOM 2932 C C . GLY A 1 387 ? 23.038 11.970 18.633 1.00 21.80 387 GLY A C 1
ATOM 2933 O O . GLY A 1 387 ? 23.661 11.252 19.404 1.00 21.80 387 GLY A O 1
ATOM 2934 N N . HIS A 1 388 ? 23.629 12.627 17.621 1.00 22.41 388 HIS A N 1
ATOM 2935 C CA . HIS A 1 388 ? 25.080 12.922 17.497 1.00 22.41 388 HIS A CA 1
ATOM 2936 C C . HIS A 1 388 ? 26.045 11.847 16.858 1.00 22.41 388 HIS A C 1
ATOM 2938 O O . HIS A 1 388 ? 25.584 10.755 16.543 1.00 22.41 388 HIS A O 1
ATOM 2944 N N . PRO A 1 389 ? 27.272 12.214 16.371 1.00 25.92 389 PRO A N 1
ATOM 2945 C CA . PRO A 1 389 ? 27.461 12.456 14.917 1.00 25.92 389 PRO A CA 1
ATOM 2946 C C . PRO A 1 389 ? 28.852 12.101 14.279 1.00 25.92 389 PRO A C 1
ATOM 2948 O O . PRO A 1 389 ? 29.759 11.626 14.949 1.00 25.92 389 PRO A O 1
ATOM 2951 N N . ARG A 1 390 ? 29.061 12.543 13.012 1.00 22.89 390 ARG A N 1
ATOM 2952 C CA . ARG A 1 390 ? 30.351 12.727 12.260 1.00 22.89 390 ARG A CA 1
ATOM 2953 C C . ARG A 1 390 ? 31.028 11.427 11.746 1.00 22.89 390 ARG A C 1
ATOM 2955 O O . ARG A 1 390 ? 30.828 10.366 12.304 1.00 22.89 390 ARG A O 1
ATOM 2962 N N . GLY A 1 391 ? 31.816 11.432 10.657 1.00 21.50 391 GLY A N 1
ATOM 2963 C CA . GLY A 1 391 ? 32.122 12.495 9.681 1.00 21.50 391 GLY A CA 1
ATOM 2964 C C . GLY A 1 391 ? 32.956 12.010 8.466 1.00 21.50 391 GLY A C 1
ATOM 2965 O O . GLY A 1 391 ? 33.418 10.881 8.458 1.00 21.50 391 GLY A O 1
ATOM 2966 N N . GLN A 1 392 ? 33.083 12.879 7.443 1.00 22.72 392 GLN A N 1
ATOM 2967 C CA . GLN A 1 392 ? 34.297 13.267 6.661 1.00 22.72 392 GLN A CA 1
ATOM 2968 C C . GLN A 1 392 ? 35.375 12.191 6.305 1.00 22.72 392 GLN A C 1
ATOM 2970 O O . GLN A 1 392 ? 35.805 11.459 7.176 1.00 22.72 392 GLN A O 1
ATOM 2975 N N . ARG A 1 393 ? 35.981 12.099 5.095 1.00 21.92 393 ARG A N 1
ATOM 2976 C CA . ARG A 1 393 ? 36.301 13.089 4.021 1.00 21.92 393 ARG A CA 1
ATOM 2977 C C . ARG A 1 393 ? 36.762 12.400 2.693 1.00 21.92 393 ARG A C 1
ATOM 2979 O O . ARG A 1 393 ? 37.203 11.266 2.745 1.00 21.92 393 ARG A O 1
ATOM 2986 N N . ARG A 1 394 ? 36.708 13.151 1.563 1.00 21.78 394 ARG A N 1
ATOM 2987 C CA . ARG A 1 394 ? 37.623 13.279 0.363 1.00 21.78 394 ARG A CA 1
ATOM 2988 C C . ARG A 1 394 ? 38.5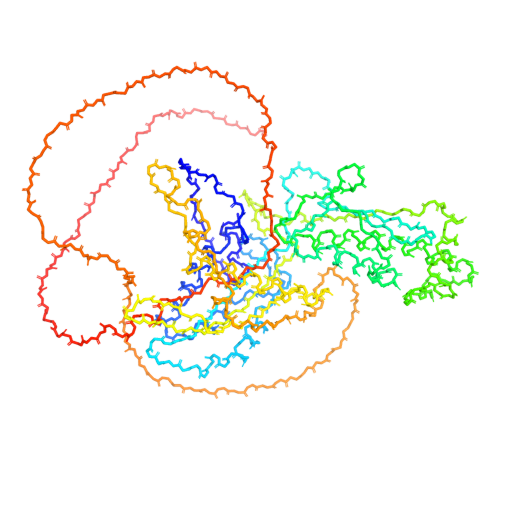69 12.097 -0.012 1.00 21.78 394 ARG A C 1
ATOM 2990 O O . ARG A 1 394 ? 39.221 11.577 0.873 1.00 21.78 394 ARG A O 1
ATOM 2997 N N . GLY A 1 395 ? 38.848 11.710 -1.274 1.00 22.23 395 GLY A N 1
ATOM 2998 C CA . GLY A 1 395 ? 38.664 12.260 -2.650 1.00 22.23 395 GLY A CA 1
ATOM 2999 C C . GLY A 1 395 ? 39.115 11.200 -3.711 1.00 22.23 395 GLY A C 1
ATOM 3000 O O . GLY A 1 395 ? 39.003 10.027 -3.389 1.00 22.23 395 GLY A O 1
ATOM 3001 N N . VAL A 1 396 ? 39.668 11.430 -4.928 1.00 22.42 396 VAL A N 1
ATOM 3002 C CA . VAL A 1 396 ? 39.816 12.578 -5.874 1.00 22.42 396 VAL A CA 1
ATOM 3003 C C . VAL A 1 396 ? 40.480 12.082 -7.215 1.00 22.42 396 VAL A C 1
ATOM 3005 O O . VAL A 1 396 ? 41.233 11.122 -7.157 1.00 22.42 396 VAL A O 1
ATOM 3008 N N . ARG A 1 397 ? 40.289 12.774 -8.374 1.00 21.03 397 ARG A N 1
ATOM 3009 C CA . ARG A 1 397 ? 40.839 12.536 -9.771 1.00 21.03 397 ARG A CA 1
ATOM 3010 C C . ARG A 1 397 ? 40.196 11.368 -10.577 1.00 21.03 397 ARG A C 1
ATOM 3012 O O . ARG A 1 397 ? 40.042 10.285 -10.042 1.00 21.03 397 ARG A O 1
ATOM 3019 N N . ARG A 1 398 ? 39.593 11.577 -11.775 1.00 20.45 398 ARG A N 1
ATOM 3020 C CA . ARG A 1 398 ? 40.105 11.966 -13.140 1.00 20.45 398 ARG A CA 1
ATOM 3021 C C . ARG A 1 398 ? 40.928 10.821 -13.788 1.00 20.45 398 ARG A C 1
ATOM 3023 O O . ARG A 1 398 ? 41.780 10.297 -13.093 1.00 20.45 398 ARG A O 1
ATOM 3030 N N . VAL A 1 399 ? 40.778 10.382 -15.055 1.00 22.45 399 VAL A N 1
ATOM 3031 C CA . VAL A 1 399 ? 40.402 11.008 -16.362 1.00 22.45 399 VAL A CA 1
ATOM 3032 C C . VAL A 1 399 ? 39.739 9.960 -17.306 1.00 22.45 399 VAL A C 1
ATOM 3034 O O . VAL A 1 399 ? 40.035 8.782 -17.155 1.00 22.45 399 VAL A O 1
ATOM 3037 N N . GLY A 1 400 ? 38.953 10.357 -18.331 1.00 22.47 400 GLY A N 1
ATOM 3038 C CA . GLY A 1 400 ? 38.777 9.537 -19.561 1.00 22.47 400 GLY A CA 1
ATOM 3039 C C . GLY A 1 400 ? 37.411 9.605 -20.278 1.00 22.47 400 GLY A C 1
ATOM 3040 O O . GLY A 1 400 ? 36.523 8.820 -19.970 1.00 22.47 400 GLY A O 1
ATOM 3041 N N . ARG A 1 401 ? 37.247 10.497 -21.271 1.00 21.42 401 ARG A N 1
ATOM 3042 C CA . ARG A 1 401 ? 36.066 10.572 -22.173 1.00 21.42 401 ARG A CA 1
ATOM 3043 C C . ARG A 1 401 ? 36.183 9.598 -23.356 1.00 21.42 401 ARG A C 1
ATOM 3045 O O . ARG A 1 401 ? 37.212 9.654 -24.020 1.00 21.42 401 ARG A O 1
ATOM 3052 N N . VAL A 1 402 ? 35.089 8.926 -23.742 1.00 22.64 402 VAL A N 1
ATOM 3053 C CA . VAL A 1 402 ? 34.686 8.688 -25.156 1.00 22.64 402 VAL A CA 1
ATOM 3054 C C . VAL A 1 402 ? 33.144 8.767 -25.254 1.00 22.64 402 VAL A C 1
ATOM 3056 O O . VAL A 1 402 ? 32.451 8.646 -24.250 1.00 22.64 402 VAL A O 1
ATOM 3059 N N . ASP A 1 403 ? 32.630 9.064 -26.447 1.00 22.17 403 ASP A N 1
ATOM 3060 C CA . ASP A 1 403 ? 31.323 9.660 -26.774 1.00 22.17 403 ASP A CA 1
ATOM 3061 C C . ASP A 1 403 ? 30.397 8.688 -27.573 1.00 22.17 403 ASP A C 1
ATOM 3063 O O . ASP A 1 403 ? 30.915 7.803 -28.251 1.00 22.17 403 ASP A O 1
ATOM 3067 N N . ARG A 1 404 ? 29.066 8.941 -27.578 1.00 25.27 404 ARG A N 1
ATOM 3068 C CA . ARG A 1 404 ? 27.982 8.460 -28.507 1.00 25.27 404 ARG A CA 1
ATOM 3069 C C . ARG A 1 404 ? 27.058 7.255 -28.176 1.00 25.27 404 ARG A C 1
AT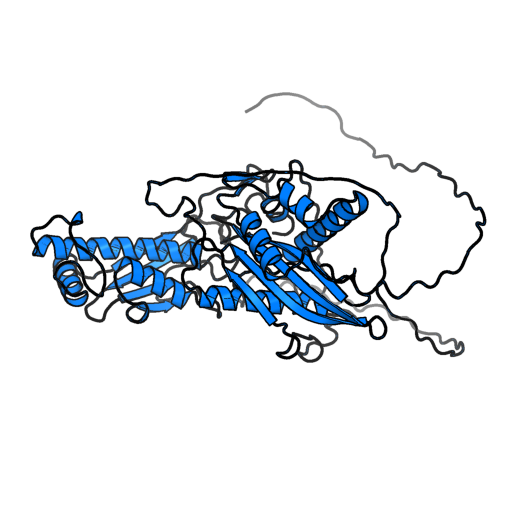OM 3071 O O . ARG A 1 404 ? 27.391 6.097 -28.376 1.00 25.27 404 ARG A O 1
ATOM 3078 N N . ARG A 1 405 ? 25.796 7.614 -27.863 1.00 23.11 405 ARG A N 1
ATOM 3079 C CA . ARG A 1 405 ? 24.486 7.277 -28.512 1.00 23.11 405 ARG A CA 1
ATOM 3080 C C . ARG A 1 405 ? 24.195 5.846 -29.052 1.00 23.11 405 ARG A C 1
ATOM 3082 O O . ARG A 1 405 ? 24.880 5.346 -29.929 1.00 23.11 405 ARG A O 1
ATOM 3089 N N . GLY A 1 406 ? 23.048 5.277 -28.631 1.00 25.17 406 GLY A N 1
ATOM 3090 C CA . GLY A 1 406 ? 22.393 4.075 -29.216 1.00 25.17 406 GLY A CA 1
ATOM 3091 C C . GLY A 1 406 ? 21.433 4.390 -30.392 1.00 25.17 406 GLY A C 1
ATOM 3092 O O . GLY A 1 406 ? 21.663 5.401 -31.053 1.00 25.17 406 GLY A O 1
ATOM 3093 N N . PRO A 1 407 ? 20.332 3.632 -30.651 1.00 28.78 407 PRO A N 1
ATOM 3094 C CA . PRO A 1 407 ? 19.741 2.498 -29.921 1.00 28.78 407 PRO A CA 1
ATOM 3095 C C . PRO A 1 407 ? 19.863 1.156 -30.691 1.00 28.78 407 PRO A C 1
ATOM 3097 O O . PRO A 1 407 ? 20.631 1.043 -31.636 1.00 28.78 407 PRO A O 1
ATOM 3100 N N . GLY A 1 408 ? 19.117 0.122 -30.284 1.00 22.64 408 GLY A N 1
ATOM 3101 C CA . GLY A 1 408 ? 19.084 -1.171 -30.972 1.00 22.64 408 GLY A CA 1
ATOM 3102 C C . GLY A 1 408 ? 18.373 -2.269 -30.180 1.00 22.64 408 GLY A C 1
ATOM 3103 O O . GLY A 1 408 ? 18.874 -2.695 -29.136 1.00 22.64 408 GLY A O 1
ATOM 3104 N N . HIS A 1 409 ? 17.250 -2.745 -30.718 1.00 27.06 409 HIS A N 1
ATOM 3105 C CA . HIS A 1 409 ? 16.746 -4.101 -30.504 1.00 27.06 409 HIS A CA 1
ATOM 3106 C C . HIS A 1 409 ? 17.187 -4.989 -31.678 1.00 27.06 409 HIS A C 1
ATOM 3108 O O . HIS A 1 409 ? 17.425 -4.511 -32.786 1.00 27.06 409 HIS A O 1
ATOM 3114 N N . ALA A 1 410 ? 17.270 -6.289 -31.421 1.00 24.84 410 ALA A N 1
ATOM 3115 C CA . ALA A 1 410 ? 17.216 -7.333 -32.438 1.00 24.84 410 ALA A CA 1
ATOM 3116 C C . ALA A 1 410 ? 15.797 -7.941 -32.365 1.00 24.84 410 ALA A C 1
ATOM 3118 O O . ALA A 1 410 ? 15.230 -7.964 -31.280 1.00 24.84 410 ALA A O 1
ATOM 3119 N N . ARG A 1 411 ? 15.178 -8.451 -33.431 1.00 25.22 411 ARG A N 1
ATOM 3120 C CA . ARG A 1 411 ? 15.702 -8.826 -34.753 1.00 25.22 411 ARG A CA 1
ATOM 3121 C C . ARG A 1 411 ? 14.501 -9.011 -35.689 1.00 25.22 411 ARG A C 1
ATOM 3123 O O . ARG A 1 411 ? 13.556 -9.666 -35.273 1.00 25.22 411 ARG A O 1
ATOM 3130 N N . GLU A 1 412 ? 14.582 -8.594 -36.948 1.00 26.97 412 GLU A N 1
ATOM 3131 C CA . GLU A 1 412 ? 13.800 -9.249 -38.005 1.00 26.97 412 GLU A CA 1
ATOM 3132 C C . GLU A 1 412 ? 14.478 -9.046 -39.365 1.00 26.97 412 GLU A C 1
ATOM 3134 O O . GLU A 1 412 ? 14.333 -8.000 -39.985 1.00 26.97 412 GLU A O 1
ATOM 3139 N N . ASP A 1 413 ? 15.248 -10.041 -39.815 1.00 23.22 413 ASP A N 1
ATOM 3140 C CA . ASP A 1 413 ? 15.340 -10.316 -41.251 1.00 23.22 413 ASP A CA 1
ATOM 3141 C C . ASP A 1 413 ? 15.735 -11.780 -41.512 1.00 23.22 413 ASP A C 1
ATOM 3143 O O . ASP A 1 413 ? 16.833 -12.243 -41.185 1.00 23.22 413 ASP A O 1
ATOM 3147 N N . ARG A 1 414 ? 14.791 -12.519 -42.093 1.00 26.20 414 ARG A N 1
ATOM 3148 C CA . ARG A 1 414 ? 14.992 -13.788 -42.798 1.00 26.20 414 ARG A CA 1
ATOM 3149 C C . ARG A 1 414 ? 14.082 -13.740 -44.021 1.00 26.20 414 ARG A C 1
ATOM 3151 O O . ARG A 1 414 ? 12.985 -14.293 -44.010 1.00 26.20 414 ARG A O 1
ATOM 3158 N N . ARG A 1 415 ? 14.533 -13.082 -45.088 1.00 25.73 415 ARG A N 1
ATOM 3159 C CA . ARG A 1 415 ? 13.926 -13.229 -46.414 1.00 25.73 415 ARG A CA 1
ATOM 3160 C C . ARG A 1 415 ? 14.773 -14.148 -47.277 1.00 25.73 415 ARG A C 1
ATOM 3162 O O . ARG A 1 415 ? 15.817 -13.759 -47.790 1.00 25.73 415 ARG A O 1
ATOM 3169 N N . GLY A 1 416 ? 14.288 -15.378 -47.425 1.00 25.28 416 GLY A N 1
ATOM 3170 C CA . GLY A 1 416 ? 14.695 -16.241 -48.524 1.00 25.28 416 GLY A CA 1
ATOM 3171 C C . GLY A 1 416 ? 14.244 -15.655 -49.863 1.00 25.28 416 GLY A C 1
ATOM 3172 O O . GLY A 1 416 ? 13.249 -14.934 -49.951 1.00 25.28 416 GLY A O 1
ATOM 3173 N N . THR A 1 417 ? 14.995 -15.974 -50.907 1.00 25.23 417 THR A N 1
ATOM 3174 C CA . THR A 1 417 ? 14.716 -15.622 -52.299 1.00 25.23 417 THR A CA 1
ATOM 3175 C C . THR A 1 417 ? 13.433 -16.281 -52.810 1.00 25.23 417 THR A C 1
ATOM 3177 O O . THR A 1 417 ? 13.357 -17.508 -52.844 1.00 25.23 417 THR A O 1
ATOM 3180 N N . ALA A 1 418 ? 12.471 -15.492 -53.295 1.00 25.14 418 ALA A N 1
ATOM 3181 C CA . ALA A 1 418 ? 11.401 -15.976 -54.170 1.00 25.14 418 ALA A CA 1
ATOM 3182 C C . ALA A 1 418 ? 10.945 -14.885 -55.155 1.00 25.14 418 ALA A C 1
ATOM 3184 O O . ALA A 1 418 ? 10.820 -13.709 -54.815 1.00 25.14 418 ALA A O 1
ATOM 3185 N N . THR A 1 419 ? 10.747 -15.312 -56.396 1.00 25.19 419 THR A N 1
ATOM 3186 C CA . THR A 1 419 ? 10.476 -14.550 -57.620 1.00 25.19 419 THR A CA 1
ATOM 3187 C C . THR A 1 419 ? 9.160 -13.759 -57.638 1.00 25.19 419 THR A C 1
ATOM 3189 O O . THR A 1 419 ? 8.177 -14.106 -56.988 1.00 25.19 419 THR A O 1
ATOM 3192 N N . LYS A 1 420 ? 9.125 -12.704 -58.470 1.00 23.98 420 LYS A N 1
ATOM 3193 C CA . LYS A 1 420 ? 7.901 -11.969 -58.834 1.00 23.98 420 LYS A CA 1
ATOM 3194 C C . LYS A 1 420 ? 6.864 -12.898 -59.486 1.00 23.98 420 LYS A C 1
ATOM 3196 O O . LYS A 1 420 ? 7.197 -13.599 -60.439 1.00 23.98 420 LYS A O 1
ATOM 3201 N N . ARG A 1 421 ? 5.593 -12.757 -59.102 1.00 23.58 421 ARG A N 1
ATOM 3202 C CA . ARG A 1 421 ? 4.436 -12.963 -59.992 1.00 23.58 421 ARG A CA 1
ATOM 3203 C C . ARG A 1 421 ? 3.379 -11.900 -59.712 1.00 23.58 421 ARG A C 1
ATOM 3205 O O . ARG A 1 421 ? 3.101 -11.585 -58.559 1.00 23.58 421 ARG A O 1
ATOM 3212 N N . GLU A 1 422 ? 2.830 -11.339 -60.780 1.00 25.72 422 GLU A N 1
ATOM 3213 C CA . GLU A 1 422 ? 1.749 -10.356 -60.733 1.00 25.72 422 GLU A CA 1
ATOM 3214 C C . GLU A 1 422 ? 0.390 -11.062 -60.633 1.00 25.72 422 GLU A C 1
ATOM 3216 O O . GLU A 1 422 ? 0.206 -12.152 -61.173 1.00 25.72 422 GLU A O 1
ATOM 3221 N N . GLY A 1 423 ? -0.572 -10.428 -59.960 1.00 23.73 423 GLY A N 1
ATOM 3222 C CA . GLY A 1 423 ? -1.950 -10.905 -59.844 1.00 23.73 423 GLY A CA 1
ATOM 3223 C C . GLY A 1 423 ? -2.892 -9.729 -59.597 1.00 23.73 423 GLY A C 1
ATOM 3224 O O . GLY A 1 423 ? -2.740 -9.007 -58.614 1.00 23.73 423 GLY A O 1
ATOM 3225 N N . ARG A 1 424 ? -3.823 -9.497 -60.527 1.00 21.05 424 ARG A N 1
ATOM 3226 C CA . ARG A 1 424 ? -4.818 -8.410 -60.489 1.00 21.05 424 ARG A CA 1
ATOM 3227 C C . ARG A 1 424 ? -6.080 -8.806 -59.703 1.00 21.05 424 ARG A C 1
ATOM 3229 O O . ARG A 1 424 ? -6.362 -9.986 -59.542 1.00 21.05 424 ARG A O 1
ATOM 3236 N N . ALA A 1 425 ? -6.890 -7.774 -59.431 1.00 22.84 425 ALA A N 1
ATOM 3237 C CA . ALA A 1 425 ? -8.322 -7.809 -59.093 1.00 22.84 425 ALA A CA 1
ATOM 3238 C C . ALA A 1 425 ? -8.666 -8.119 -57.608 1.00 22.84 425 ALA A C 1
ATOM 3240 O O . ALA A 1 425 ? -7.906 -8.789 -56.920 1.00 22.84 425 ALA A O 1
ATOM 3241 N N . THR A 1 426 ? -9.749 -7.593 -57.015 1.00 23.50 426 THR A N 1
ATOM 3242 C CA . THR A 1 426 ? -10.798 -6.678 -57.528 1.00 23.50 426 THR A CA 1
ATOM 3243 C C . THR A 1 426 ? -11.280 -5.746 -56.404 1.00 23.50 426 THR A C 1
ATOM 3245 O O . THR A 1 426 ? -11.189 -6.089 -55.228 1.00 23.50 426 THR A O 1
ATOM 3248 N N . ALA A 1 427 ? -11.825 -4.574 -56.745 1.00 23.08 427 ALA A N 1
ATOM 3249 C CA . ALA A 1 427 ? -12.459 -3.679 -55.776 1.00 23.08 427 ALA A CA 1
ATOM 3250 C C . ALA A 1 427 ? -13.917 -4.083 -55.487 1.00 23.08 427 ALA A C 1
ATOM 3252 O O . ALA A 1 427 ? -14.656 -4.407 -56.414 1.00 23.08 427 ALA A O 1
ATOM 3253 N N . LEU A 1 428 ? -14.355 -3.954 -54.230 1.00 22.94 428 LEU A N 1
ATOM 3254 C CA . LEU A 1 428 ? -15.770 -3.932 -53.842 1.00 22.94 428 LEU A CA 1
ATOM 3255 C C . LEU A 1 428 ? -16.028 -2.759 -52.882 1.00 22.94 428 LEU A C 1
ATOM 3257 O O . LEU A 1 428 ? -15.238 -2.489 -51.977 1.00 22.94 428 LEU A O 1
ATOM 3261 N N . ARG A 1 429 ? -17.116 -2.024 -53.139 1.00 22.73 429 ARG A N 1
ATOM 3262 C CA . ARG A 1 429 ? -17.551 -0.822 -52.403 1.00 22.73 429 ARG A CA 1
ATOM 3263 C C . ARG A 1 429 ? -18.508 -1.184 -51.244 1.00 22.73 429 ARG A C 1
ATOM 3265 O O . ARG A 1 429 ? -19.001 -2.307 -51.204 1.00 22.73 429 ARG A O 1
ATOM 3272 N N . PRO A 1 430 ? -18.746 -0.272 -50.279 1.00 26.00 430 PRO A N 1
ATOM 3273 C CA . PRO A 1 430 ? -19.325 -0.629 -48.982 1.00 26.00 430 PRO A CA 1
ATOM 3274 C C . PRO A 1 430 ? -20.859 -0.665 -48.971 1.00 26.00 430 PRO A C 1
ATOM 3276 O O . PRO A 1 430 ? -21.514 0.179 -49.583 1.00 26.00 430 PRO A O 1
ATOM 3279 N N . ALA A 1 431 ? -21.424 -1.571 -48.169 1.00 23.08 431 ALA A N 1
ATOM 3280 C CA . ALA A 1 431 ? -22.833 -1.535 -47.787 1.00 23.08 431 ALA A CA 1
ATOM 3281 C C . ALA A 1 431 ? -23.057 -0.531 -46.640 1.00 23.08 431 ALA A C 1
ATOM 3283 O O . ALA A 1 431 ? -22.343 -0.545 -45.636 1.00 23.08 431 ALA A O 1
ATOM 3284 N N . ARG A 1 432 ? -24.060 0.340 -46.790 1.00 20.08 432 ARG A N 1
ATOM 3285 C CA . ARG A 1 432 ? -24.579 1.195 -45.711 1.00 20.08 432 ARG A CA 1
ATOM 3286 C C . ARG A 1 432 ? -25.624 0.409 -44.920 1.00 20.08 432 ARG A C 1
ATOM 3288 O O . ARG A 1 432 ? -26.476 -0.211 -45.544 1.00 20.08 432 ARG A O 1
ATOM 3295 N N . PHE A 1 433 ? -25.641 0.547 -43.596 1.00 23.20 433 PHE A N 1
ATOM 3296 C CA . PHE A 1 433 ? -26.839 0.283 -42.794 1.00 23.20 433 PHE A CA 1
ATOM 3297 C C . PHE A 1 433 ? -27.124 1.438 -41.829 1.00 23.20 433 PHE A C 1
ATOM 3299 O O . PHE A 1 433 ? -26.241 2.234 -41.498 1.00 23.20 433 PHE A O 1
ATOM 3306 N N . SER A 1 434 ? -28.406 1.589 -41.514 1.00 21.81 434 SER A N 1
ATOM 3307 C CA . SER A 1 434 ? -29.048 2.784 -40.966 1.00 21.81 434 SER A CA 1
ATOM 3308 C C . SER A 1 434 ? -28.908 2.932 -39.448 1.00 21.81 434 SER A C 1
ATOM 3310 O O . SER A 1 434 ? -28.649 1.981 -38.717 1.00 21.81 434 SER A O 1
ATOM 3312 N N . ARG A 1 435 ? -29.105 4.168 -38.973 1.00 21.27 435 ARG A N 1
ATOM 3313 C CA . ARG A 1 435 ? -29.231 4.499 -37.547 1.00 21.27 435 ARG A CA 1
ATOM 3314 C C . ARG A 1 435 ? -30.630 4.140 -37.040 1.00 21.27 435 ARG A C 1
ATOM 3316 O O . ARG A 1 435 ? -31.592 4.479 -37.716 1.00 21.27 435 ARG A O 1
ATOM 3323 N N . HIS A 1 436 ? -30.724 3.649 -35.808 1.00 21.45 436 HIS A N 1
ATOM 3324 C CA . HIS A 1 436 ? -31.776 4.033 -34.858 1.00 21.45 436 HIS A CA 1
ATOM 3325 C C . HIS A 1 436 ? -31.181 4.062 -33.434 1.00 21.45 436 HIS A C 1
ATOM 3327 O O . HIS A 1 436 ? -30.150 3.422 -33.207 1.00 21.45 436 HIS A O 1
ATOM 3333 N N . PRO A 1 437 ? -31.731 4.870 -32.509 1.00 24.14 437 PRO A N 1
ATOM 3334 C CA . PRO A 1 437 ? -31.138 5.098 -31.195 1.00 24.14 437 PRO A CA 1
ATOM 3335 C C . PRO A 1 437 ? -31.578 4.032 -30.187 1.00 24.14 437 PRO A C 1
ATOM 3337 O O . PRO A 1 437 ? -32.719 3.578 -30.223 1.00 24.14 437 PRO A O 1
ATOM 3340 N N . LEU A 1 438 ? -30.698 3.702 -29.242 1.00 23.08 438 LEU A N 1
ATOM 3341 C CA . LEU A 1 438 ? -31.063 3.010 -28.007 1.00 23.08 438 LEU A CA 1
ATOM 3342 C C . LEU A 1 438 ? -30.576 3.822 -26.805 1.00 23.08 438 LEU A C 1
ATOM 3344 O O . LEU A 1 438 ? -29.594 4.563 -26.892 1.00 23.08 438 LEU A O 1
ATOM 3348 N N . SER A 1 439 ? -31.366 3.747 -25.741 1.00 20.94 439 SER A N 1
ATOM 3349 C CA . SER A 1 439 ? -31.388 4.653 -24.598 1.00 20.94 439 SER A CA 1
ATOM 3350 C C . SER A 1 439 ? -30.266 4.415 -23.588 1.00 20.94 439 SER A C 1
ATOM 3352 O O . SER A 1 439 ? -29.578 3.396 -23.607 1.00 20.94 439 SER A O 1
ATOM 3354 N N . HIS A 1 440 ? -30.133 5.367 -22.663 1.00 23.36 440 HIS A N 1
ATOM 3355 C CA . HIS A 1 440 ? -29.545 5.117 -21.350 1.00 23.36 440 HIS A CA 1
ATOM 3356 C C . HIS A 1 440 ? -30.214 3.889 -20.709 1.00 23.36 440 HIS A C 1
ATOM 3358 O O . HIS A 1 440 ? -31.440 3.845 -20.641 1.00 23.36 440 HIS A O 1
ATOM 3364 N N . ASP A 1 441 ? -29.439 2.877 -20.318 1.00 21.75 441 ASP A N 1
ATOM 3365 C CA . ASP A 1 441 ? -29.088 2.624 -18.912 1.00 21.75 441 ASP A CA 1
ATOM 3366 C C . ASP A 1 441 ? -28.168 1.391 -18.770 1.00 21.75 441 ASP A C 1
ATOM 3368 O O . ASP A 1 441 ? -27.893 0.685 -19.737 1.00 21.75 441 ASP A O 1
ATOM 3372 N N . ASP A 1 442 ? -27.657 1.195 -17.552 1.00 23.94 442 ASP A N 1
ATOM 3373 C CA . ASP A 1 442 ? -26.824 0.080 -17.068 1.00 23.94 442 ASP A CA 1
ATOM 3374 C C . ASP A 1 442 ? -25.438 -0.133 -17.730 1.00 23.94 442 ASP A C 1
ATOM 3376 O O . ASP A 1 442 ? -25.241 -0.888 -18.684 1.00 23.94 442 ASP A O 1
ATOM 3380 N N . GLN A 1 443 ? -24.417 0.479 -17.116 1.00 20.72 443 GLN A N 1
ATOM 3381 C CA . GLN A 1 443 ? -23.031 -0.009 -17.165 1.00 20.72 443 GLN A CA 1
ATOM 3382 C C . GLN A 1 443 ? -22.495 -0.292 -15.757 1.00 20.72 443 GLN A C 1
ATOM 3384 O O . GLN A 1 443 ? -21.430 0.186 -15.356 1.00 20.72 443 GLN A O 1
ATOM 3389 N N . SER A 1 444 ? -23.219 -1.116 -15.002 1.00 22.05 444 SER A N 1
ATOM 3390 C CA . SER A 1 444 ? -22.634 -1.849 -13.884 1.00 22.05 444 SER A CA 1
ATOM 3391 C C . SER A 1 444 ? -21.875 -3.080 -14.413 1.00 22.05 444 SER A C 1
ATOM 3393 O O . SER A 1 444 ? -22.474 -3.956 -15.031 1.00 22.05 444 SER A O 1
ATOM 3395 N N . ARG A 1 445 ? -20.543 -3.151 -14.213 1.00 21.48 445 ARG A N 1
ATOM 3396 C CA . ARG A 1 445 ? -19.758 -4.410 -14.087 1.00 21.48 445 ARG A CA 1
ATOM 3397 C C . ARG A 1 445 ? -18.255 -4.191 -13.848 1.00 21.48 445 ARG A C 1
ATOM 3399 O O . ARG A 1 445 ? -17.511 -3.747 -14.717 1.00 21.48 445 ARG A O 1
ATOM 3406 N N . THR A 1 446 ? -17.830 -4.618 -12.657 1.00 21.12 446 THR A N 1
ATOM 3407 C CA . THR A 1 446 ? -16.547 -5.288 -12.363 1.00 21.12 446 THR A CA 1
ATOM 3408 C C . THR A 1 446 ? -15.255 -4.646 -12.890 1.00 21.12 446 THR A C 1
ATOM 3410 O O . THR A 1 446 ? -14.703 -5.051 -13.913 1.00 21.12 446 THR A O 1
ATOM 3413 N N . ALA A 1 447 ? -14.679 -3.741 -12.096 1.00 20.59 447 ALA A N 1
ATOM 3414 C CA . ALA A 1 447 ? -13.255 -3.427 -12.175 1.00 20.59 447 ALA A CA 1
ATOM 3415 C C . ALA A 1 447 ? -12.465 -4.360 -11.237 1.00 20.59 447 ALA A C 1
ATOM 3417 O O . ALA A 1 447 ? -12.572 -4.235 -10.019 1.00 20.59 447 ALA A O 1
ATOM 3418 N N . SER A 1 448 ? -11.640 -5.256 -11.786 1.00 21.22 448 SER A N 1
ATOM 3419 C CA . SER A 1 448 ? -10.661 -6.025 -11.006 1.00 21.22 448 SER A CA 1
ATOM 3420 C C . SER A 1 448 ? -9.545 -5.087 -10.531 1.00 21.22 448 SER A C 1
ATOM 3422 O O . SER A 1 448 ? -8.652 -4.719 -11.300 1.00 21.22 448 SER A O 1
ATOM 3424 N N . GLN A 1 449 ? -9.638 -4.631 -9.286 1.00 28.62 449 GLN A N 1
ATOM 3425 C CA . GLN A 1 449 ? -8.672 -3.715 -8.677 1.00 28.62 449 GLN A CA 1
ATOM 3426 C C . GLN A 1 449 ? -7.573 -4.517 -7.956 1.00 28.62 449 GLN A C 1
ATOM 3428 O O . GLN A 1 449 ? -7.641 -5.740 -7.905 1.00 28.62 449 GLN A O 1
ATOM 3433 N N . GLY A 1 450 ? -6.506 -3.858 -7.494 1.00 22.97 450 GLY A N 1
ATOM 3434 C CA . GLY A 1 450 ? -5.294 -4.520 -6.992 1.00 22.97 450 GLY A CA 1
ATOM 3435 C C . GLY A 1 450 ? -4.428 -3.573 -6.166 1.00 22.97 450 GLY A C 1
ATOM 3436 O O . GLY A 1 450 ? -4.098 -2.478 -6.633 1.00 22.97 450 GLY A O 1
ATOM 3437 N N . ALA A 1 451 ? -4.055 -3.980 -4.948 1.00 25.66 451 ALA A N 1
ATOM 3438 C CA . ALA A 1 451 ? -3.238 -3.167 -4.045 1.00 25.66 451 ALA A CA 1
ATOM 3439 C C . ALA A 1 451 ? -1.864 -2.829 -4.655 1.00 25.66 451 ALA A C 1
ATOM 3441 O O . ALA A 1 451 ? -1.285 -3.613 -5.405 1.00 25.66 451 ALA A O 1
ATOM 3442 N N . GLY A 1 452 ? -1.348 -1.629 -4.374 1.00 29.38 452 GLY A N 1
ATOM 3443 C CA . GLY A 1 452 ? -0.189 -1.081 -5.076 1.00 29.38 452 GLY A CA 1
ATOM 3444 C C . GLY A 1 452 ? 1.075 -0.976 -4.230 1.00 29.38 452 GLY A C 1
ATOM 3445 O O . GLY A 1 452 ? 1.215 -0.063 -3.418 1.00 29.38 452 GLY A O 1
ATOM 3446 N N . SER A 1 453 ? 2.056 -1.803 -4.570 1.00 29.12 453 SER A N 1
ATOM 3447 C CA . SER A 1 453 ? 3.468 -1.407 -4.637 1.00 29.12 453 SER A CA 1
ATOM 3448 C C . SER A 1 453 ? 3.905 -1.454 -6.107 1.00 29.12 453 SER A C 1
ATOM 3450 O O . SER A 1 453 ? 3.403 -2.269 -6.886 1.00 29.12 453 SER A O 1
ATOM 3452 N N . CYS A 1 454 ? 4.763 -0.518 -6.511 1.00 29.55 454 CYS A N 1
ATOM 3453 C CA . CYS A 1 454 ? 5.091 -0.251 -7.910 1.00 29.55 454 CYS A CA 1
ATOM 3454 C C . CYS A 1 454 ? 6.587 -0.512 -8.130 1.00 29.55 454 CYS A C 1
ATOM 3456 O O . CYS A 1 454 ? 7.407 0.376 -7.875 1.00 29.55 454 CYS A O 1
ATOM 3458 N N . CYS A 1 455 ? 6.949 -1.729 -8.552 1.00 27.62 455 CYS A N 1
ATOM 3459 C CA . CYS A 1 455 ? 8.342 -2.056 -8.851 1.00 27.62 455 CYS A CA 1
ATOM 3460 C C . CYS A 1 455 ? 8.836 -1.196 -10.026 1.00 27.62 455 CYS A C 1
ATOM 3462 O O . CYS A 1 455 ? 8.116 -0.979 -11.001 1.00 27.62 455 CYS A O 1
ATOM 3464 N N . ALA A 1 456 ? 10.049 -0.657 -9.914 1.00 29.64 456 ALA A N 1
ATOM 3465 C CA . ALA A 1 456 ? 10.606 0.215 -10.938 1.00 29.64 456 ALA A CA 1
ATOM 3466 C C . ALA A 1 456 ? 10.944 -0.593 -12.201 1.00 29.64 456 ALA A C 1
ATOM 3468 O O . ALA A 1 456 ? 11.667 -1.584 -12.121 1.00 29.64 456 ALA A O 1
ATOM 3469 N N . CYS A 1 457 ? 10.472 -0.156 -13.370 1.00 26.22 457 CYS A N 1
ATOM 3470 C CA . CYS A 1 457 ? 10.928 -0.698 -14.650 1.00 26.22 457 CYS A CA 1
ATOM 3471 C C . CYS A 1 457 ? 12.411 -0.330 -14.849 1.00 26.22 457 CYS A C 1
ATOM 3473 O O . CYS A 1 457 ? 12.762 0.852 -14.809 1.00 26.22 457 CYS A O 1
ATOM 3475 N N . LEU A 1 458 ? 13.279 -1.324 -15.048 1.00 30.72 458 LEU A N 1
ATOM 3476 C CA . LEU A 1 458 ? 14.739 -1.150 -15.052 1.00 30.72 458 LEU A CA 1
ATOM 3477 C C . LEU A 1 458 ? 15.342 -1.133 -16.464 1.00 30.72 458 LEU A C 1
ATOM 3479 O O . LEU A 1 458 ? 14.759 -1.643 -17.421 1.00 30.72 458 LEU A O 1
ATOM 3483 N N . ASP A 1 459 ? 16.537 -0.545 -16.595 1.00 29.98 459 ASP A N 1
ATOM 3484 C CA . ASP A 1 459 ? 17.248 -0.455 -17.875 1.00 29.98 459 ASP A CA 1
ATOM 3485 C C . ASP A 1 459 ? 17.931 -1.777 -18.257 1.00 29.98 459 ASP A C 1
ATOM 3487 O O . ASP A 1 459 ? 19.059 -2.074 -17.859 1.00 29.98 459 ASP A O 1
ATOM 3491 N N . LEU A 1 460 ? 17.240 -2.562 -19.078 1.00 28.11 460 LEU A N 1
ATOM 3492 C CA . LEU A 1 460 ? 17.707 -3.850 -19.595 1.00 28.11 460 LEU A CA 1
ATOM 3493 C C . LEU A 1 460 ? 18.635 -3.722 -20.824 1.00 28.11 460 LEU A C 1
ATOM 3495 O O . LEU A 1 460 ? 19.201 -4.713 -21.284 1.00 28.11 460 LEU A O 1
ATOM 3499 N N . ASN A 1 461 ? 18.824 -2.520 -21.389 1.00 24.72 461 ASN A N 1
ATOM 3500 C CA . ASN A 1 461 ? 19.518 -2.357 -22.676 1.00 24.72 461 ASN A CA 1
ATOM 3501 C C . ASN A 1 461 ? 21.056 -2.354 -22.589 1.00 24.72 461 ASN A C 1
ATOM 3503 O O . ASN A 1 461 ? 21.721 -2.476 -23.623 1.00 24.72 461 ASN A O 1
ATOM 3507 N N . ILE A 1 462 ? 21.635 -2.190 -21.395 1.00 31.02 462 ILE A N 1
ATOM 3508 C CA . ILE A 1 462 ? 23.084 -1.986 -21.224 1.00 31.02 462 ILE A CA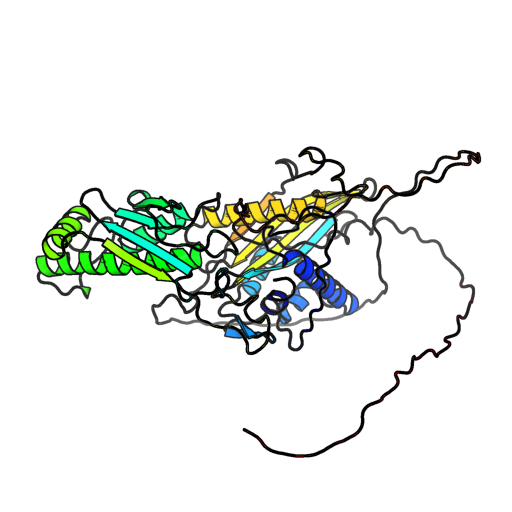 1
ATOM 3509 C C . ILE A 1 462 ? 23.882 -3.291 -21.390 1.00 31.02 462 ILE A C 1
ATOM 3511 O O . ILE A 1 462 ? 24.948 -3.269 -22.013 1.00 31.02 462 ILE A O 1
ATOM 3515 N N . CYS A 1 463 ? 23.373 -4.430 -20.905 1.00 24.91 463 CYS A N 1
ATOM 3516 C CA . CYS A 1 463 ? 24.094 -5.706 -20.994 1.00 24.91 463 CYS A CA 1
ATOM 3517 C C . CYS A 1 463 ? 24.173 -6.220 -22.439 1.00 24.91 463 CYS A C 1
ATOM 3519 O O . CYS A 1 463 ? 25.256 -6.557 -22.906 1.00 24.91 463 CYS A O 1
ATOM 3521 N N . ALA A 1 464 ? 23.069 -6.198 -23.194 1.00 25.61 464 ALA A N 1
ATOM 3522 C CA . ALA A 1 464 ? 22.943 -6.922 -24.464 1.00 25.61 464 ALA A CA 1
ATOM 3523 C C . ALA A 1 464 ? 23.761 -6.374 -25.659 1.00 25.61 464 ALA A C 1
ATOM 3525 O O . ALA A 1 464 ? 23.951 -7.095 -26.645 1.00 25.61 464 ALA A O 1
ATOM 3526 N N . ARG A 1 465 ? 24.272 -5.130 -25.625 1.00 27.03 465 ARG A N 1
ATOM 3527 C CA . ARG A 1 465 ? 25.004 -4.547 -26.778 1.00 27.03 465 ARG A CA 1
ATOM 3528 C C . ARG A 1 465 ? 26.527 -4.668 -26.726 1.00 27.03 465 ARG A C 1
ATOM 3530 O O . ARG A 1 465 ? 27.155 -4.634 -27.780 1.00 27.03 465 ARG A O 1
ATOM 3537 N N . ARG A 1 466 ? 27.132 -4.877 -25.551 1.00 30.23 466 ARG A N 1
ATOM 3538 C CA . ARG A 1 466 ? 28.600 -4.819 -25.372 1.00 30.23 466 ARG A CA 1
ATOM 3539 C C . ARG A 1 466 ? 29.429 -5.946 -26.018 1.00 30.23 466 ARG A C 1
ATOM 3541 O O . ARG A 1 466 ? 30.648 -5.873 -25.954 1.00 30.23 466 ARG A O 1
ATOM 3548 N N . ALA A 1 467 ? 28.818 -6.929 -26.685 1.00 28.73 467 ALA A N 1
ATOM 3549 C CA . ALA A 1 467 ? 29.539 -7.979 -27.425 1.00 28.73 467 ALA A CA 1
ATOM 3550 C C . ALA A 1 467 ? 29.444 -7.871 -28.962 1.00 28.73 467 ALA A C 1
ATOM 3552 O O . ALA A 1 467 ? 29.755 -8.838 -29.655 1.00 28.73 467 ALA A O 1
ATOM 3553 N N . ARG A 1 468 ? 28.970 -6.745 -29.523 1.00 31.20 468 ARG A N 1
ATOM 3554 C CA . ARG A 1 468 ? 28.667 -6.640 -30.970 1.00 31.20 468 ARG A CA 1
ATOM 3555 C C . ARG A 1 468 ? 29.635 -5.814 -31.821 1.00 31.20 468 ARG A C 1
ATOM 3557 O O . ARG A 1 468 ? 29.408 -5.712 -33.023 1.00 31.20 468 ARG A O 1
ATOM 3564 N N . GLU A 1 469 ? 30.724 -5.291 -31.264 1.00 26.64 469 GLU A N 1
ATOM 3565 C CA . GLU A 1 469 ? 31.683 -4.477 -32.024 1.00 26.64 469 GLU A CA 1
ATOM 3566 C C . GLU A 1 469 ? 33.037 -5.181 -32.206 1.00 26.64 469 GLU A C 1
ATOM 3568 O O . GLU A 1 469 ? 33.850 -5.272 -31.290 1.00 26.64 469 GLU A O 1
ATOM 3573 N N . ARG A 1 470 ? 33.294 -5.650 -33.436 1.00 26.25 470 ARG A N 1
ATOM 3574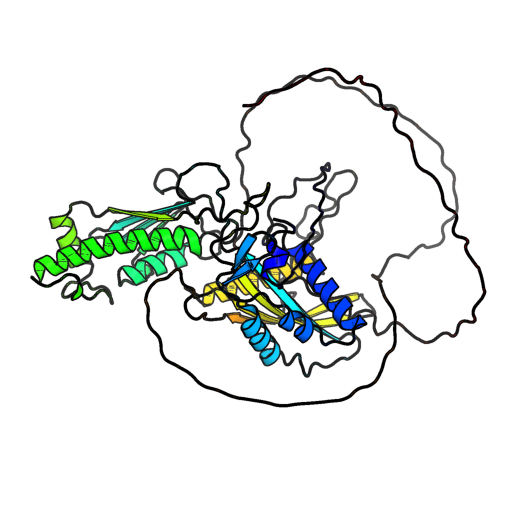 C CA . ARG A 1 470 ? 34.658 -5.779 -33.976 1.00 26.25 470 ARG A CA 1
ATOM 3575 C C . ARG A 1 470 ? 34.961 -4.520 -34.797 1.00 26.25 470 ARG A C 1
ATOM 3577 O O . ARG A 1 470 ? 34.085 -4.088 -35.548 1.00 26.25 470 ARG A O 1
ATOM 3584 N N . PRO A 1 471 ? 36.177 -3.954 -34.729 1.00 27.12 471 PRO A N 1
ATOM 3585 C CA . PRO A 1 471 ? 36.499 -2.739 -35.463 1.00 27.12 471 PRO A CA 1
ATOM 3586 C C . PRO A 1 471 ? 36.581 -3.016 -36.970 1.00 27.12 471 PRO A C 1
ATOM 3588 O O . PRO A 1 471 ? 37.355 -3.860 -37.421 1.00 27.12 471 PRO A O 1
ATOM 3591 N N . ARG A 1 472 ? 35.822 -2.258 -37.766 1.00 26.00 472 ARG A N 1
ATOM 3592 C CA . ARG A 1 472 ? 36.109 -2.042 -39.191 1.00 26.00 472 ARG A CA 1
ATOM 3593 C C . ARG A 1 472 ? 36.330 -0.553 -39.412 1.00 26.00 472 ARG A C 1
ATOM 3595 O O . ARG A 1 472 ? 35.462 0.256 -39.101 1.00 26.00 472 ARG A O 1
ATOM 3602 N N . ALA A 1 473 ? 37.503 -0.206 -39.932 1.00 24.95 473 ALA A N 1
ATOM 3603 C CA . ALA A 1 473 ? 37.831 1.165 -40.294 1.00 24.95 473 ALA A CA 1
ATOM 3604 C C . ALA A 1 473 ? 36.941 1.644 -41.451 1.00 24.95 473 ALA A C 1
ATOM 3606 O O . ALA A 1 473 ? 36.685 0.890 -42.392 1.00 24.95 473 ALA A O 1
ATOM 3607 N N . TRP A 1 474 ? 36.518 2.908 -41.412 1.00 23.06 474 TRP A N 1
ATOM 3608 C CA . TRP A 1 474 ? 35.829 3.546 -42.531 1.00 23.06 474 TRP A CA 1
ATOM 3609 C C . TRP A 1 474 ? 36.389 4.948 -42.781 1.00 23.06 474 TRP A C 1
ATOM 3611 O O . TRP A 1 474 ? 36.598 5.721 -41.845 1.00 23.06 474 TRP A O 1
ATOM 3621 N N . ARG A 1 475 ? 36.677 5.252 -44.051 1.00 20.95 475 ARG A N 1
ATOM 3622 C CA . ARG A 1 475 ? 37.159 6.564 -44.510 1.00 20.95 475 ARG A CA 1
ATOM 3623 C C . ARG A 1 475 ? 35.963 7.498 -44.752 1.00 20.95 475 ARG A C 1
ATOM 3625 O O . ARG A 1 475 ? 34.915 7.010 -45.165 1.00 20.95 475 ARG A O 1
ATOM 3632 N N . PRO A 1 476 ? 36.094 8.820 -44.553 1.00 25.53 476 PRO A N 1
ATOM 3633 C CA . PRO A 1 476 ? 34.986 9.746 -44.763 1.00 25.53 476 PRO A CA 1
ATOM 3634 C C . PRO A 1 476 ? 34.788 10.080 -46.250 1.00 25.53 476 PRO A C 1
ATOM 3636 O O . PRO A 1 476 ? 35.733 10.475 -46.930 1.00 25.53 476 PRO A O 1
ATOM 3639 N N . SER A 1 477 ? 33.543 10.019 -46.726 1.00 22.73 477 SER A N 1
ATOM 3640 C CA . SER A 1 477 ? 33.100 10.670 -47.969 1.00 22.73 477 SER A CA 1
ATOM 3641 C C . SER A 1 477 ? 32.130 11.807 -47.646 1.00 22.73 477 SER A C 1
ATOM 3643 O O . SER A 1 477 ? 31.181 11.629 -46.882 1.00 22.73 477 SER A O 1
ATOM 3645 N N . SER A 1 478 ? 32.369 12.983 -48.217 1.00 24.09 478 SER A N 1
ATOM 3646 C CA . SER A 1 478 ? 31.643 14.220 -47.935 1.00 24.09 478 SER A CA 1
ATOM 3647 C C . SER A 1 478 ? 30.304 14.326 -48.676 1.00 24.09 478 SER A C 1
ATOM 3649 O O . SER A 1 478 ? 30.238 14.173 -49.891 1.00 24.09 478 SER A O 1
ATOM 3651 N N . ALA A 1 479 ? 29.244 14.715 -47.962 1.00 23.77 479 ALA A N 1
ATOM 3652 C CA . ALA A 1 479 ? 28.024 15.258 -48.562 1.00 23.77 479 ALA A CA 1
ATOM 3653 C C . ALA A 1 479 ? 27.418 16.329 -47.638 1.00 23.77 479 ALA A C 1
ATOM 3655 O O . ALA A 1 479 ? 27.018 16.042 -46.511 1.00 23.77 479 ALA A O 1
ATOM 3656 N N . ARG A 1 480 ? 27.376 17.586 -48.101 1.00 23.23 480 ARG A N 1
ATOM 3657 C CA . ARG A 1 480 ? 26.724 18.701 -47.390 1.00 23.23 480 ARG A CA 1
ATOM 3658 C C . ARG A 1 480 ? 25.237 18.730 -47.753 1.00 23.23 480 ARG A C 1
ATOM 3660 O O . ARG A 1 480 ? 24.918 18.906 -48.926 1.00 23.23 480 ARG A O 1
ATOM 3667 N N . ALA A 1 481 ? 24.344 18.662 -46.768 1.00 24.06 481 ALA A N 1
ATOM 3668 C CA . ALA A 1 481 ? 22.928 18.991 -46.950 1.00 24.06 481 ALA A CA 1
ATOM 3669 C C . ALA A 1 481 ? 22.669 20.443 -46.512 1.00 24.06 481 ALA A C 1
ATOM 3671 O O . ALA A 1 481 ? 23.143 20.873 -45.460 1.00 24.06 481 ALA A O 1
ATOM 3672 N N . ARG A 1 482 ? 21.961 21.214 -47.344 1.00 22.28 482 ARG A N 1
ATOM 3673 C CA . ARG A 1 482 ? 21.665 22.637 -47.103 1.00 22.28 482 ARG A CA 1
ATOM 3674 C C . ARG A 1 482 ? 20.397 22.783 -46.261 1.00 22.28 482 ARG A C 1
ATOM 3676 O O . ARG A 1 482 ? 19.470 21.993 -46.401 1.00 22.28 482 ARG A O 1
ATOM 3683 N N . CYS A 1 483 ? 20.348 23.823 -45.436 1.00 19.41 483 CYS A N 1
ATOM 3684 C CA . CYS A 1 483 ? 19.139 24.241 -44.733 1.00 19.41 483 CYS A CA 1
ATOM 3685 C C . CYS A 1 483 ? 18.409 25.297 -45.578 1.00 19.41 483 CYS A C 1
ATOM 3687 O O . CYS A 1 483 ? 19.043 26.260 -46.013 1.00 19.41 483 CYS A O 1
ATOM 3689 N N . SER A 1 484 ? 17.105 25.136 -45.810 1.00 23.12 484 SER A N 1
ATOM 3690 C CA . SER A 1 484 ? 16.260 26.130 -46.487 1.00 23.12 484 SER A CA 1
ATOM 3691 C C . SER A 1 484 ? 14.988 26.383 -45.683 1.00 23.12 484 SER A C 1
ATOM 3693 O O . SER A 1 484 ? 14.318 25.446 -45.255 1.00 23.12 484 SER A O 1
ATOM 3695 N N . SER A 1 485 ? 14.680 27.658 -45.472 1.00 22.56 485 SER A N 1
ATOM 3696 C CA . SER A 1 485 ? 13.568 28.151 -44.660 1.00 22.56 485 SER A CA 1
ATOM 3697 C C . SER A 1 485 ? 12.296 28.421 -45.482 1.00 22.56 485 SER A C 1
ATOM 3699 O O . SER A 1 485 ? 12.331 28.387 -46.709 1.00 22.56 485 SER A O 1
ATOM 3701 N N . ARG A 1 486 ? 11.214 28.791 -44.768 1.00 20.98 486 ARG A N 1
ATOM 3702 C CA . ARG A 1 486 ? 9.852 29.165 -45.228 1.00 20.98 486 ARG A CA 1
ATOM 3703 C C . ARG A 1 486 ? 8.902 27.990 -45.505 1.00 20.98 486 ARG A C 1
ATOM 3705 O O . ARG A 1 486 ? 9.076 27.285 -46.484 1.00 20.98 486 ARG A O 1
ATOM 3712 N N . VAL A 1 487 ? 7.838 27.886 -44.701 1.00 24.58 487 VAL A N 1
ATOM 3713 C CA . VAL A 1 487 ? 6.454 28.275 -45.068 1.00 24.58 487 VAL A CA 1
ATOM 3714 C C . VAL A 1 487 ? 5.743 28.721 -43.779 1.00 24.58 487 VAL A C 1
ATOM 3716 O O . VAL A 1 487 ? 5.946 28.120 -42.727 1.00 24.58 487 VAL A O 1
ATOM 3719 N N . ALA A 1 488 ? 4.913 29.762 -43.857 1.00 22.22 488 ALA A N 1
ATOM 3720 C CA . ALA A 1 488 ? 3.944 30.142 -42.828 1.00 22.22 488 ALA A CA 1
ATOM 3721 C C . ALA A 1 488 ? 2.562 30.311 -43.489 1.00 22.22 488 ALA A C 1
ATOM 3723 O O . ALA A 1 488 ? 2.525 30.763 -44.635 1.00 22.22 488 ALA A O 1
ATOM 3724 N N . PRO A 1 489 ? 1.444 29.989 -42.813 1.00 25.97 489 PRO A N 1
ATOM 3725 C CA . PRO A 1 489 ? 0.109 30.348 -43.274 1.00 25.97 489 PRO A CA 1
ATOM 3726 C C . PRO A 1 489 ? -0.445 31.576 -42.532 1.00 25.97 489 PRO A C 1
ATOM 3728 O O . PRO A 1 489 ? -0.338 31.705 -41.313 1.00 25.97 489 PRO A O 1
ATOM 3731 N N . THR A 1 490 ? -1.064 32.470 -43.295 1.00 22.03 490 THR A N 1
ATOM 3732 C CA . THR A 1 490 ? -1.840 33.627 -42.835 1.00 22.03 490 THR A CA 1
ATOM 3733 C C . THR A 1 490 ? -3.241 33.218 -42.368 1.00 22.03 490 THR A C 1
ATOM 3735 O O . THR A 1 490 ? -3.861 32.339 -42.959 1.00 22.03 490 THR A O 1
ATOM 3738 N N . CYS A 1 491 ? -3.784 33.919 -41.366 1.00 22.14 491 CYS A N 1
ATOM 3739 C CA . CYS A 1 491 ? -5.215 33.902 -41.044 1.00 22.14 491 CYS A CA 1
ATOM 3740 C C . CYS A 1 491 ? -5.793 35.317 -41.159 1.00 22.14 491 CYS A C 1
ATOM 3742 O O . CYS A 1 491 ? -5.243 36.265 -40.598 1.00 22.14 491 CYS A O 1
ATOM 3744 N N . PHE A 1 492 ? -6.911 35.439 -41.874 1.00 22.86 492 PHE A N 1
ATOM 3745 C CA . PHE A 1 492 ? -7.697 36.670 -41.980 1.00 22.86 492 PHE A CA 1
ATOM 3746 C C . PHE A 1 492 ? -8.283 37.077 -40.617 1.00 22.86 492 PHE A C 1
ATOM 3748 O O . PHE A 1 492 ? -8.714 36.224 -39.840 1.00 22.86 492 PHE A O 1
ATOM 3755 N N . ARG A 1 493 ? -8.365 38.388 -40.359 1.00 22.52 493 ARG A N 1
ATOM 3756 C CA . ARG A 1 493 ? -9.228 38.971 -39.320 1.00 22.52 493 ARG A CA 1
ATOM 3757 C C . ARG A 1 493 ? -10.394 39.696 -39.984 1.00 22.52 493 ARG A C 1
ATOM 3759 O O . ARG A 1 493 ? -10.175 40.505 -40.879 1.00 22.52 493 ARG A O 1
ATOM 3766 N N . SER A 1 494 ? -11.599 39.464 -39.477 1.00 21.67 494 SER A N 1
ATOM 3767 C CA . SER A 1 494 ? -12.798 40.234 -39.809 1.00 21.67 494 SER A CA 1
ATOM 3768 C C . SER A 1 494 ? -13.726 40.305 -38.594 1.00 21.67 494 SER A C 1
ATOM 3770 O O . SER A 1 494 ? -14.486 39.372 -38.351 1.00 21.67 494 SER A O 1
ATOM 3772 N N . SER A 1 495 ? -13.666 41.401 -37.840 1.00 23.97 495 SER A N 1
ATOM 3773 C CA . SER A 1 495 ? -14.786 41.905 -37.030 1.00 23.97 495 SER A CA 1
ATOM 3774 C C . SER A 1 495 ? -14.437 43.284 -36.471 1.00 23.97 495 SER A C 1
ATOM 3776 O O . SER A 1 495 ? -13.347 43.482 -35.936 1.00 23.97 495 SER A O 1
ATOM 3778 N N . SER A 1 496 ? -15.372 44.213 -36.628 1.00 25.28 496 SER A N 1
ATOM 3779 C CA . SER A 1 496 ? -15.321 45.618 -36.220 1.00 25.28 496 SER A CA 1
ATOM 3780 C C . SER A 1 496 ? -15.233 45.826 -34.705 1.00 25.28 496 SER A C 1
ATOM 3782 O O . SER A 1 496 ? -15.773 45.041 -33.927 1.00 25.28 496 SER A O 1
ATOM 3784 N N . GLU A 1 497 ? -14.616 46.936 -34.302 1.00 23.77 497 GLU A N 1
ATOM 3785 C CA . GLU A 1 497 ? -14.697 47.474 -32.941 1.00 23.77 497 GLU A CA 1
ATOM 3786 C C . GLU A 1 497 ? -16.067 48.132 -32.691 1.00 23.77 497 GLU A C 1
ATOM 3788 O O . GLU A 1 497 ? -16.669 48.689 -33.609 1.00 23.77 497 GLU A O 1
ATOM 3793 N N . GLY A 1 498 ? -16.553 48.084 -31.446 1.00 24.55 498 GLY A N 1
ATOM 3794 C CA . GLY A 1 498 ? -17.832 48.683 -31.057 1.00 24.55 498 GLY A CA 1
ATOM 3795 C C . GLY A 1 498 ? -18.097 48.650 -29.547 1.00 24.55 498 GLY A C 1
ATOM 3796 O O . GLY A 1 498 ? -18.453 47.613 -29.003 1.00 24.55 498 GLY A O 1
ATOM 3797 N N . SER A 1 499 ? -17.938 49.815 -28.910 1.00 24.62 499 SER A N 1
ATOM 3798 C CA . SER A 1 499 ? -18.602 50.281 -27.672 1.00 24.62 499 SER A CA 1
ATOM 3799 C C . SER A 1 499 ? -18.562 49.449 -26.362 1.00 24.62 499 SER A C 1
ATOM 3801 O O . SER A 1 499 ? -19.340 48.528 -26.147 1.00 24.62 499 SER A O 1
ATOM 3803 N N . SER A 1 500 ? -17.766 49.974 -25.417 1.00 26.52 500 SER A N 1
ATOM 3804 C CA . SER A 1 500 ? -18.192 50.469 -24.083 1.00 26.52 500 SER A CA 1
ATOM 3805 C C . SER A 1 500 ? -18.635 49.536 -22.924 1.00 26.52 500 SER A C 1
ATOM 3807 O O . SER A 1 500 ? -19.762 49.059 -22.870 1.00 26.52 500 SER A O 1
ATOM 3809 N N . THR A 1 501 ? -17.791 49.568 -21.876 1.00 26.89 501 THR A N 1
ATOM 3810 C CA . THR A 1 501 ? -18.099 49.827 -20.440 1.00 26.89 501 THR A CA 1
ATOM 3811 C C . THR A 1 501 ? -18.801 48.812 -19.513 1.00 26.89 501 THR A C 1
ATOM 3813 O O . THR A 1 501 ? -19.747 48.122 -19.862 1.00 26.89 501 THR A O 1
ATOM 3816 N N . SER A 1 502 ? -18.368 48.912 -18.242 1.00 26.78 502 SER A N 1
ATOM 3817 C CA . SER A 1 502 ? -18.994 48.506 -16.961 1.00 26.78 502 SER A CA 1
ATOM 3818 C C . SER A 1 502 ? -19.086 47.020 -16.556 1.00 26.78 502 SER A C 1
ATOM 3820 O O . SER A 1 502 ? -19.857 46.236 -17.091 1.00 26.78 502 SER A O 1
ATOM 3822 N N . ARG A 1 503 ? -18.336 46.727 -15.477 1.00 27.62 503 ARG A N 1
ATOM 3823 C CA . ARG A 1 503 ? -18.621 45.804 -14.347 1.00 27.62 503 ARG A CA 1
ATOM 3824 C C . ARG A 1 503 ? -20.046 45.991 -13.766 1.00 27.62 503 ARG A C 1
ATOM 3826 O O . ARG A 1 503 ? -20.614 47.052 -14.028 1.00 27.62 503 ARG A O 1
ATOM 3833 N N . PRO A 1 504 ? -20.601 45.084 -12.922 1.00 41.31 504 PRO A N 1
ATOM 3834 C CA . PRO A 1 504 ? -19.936 44.127 -12.004 1.00 41.31 504 PRO A CA 1
ATOM 3835 C C . PRO A 1 504 ? -19.356 42.859 -12.634 1.00 41.31 504 PRO A C 1
ATOM 3837 O O . PRO A 1 504 ? -20.108 42.147 -13.328 1.00 41.31 504 PRO A O 1
#

Sequence (504 aa):
YTGALQTVTYDIPAYRFEGCRVFTNKPPCGPKRGHGTPQPRFAIELHLEKIAHDLGIDAVEMKRRNFVKPMTRTVNWLRVTSCGLEECTRRVMDASGFRRRERRPGHGMGFAISSYLSGAGTAIYWNDMPHSEVQIKVDRGGVTTYCGAMDIGQGSDSVLAAVVAEELGLQPRDIRLVTADTDTTPIDLGSYSSRVTFMAGNAALEAARKMRALLVEAAAGKMQSPPESVSVGGGRIGDFSFEEASILAEARFGTLATAGSYTPPKIAGPYKGSGVGPSPAYSYSACVVELDADHRTGLVHMNKVWIAHDVGRAINPLLVEGQVEGSVYMGLGEALMEEQTFRKGLHKWPSMLEYKSPTFLDMPDVKTRPRRAIRSEGGGSGSPVAGHPRGQRRGVRRVGRVDRRGPGHAREDRRGTATKREGRATALRPARFSRHPLSHDDQSRTASQGAGSCCACLDLNICARRARERPRAWRPSSARARCSSRVAPTCFRSSSEGSSTSRP

Radius of gyration: 29.84 Å; chains: 1; bounding box: 73×71×102 Å

Foldseek 3Di:
DAQQCPQQFFQDQDDDDDDDDDDDLAPDDDDDFQRNFQVVQQVVQVVLVVVCVVVVHDSLVSSVVGTDQAQDQTPLQAGAHHDDAPVQSVQLCVVVVQVVWDDDFQKDKFKGKDKFFQDFQAAPDPDPDFQWKKKWFQALLAIEIATLEDDPPLCLLLLLLLLLCVLQQHDSVRYHYDYNDPVTHDDHSYDARNHSCPWVSQFSNQQSNVLSQLLLVLVCVVVVHDSVPWDGHPQDTRPGGVSVSNVSSCVPPNTRMGMGGHRRPPRFDPDPPSSPRHHPHMKMKMKMWIWGADLPPRDIATAEMEMEIEPAADSDVVSVQVQVQVQVQVLLLVQHQADFDDDPSHTPDPDCVRRPRDDPVRRHHYHYHYDHDDDRPPDDDDDDDDDDDDDDDDDDDDDDDDDDDDDDDDDDDDDDDDDDDDDDDDDDDDDDDDDDDDDDDDPDDDDPHDNHDHDHNTDPGPNNPVVPDDDDDDDDDDDDDDDDDDDDDDDDDDDDDDDDDDDD

Secondary structure (DSSP, 8-state):
-TTTTGGGTB--SS----------SSPPP-PPTTTT-HHHHHHHHHHHHHHHHHHT--HHHHHHHTBPPTTEEPTT--EE----HHHHHHHHHHHH-GGG----TTEEEEEEEEEEESS-SS-SS-SSS-SEEEEEEEETTEEEEEE-PPPSSS-HHHHHHHHHHHHHT--GGGEEEEES-TTTS--B--S-TT-HHHHHHHHHHHHHHHHHHHHHHHHHHHTTS-GGG--EETTEETTEEHHHHHHHHHHHHSSEEEEEEE-------SSTTTTSS--S-EEEEEEEEEEEE-TTT--EEEEEEEEEEE-SS-SSHHHHHHHHHHHHHHHHHHHHT----EETTEES--STTTS----TTT--EEEE--B-----TTS-------------------------------------------------PPPP----------------------PPPP--HHHHHTT------------PPPP---------------------

pLDDT: mean 75.44, std 30.45, range [19.41, 98.75]